Protein 3NSW (pdb70)

Structure (m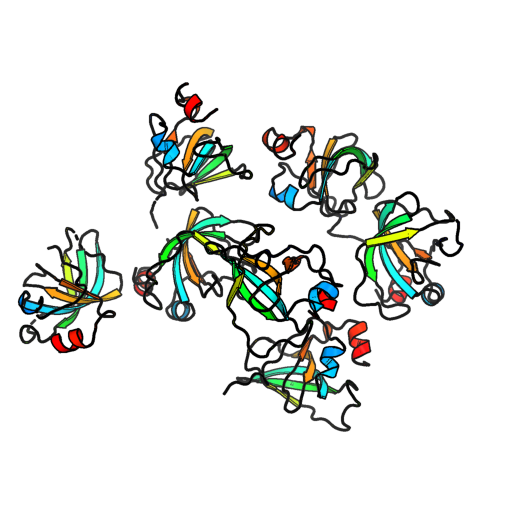mCIF, N/CA/C/O backbone):
data_3NSW
#
_entry.id   3NSW
#
_cell.length_a   52.212
_cell.length_b   52.212
_cell.length_c   345.263
_cell.angle_alpha   90.00
_cell.angle_beta   90.00
_cell.angle_gamma   90.00
#
_symmetry.space_group_name_H-M   'P 43'
#
loop_
_entity.id
_entity.type
_entity.pdbx_description
1 polymer 'Excretory-secretory protein 2'
2 non-polymer (4S)-2-METHYL-2,4-PENTANEDIOL
3 non-polymer '4-(2-HYDROXYETHYL)-1-PIPERAZINE ETHANESULFONIC ACID'
4 water water
#
loop_
_atom_site.group_PDB
_atom_site.id
_atom_site.type_symbol
_atom_site.label_atom_id
_atom_site.label_alt_id
_atom_site.label_comp_id
_atom_site.label_asym_id
_atom_site.label_entity_id
_atom_site.label_seq_id
_atom_site.pdbx_PDB_ins_code
_atom_site.Cartn_x
_atom_site.Cartn_y
_atom_site.Cartn_z
_atom_site.occupancy
_atom_site.B_iso_or_equiv
_atom_site.auth_seq_id
_atom_site.auth_comp_id
_atom_site.auth_asym_id
_atom_site.auth_atom_id
_atom_site.pdbx_PDB_model_num
ATOM 1 N N . GLY A 1 1 ? -10.167 18.461 -34.016 1.00 31.85 -3 GLY A N 1
ATOM 2 C CA . GLY A 1 1 ? -9.669 19.823 -33.657 1.00 29.89 -3 GLY A CA 1
ATOM 3 C C . GLY A 1 1 ? -8.778 19.770 -32.435 1.00 31.26 -3 GLY A C 1
ATOM 4 O O . GLY A 1 1 ? -8.244 18.710 -32.101 1.00 30.65 -3 GLY A O 1
ATOM 5 N N . SER A 1 2 ? -8.608 20.914 -31.776 1.00 28.59 -2 SER A N 1
ATOM 6 C CA A SER A 1 2 ? -7.850 20.989 -30.528 0.50 28.74 -2 SER A CA 1
ATOM 7 C CA B SER A 1 2 ? -7.856 20.970 -30.524 0.50 28.77 -2 SER A CA 1
ATOM 8 C C . SER A 1 2 ? -8.775 21.351 -29.368 1.00 24.02 -2 SER A C 1
ATOM 9 O O . SER A 1 2 ? -9.766 22.057 -29.561 1.00 27.80 -2 SER A O 1
ATOM 14 N N . HIS A 1 3 ? -8.436 20.875 -28.174 1.00 21.79 -1 HIS A N 1
ATOM 15 C CA . HIS A 1 3 ? -9.281 21.069 -26.995 1.00 23.16 -1 HIS A CA 1
ATOM 16 C C . HIS A 1 3 ? -8.441 21.469 -25.784 1.00 20.68 -1 HIS A C 1
ATOM 17 O O . HIS A 1 3 ? -7.469 20.795 -25.436 1.00 23.49 -1 HIS A O 1
ATOM 24 N N . MET A 1 4 ? -8.853 22.551 -25.128 1.00 25.91 0 MET A N 1
ATOM 25 C CA . MET A 1 4 ? -8.229 22.970 -23.871 1.00 27.78 0 MET A CA 1
ATOM 26 C C . MET A 1 4 ? -8.355 21.880 -22.806 1.00 25.72 0 MET A C 1
ATOM 27 O O . MET A 1 4 ? -7.520 21.781 -21.908 1.00 24.10 0 MET A O 1
ATOM 32 N N . GLU A 1 5 ? -9.384 21.045 -22.948 1.00 21.13 1 GLU A N 1
ATOM 33 C CA . GLU A 1 5 ? -9.649 19.925 -22.053 1.00 20.23 1 GLU A CA 1
ATOM 34 C C . GLU A 1 5 ? -8.623 18.787 -22.199 1.00 23.19 1 GLU A C 1
ATOM 35 O O . GLU A 1 5 ? -8.518 17.940 -21.323 1.00 23.68 1 GLU A O 1
ATOM 41 N N . TYR A 1 6 ? -7.862 18.779 -23.296 1.00 19.89 2 TYR A N 1
ATOM 42 C CA . TYR A 1 6 ? -6.762 17.819 -23.468 1.00 21.09 2 TYR A CA 1
ATOM 43 C C . TYR A 1 6 ? -5.421 18.500 -23.305 1.00 31.00 2 TYR A C 1
ATOM 44 O O . TYR A 1 6 ? -4.477 18.208 -24.039 1.00 30.60 2 TYR A O 1
ATOM 53 N N . CYS A 1 7 ? -5.343 19.422 -22.355 1.00 24.18 3 CYS A N 1
ATOM 54 C CA . CYS A 1 7 ? -4.074 20.039 -21.998 1.00 23.03 3 CYS A CA 1
ATOM 55 C C . CYS A 1 7 ? -3.750 19.791 -20.516 1.00 21.85 3 CYS A C 1
ATOM 56 O O . CYS A 1 7 ? -4.033 20.632 -19.666 1.00 25.86 3 CYS A O 1
ATOM 59 N N . PRO A 1 8 ? -3.153 18.625 -20.205 1.00 24.17 4 PRO A N 1
ATOM 60 C CA . PRO A 1 8 ? -2.892 18.295 -18.802 1.00 19.54 4 PRO A CA 1
ATOM 61 C C . PRO A 1 8 ?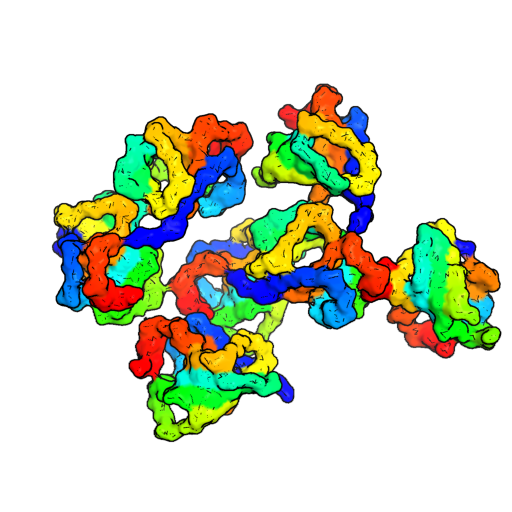 -1.919 19.283 -18.182 1.00 23.40 4 PRO A C 1
ATOM 62 O O . PRO A 1 8 ? -1.126 19.908 -18.892 1.00 26.27 4 PRO A O 1
ATOM 66 N N . LYS A 1 9 ? -2.004 19.450 -16.872 1.00 22.46 5 LYS A N 1
ATOM 67 C CA . LYS A 1 9 ? -1.095 20.362 -16.190 1.00 23.27 5 LYS A CA 1
ATOM 68 C C . LYS A 1 9 ? -0.276 19.608 -15.170 1.00 21.39 5 LYS A C 1
ATOM 69 O O . LYS A 1 9 ? -0.778 18.680 -14.555 1.00 21.62 5 LYS A O 1
ATOM 75 N N . MET A 1 10 ? 0.969 20.036 -14.983 1.00 22.91 6 MET A N 1
ATOM 76 C CA . MET A 1 10 ? 1.808 19.523 -13.907 1.00 25.75 6 MET A CA 1
ATOM 77 C C . MET A 1 10 ? 1.428 20.263 -12.640 1.00 29.07 6 MET A C 1
ATOM 78 O O . MET A 1 10 ? 1.303 21.493 -12.652 1.00 28.86 6 MET A O 1
ATOM 83 N N . LEU A 1 11 ? 1.235 19.515 -11.555 1.00 25.76 7 LEU A N 1
ATOM 84 C CA . LEU A 1 11 ? 0.985 20.111 -10.246 1.00 30.76 7 LEU A CA 1
ATOM 85 C C . LEU A 1 11 ? 2.203 19.954 -9.351 1.00 37.51 7 LEU A C 1
ATOM 86 O O . LEU A 1 11 ? 2.751 18.856 -9.226 1.00 35.18 7 LEU A O 1
ATOM 91 N N . SER A 1 12 ? 2.615 21.051 -8.723 1.00 42.23 8 SER A N 1
ATOM 92 C CA . SER A 1 12 ? 3.685 21.005 -7.731 1.00 46.76 8 SER A CA 1
ATOM 93 C C . SER A 1 12 ? 3.201 20.292 -6.471 1.00 39.92 8 SER A C 1
ATOM 94 O O . SER A 1 12 ? 3.945 19.518 -5.872 1.00 41.84 8 SER A O 1
ATOM 97 N N . GLU A 1 13 ? 1.951 20.548 -6.087 1.00 33.52 9 GLU A N 1
ATOM 98 C CA . GLU A 1 13 ? 1.353 19.889 -4.919 1.00 34.69 9 GLU A CA 1
ATOM 99 C C . GLU A 1 13 ? -0.098 19.488 -5.175 1.00 34.56 9 GLU A C 1
ATOM 100 O O . GLU A 1 13 ? -0.902 20.297 -5.643 1.00 30.90 9 GLU A O 1
ATOM 106 N N . ILE A 1 14 ? -0.427 18.235 -4.868 1.00 26.74 10 ILE A N 1
ATOM 107 C CA . ILE A 1 14 ? -1.807 17.779 -4.947 1.00 29.76 10 ILE A CA 1
ATOM 108 C C . ILE A 1 14 ? -2.544 18.227 -3.683 1.00 24.66 10 ILE A C 1
ATOM 109 O O . ILE A 1 14 ? -2.104 17.944 -2.563 1.00 28.48 10 ILE A O 1
ATOM 114 N N . ARG A 1 15 ? -3.664 18.930 -3.876 1.00 30.33 11 ARG A N 1
ATOM 115 C CA . ARG A 1 15 ? -4.508 19.372 -2.764 1.00 26.53 11 ARG A CA 1
ATOM 116 C C . ARG A 1 15 ? -5.924 18.799 -2.877 1.00 33.61 11 ARG A C 1
ATOM 117 O O . ARG A 1 15 ? -6.312 18.296 -3.931 1.00 29.07 11 ARG A O 1
ATOM 125 N N . GLN A 1 16 ? -6.698 18.904 -1.796 1.00 31.17 12 GLN A N 1
ATOM 126 C CA . GLN A 1 16 ? -8.090 18.427 -1.778 1.00 38.93 12 GLN A CA 1
ATOM 127 C C . GLN A 1 16 ? -8.962 18.963 -2.931 1.00 34.55 12 GLN A C 1
ATOM 128 O O . GLN A 1 16 ? -9.772 18.223 -3.507 1.00 35.03 12 GLN A O 1
ATOM 134 N N . GLU A 1 17 ? -8.787 20.238 -3.263 1.00 35.47 13 GLU A N 1
ATOM 135 C CA . GLU A 1 17 ? -9.557 20.876 -4.337 1.00 42.51 13 GLU A CA 1
ATOM 136 C C . GLU A 1 17 ? -9.313 20.192 -5.680 1.00 39.81 13 GLU A C 1
ATOM 137 O O . GLU A 1 17 ? -10.235 20.054 -6.491 1.00 39.31 13 GLU A O 1
ATOM 143 N N . ASP A 1 18 ? -8.067 19.777 -5.912 1.00 37.59 14 ASP A N 1
ATOM 144 C CA . ASP A 1 18 ? -7.693 19.121 -7.157 1.00 29.97 14 ASP A CA 1
ATOM 145 C C . ASP A 1 18 ? -8.351 17.746 -7.243 1.00 28.47 14 ASP A C 1
ATOM 146 O O . ASP A 1 18 ? -8.947 17.402 -8.262 1.00 29.51 14 ASP A O 1
ATOM 151 N N . ILE A 1 19 ? -8.262 16.997 -6.146 1.00 24.70 15 ILE A N 1
ATOM 152 C CA . ILE A 1 19 ? -8.872 15.677 -6.019 1.00 28.26 15 ILE A CA 1
ATOM 153 C C . ILE A 1 19 ? -10.395 15.713 -6.182 1.00 36.27 15 ILE A C 1
ATOM 154 O O . ILE A 1 19 ? -10.961 14.884 -6.891 1.00 27.31 15 ILE A O 1
ATOM 159 N N . ASN A 1 20 ? -11.049 16.673 -5.534 1.00 33.50 16 ASN A N 1
ATOM 160 C CA . ASN A 1 20 ? -12.510 16.784 -5.603 1.00 37.13 16 ASN A CA 1
ATOM 161 C C . ASN A 1 20 ? -13.041 17.119 -6.987 1.00 31.01 16 ASN A C 1
ATOM 162 O O . ASN A 1 20 ? -14.185 16.810 -7.301 1.00 36.54 16 ASN A O 1
ATOM 167 N N . ASP A 1 21 ? -12.210 17.744 -7.817 1.00 29.55 17 ASP A N 1
ATOM 168 C CA . ASP A 1 21 ? -12.660 18.175 -9.124 1.00 34.57 17 ASP A CA 1
ATOM 169 C C . ASP A 1 21 ? -12.406 17.199 -10.272 1.00 29.60 17 ASP A C 1
ATOM 170 O O . ASP A 1 21 ? -12.750 17.489 -11.412 1.00 27.77 17 ASP A O 1
ATOM 175 N N . VAL A 1 22 ? -11.818 16.051 -9.968 1.00 26.40 18 VAL A N 1
ATOM 176 C CA . VAL A 1 22 ? -11.638 15.009 -10.983 1.00 24.03 18 VAL A CA 1
ATOM 177 C C . VAL A 1 22 ? -12.545 13.814 -10.701 1.00 24.98 18 VAL A C 1
ATOM 178 O O . VAL A 1 22 ? -13.125 13.714 -9.622 1.00 25.26 18 VAL A O 1
ATOM 182 N N . GLU A 1 23 ? -12.698 12.929 -11.680 1.00 22.96 19 GLU A N 1
ATOM 183 C CA . GLU A 1 23 ? -13.504 11.732 -11.479 1.00 20.52 19 GLU A CA 1
ATOM 184 C C . GLU A 1 23 ? -12.670 10.572 -10.919 1.00 26.34 19 GLU A C 1
ATOM 185 O O . GLU A 1 23 ? -13.148 9.817 -10.070 1.00 25.97 19 GLU A O 1
ATOM 191 N N . THR A 1 24 ? -11.440 10.426 -11.397 1.00 23.71 20 THR A N 1
ATOM 192 C CA . THR A 1 24 ? -10.550 9.390 -10.867 1.00 19.26 20 THR A CA 1
ATOM 193 C C . THR A 1 24 ? -9.140 9.931 -10.667 1.00 22.38 20 THR A C 1
ATOM 194 O O . THR A 1 24 ? -8.690 10.831 -11.382 1.00 22.68 20 THR A O 1
ATOM 198 N N . VAL A 1 25 ? -8.450 9.365 -9.692 1.00 17.78 21 VAL A N 1
ATOM 199 C CA . VAL A 1 25 ? -7.040 9.651 -9.478 1.00 16.77 21 VAL A CA 1
ATOM 200 C C . VAL A 1 25 ? -6.333 8.298 -9.516 1.00 19.04 21 VAL A C 1
ATOM 201 O O . VAL A 1 25 ? -6.720 7.372 -8.804 1.00 20.13 21 VAL A O 1
ATOM 205 N N . ALA A 1 26 ? -5.300 8.215 -10.345 1.00 18.34 22 ALA A N 1
ATOM 206 C CA . ALA A 1 26 ? -4.633 6.948 -10.642 1.00 17.16 22 ALA A CA 1
ATOM 207 C C . ALA A 1 26 ? -3.125 6.999 -10.457 1.00 16.50 22 ALA A C 1
ATOM 208 O O . ALA A 1 26 ? -2.515 8.056 -10.556 1.00 17.69 22 ALA A O 1
ATOM 210 N N . TYR A 1 27 ? -2.530 5.821 -10.243 1.00 17.81 23 TYR A N 1
ATOM 211 C CA . TYR A 1 27 ? -1.083 5.630 -10.147 1.00 14.90 23 TYR A CA 1
ATOM 212 C C . TYR A 1 27 ? -0.759 4.943 -11.458 1.00 17.11 23 TYR A C 1
ATOM 213 O O . TYR A 1 27 ? -1.278 3.848 -11.719 1.00 18.63 23 TYR A O 1
ATOM 222 N N . VAL A 1 28 ? 0.030 5.609 -12.306 1.00 16.04 24 VAL A N 1
ATOM 223 C CA . VAL A 1 28 ? 0.305 5.132 -13.664 1.00 16.10 24 VAL A CA 1
ATOM 224 C C . VAL A 1 28 ? 1.798 5.158 -13.989 1.00 15.77 24 VAL A C 1
ATOM 225 O O . VAL A 1 28 ? 2.566 5.869 -13.342 1.00 17.44 24 VAL A O 1
ATOM 229 N N . THR A 1 29 ? 2.205 4.365 -14.979 1.00 15.41 25 THR A N 1
ATOM 230 C CA . THR A 1 29 ? 3.508 4.542 -15.600 1.00 19.75 25 THR A CA 1
ATOM 231 C C . THR A 1 29 ? 3.272 4.933 -17.046 1.00 17.84 25 THR A C 1
ATOM 232 O O . THR A 1 29 ? 2.428 4.339 -17.730 1.00 17.73 25 THR A O 1
ATOM 236 N N . VAL A 1 30 ? 4.006 5.942 -17.510 1.00 17.51 26 VAL A N 1
ATOM 237 C CA . VAL A 1 30 ? 4.025 6.274 -18.943 1.00 20.43 26 VAL A CA 1
ATOM 238 C C . VAL A 1 30 ? 4.915 5.242 -19.627 1.00 24.73 26 VAL A C 1
ATOM 239 O O . VAL A 1 30 ? 6.096 5.109 -19.288 1.00 28.57 26 VAL A O 1
ATOM 243 N N . THR A 1 31 ? 4.355 4.504 -20.583 1.00 20.93 27 THR A N 1
ATOM 244 C CA . THR A 1 31 ? 5.076 3.369 -21.191 1.00 23.99 27 THR A CA 1
ATOM 245 C C . THR A 1 31 ? 5.538 3.661 -22.610 1.00 29.74 27 THR A C 1
ATOM 246 O O . THR A 1 31 ? 6.152 2.809 -23.262 1.00 31.68 27 THR A O 1
ATOM 250 N N . GLY A 1 32 ? 5.234 4.865 -23.088 1.00 28.20 28 GLY A N 1
ATOM 251 C CA . GLY A 1 32 ? 5.557 5.252 -24.456 1.00 32.03 28 GLY A CA 1
ATOM 252 C C . GLY A 1 32 ? 4.648 6.366 -24.937 1.00 31.34 28 GLY A C 1
ATOM 253 O O . GLY A 1 32 ? 3.782 6.842 -24.201 1.00 25.58 28 GLY A O 1
ATOM 254 N N . LYS A 1 33 ? 4.851 6.798 -26.176 1.00 32.90 29 LYS A N 1
ATOM 255 C CA . LYS A 1 33 ? 4.036 7.870 -26.730 1.00 39.50 29 LYS A CA 1
ATOM 256 C C . LYS A 1 33 ? 3.777 7.636 -28.205 1.00 45.65 29 LYS A C 1
ATOM 257 O O . LYS A 1 33 ? 4.712 7.445 -28.983 1.00 45.23 29 LYS A O 1
ATOM 263 N N . THR A 1 34 ? 2.500 7.647 -28.580 1.00 37.06 30 THR A N 1
ATOM 264 C CA . THR A 1 34 ? 2.120 7.626 -29.986 1.00 45.65 30 THR A CA 1
ATOM 265 C C . THR A 1 34 ? 2.186 9.071 -30.497 1.00 49.45 30 THR A C 1
ATOM 266 O O . THR A 1 34 ? 2.818 9.916 -29.862 1.00 54.64 30 THR A O 1
ATOM 270 N N . ALA A 1 35 ? 1.554 9.354 -31.634 1.00 51.69 31 ALA A N 1
ATOM 271 C CA . ALA A 1 35 ? 1.490 10.716 -32.167 1.00 58.09 31 ALA A CA 1
ATOM 272 C C . ALA A 1 35 ? 1.260 11.784 -31.084 1.00 56.64 31 ALA A C 1
ATOM 273 O O . ALA A 1 35 ? 2.194 12.483 -30.683 1.00 62.29 31 ALA A O 1
ATOM 275 N N . ARG A 1 36 ? 0.028 11.882 -30.595 1.00 47.52 32 ARG A N 1
ATOM 276 C CA . ARG A 1 36 ? -0.363 12.974 -29.713 1.00 48.92 32 ARG A CA 1
ATOM 277 C C . ARG A 1 36 ? -0.704 12.516 -28.291 1.00 41.58 32 ARG A C 1
ATOM 278 O O . ARG A 1 36 ? -1.010 13.351 -27.426 1.00 45.01 32 ARG A O 1
ATOM 286 N N . SER A 1 37 ? -0.651 11.202 -28.052 1.00 30.73 33 SER A N 1
ATOM 287 C CA A SER A 1 37 ? -1.025 10.623 -26.764 0.50 25.02 33 SER A CA 1
ATOM 288 C CA B SER A 1 37 ? -0.998 10.677 -26.742 0.50 23.43 33 SER A CA 1
ATOM 289 C C . SER A 1 37 ? 0.091 9.811 -26.119 1.00 22.14 33 SER A C 1
ATOM 290 O O . SER A 1 37 ? 0.812 9.074 -26.812 1.00 31.61 33 SER A O 1
ATOM 295 N N . TYR A 1 38 ? 0.200 9.935 -24.805 1.00 20.17 34 TYR A N 1
ATOM 296 C CA . TYR A 1 38 ? 1.048 9.080 -23.997 1.00 20.86 34 TYR A CA 1
ATOM 297 C C . TYR A 1 38 ? 0.325 7.761 -23.772 1.00 23.64 34 TYR A C 1
ATOM 298 O O . TYR A 1 38 ? -0.890 7.747 -23.556 1.00 25.10 34 TYR A O 1
ATOM 307 N N . ASN A 1 39 ? 1.071 6.657 -23.828 1.00 20.96 35 ASN A N 1
ATOM 308 C CA . ASN A 1 39 ? 0.576 5.347 -23.431 1.00 18.98 35 ASN A CA 1
ATOM 309 C C . ASN A 1 39 ? 0.783 5.159 -21.938 1.00 16.91 35 ASN A C 1
ATOM 310 O O . ASN A 1 39 ? 1.834 5.528 -21.393 1.00 22.81 35 ASN A O 1
ATOM 315 N N . LEU A 1 40 ? -0.222 4.582 -21.286 1.00 18.66 36 LEU A N 1
ATOM 316 C CA . LEU A 1 40 ? -0.245 4.424 -19.830 1.00 17.02 36 LEU A CA 1
ATOM 317 C C . LEU A 1 40 ? -0.487 2.985 -19.391 1.00 19.45 36 LEU A C 1
ATOM 318 O O . LEU A 1 40 ? -1.293 2.249 -19.994 1.00 23.63 36 LEU A O 1
ATOM 323 N N . GLN A 1 41 ? 0.225 2.600 -18.340 1.00 19.31 37 GLN A N 1
ATOM 324 C CA . GLN A 1 41 ? -0.090 1.412 -17.568 1.00 20.05 37 GLN A CA 1
ATOM 325 C C . GLN A 1 41 ? -0.690 1.881 -16.252 1.00 19.04 37 GLN A C 1
ATOM 326 O O . GLN A 1 41 ? -0.099 2.700 -15.553 1.00 19.42 37 GLN A O 1
ATOM 332 N N . TYR A 1 42 ? -1.863 1.361 -15.916 1.00 16.41 38 TYR A N 1
ATOM 333 C CA . TYR A 1 42 ? -2.514 1.699 -14.648 1.00 16.65 38 TYR A CA 1
ATOM 334 C C . TYR A 1 42 ? -2.172 0.662 -13.591 1.00 21.25 38 TYR A C 1
ATOM 335 O O . TYR A 1 42 ? -2.318 -0.538 -13.821 1.00 27.16 38 TYR A O 1
ATOM 344 N N . TRP A 1 43 ? -1.746 1.135 -12.425 1.00 17.58 39 TRP A N 1
ATOM 345 C CA . TRP A 1 43 ? -1.417 0.261 -11.306 1.00 18.18 39 TRP A CA 1
ATOM 346 C C . TRP A 1 43 ? -2.517 0.223 -10.265 1.00 24.68 39 TRP A C 1
ATOM 347 O O . TRP A 1 43 ? -2.752 -0.818 -9.646 1.00 23.14 39 TRP A O 1
ATOM 358 N N . ARG A 1 44 ? -3.185 1.359 -10.064 1.00 19.92 40 ARG A N 1
ATOM 359 C CA . ARG A 1 44 ? -4.127 1.487 -8.962 1.00 21.61 40 ARG A CA 1
ATOM 360 C C . ARG A 1 44 ? -5.009 2.692 -9.225 1.00 19.16 40 ARG A C 1
ATOM 361 O O . ARG A 1 44 ? -4.538 3.684 -9.752 1.00 19.37 40 ARG A O 1
ATOM 369 N N . LEU A 1 45 ? -6.283 2.602 -8.860 1.00 19.45 41 LEU A N 1
ATOM 370 C CA . LEU A 1 45 ? -7.104 3.818 -8.783 1.00 22.83 41 LEU A CA 1
ATOM 371 C C . LEU A 1 45 ? -7.252 4.102 -7.304 1.00 26.40 41 LEU A C 1
ATOM 372 O O . LEU A 1 45 ? -7.663 3.213 -6.546 1.00 26.26 41 LEU A O 1
ATOM 377 N N . TYR A 1 46 ? -6.890 5.312 -6.878 1.00 19.38 42 TYR A N 1
ATOM 378 C CA . TYR A 1 46 ? -7.045 5.678 -5.474 1.00 22.34 42 TYR A CA 1
ATOM 379 C C . TYR A 1 46 ? -8.533 5.825 -5.158 1.00 26.78 42 TYR A C 1
ATOM 380 O O . TYR A 1 46 ? -9.336 6.090 -6.052 1.00 27.29 42 TYR A O 1
ATOM 389 N N . ASP A 1 47 ? -8.899 5.631 -3.891 1.00 22.52 43 ASP A N 1
ATOM 390 C CA . ASP A 1 47 ? -10.295 5.701 -3.477 1.00 28.36 43 ASP A CA 1
ATOM 391 C C . ASP A 1 47 ? -10.743 7.131 -3.144 1.00 33.93 43 ASP A C 1
ATOM 392 O O . ASP A 1 47 ? -11.475 7.359 -2.178 1.00 41.90 43 ASP A O 1
ATOM 397 N N . VAL A 1 48 ? -10.295 8.077 -3.970 1.00 30.47 44 VAL A N 1
ATOM 398 C CA . VAL A 1 48 ? -10.615 9.507 -3.847 1.00 29.63 44 VAL A CA 1
ATOM 399 C C . VAL A 1 48 ? -10.877 10.104 -5.241 1.00 31.06 44 VAL A C 1
ATOM 400 O O . VAL A 1 48 ? -10.267 9.660 -6.229 1.00 30.46 44 VAL A O 1
ATOM 404 N N . PRO A 1 49 ? -11.780 11.110 -5.340 1.00 32.13 45 PRO A N 1
ATOM 405 C CA . PRO A 1 49 ? -12.610 11.695 -4.283 1.00 34.10 45 PRO A CA 1
ATOM 406 C C . PRO A 1 49 ? -13.698 10.738 -3.799 1.00 42.30 45 PRO A C 1
ATOM 407 O O . PRO A 1 49 ? -14.291 10.964 -2.747 1.00 41.96 45 PRO A O 1
ATOM 411 N N . LYS A 1 50 ? -13.952 9.684 -4.571 1.00 39.00 46 LYS A N 1
ATOM 412 C CA . LYS A 1 50 ? -14.913 8.657 -4.184 1.00 45.56 46 LYS A CA 1
ATOM 413 C C . LYS A 1 50 ? -14.248 7.289 -4.293 1.00 43.66 46 LYS A C 1
ATOM 414 O O . LYS A 1 50 ? -13.208 7.146 -4.946 1.00 36.68 46 LYS A O 1
ATOM 420 N N . THR A 1 51 ? -14.843 6.290 -3.647 1.00 46.71 47 THR A N 1
ATOM 421 C CA . THR A 1 51 ? -14.364 4.911 -3.737 1.00 45.32 47 THR A CA 1
ATOM 422 C C . THR A 1 51 ? -14.198 4.516 -5.202 1.00 46.13 47 THR A C 1
ATOM 423 O O . THR A 1 51 ? -15.045 4.843 -6.044 1.00 40.72 47 THR A O 1
ATOM 427 N N . ALA A 1 52 ? -13.085 3.849 -5.499 1.00 42.46 48 ALA A N 1
ATOM 428 C CA . ALA A 1 52 ? -12.732 3.493 -6.870 1.00 44.91 48 ALA A CA 1
ATOM 429 C C . ALA A 1 52 ? -13.647 2.398 -7.408 1.00 52.86 48 ALA A C 1
ATOM 430 O O . ALA A 1 52 ? -14.086 1.529 -6.645 1.00 49.64 48 ALA A O 1
ATOM 432 N N . PRO A 1 53 ? -13.948 2.439 -8.723 1.00 51.94 49 PRO A N 1
ATOM 433 C CA . PRO A 1 53 ? -14.748 1.376 -9.329 1.00 58.13 49 PRO A CA 1
ATOM 434 C C . PRO A 1 53 ? -14.051 0.025 -9.203 1.00 59.13 49 PRO A C 1
ATOM 435 O O . PRO A 1 53 ? -12.818 -0.032 -9.135 1.00 50.00 49 PRO A O 1
ATOM 439 N N . SER A 1 54 ? -14.840 -1.045 -9.157 1.00 66.75 50 SER A N 1
ATOM 440 C CA . SER A 1 54 ? -14.309 -2.402 -9.031 1.00 74.83 50 SER A CA 1
ATOM 441 C C . SER A 1 54 ? -13.428 -2.782 -10.220 1.00 75.46 50 SER A C 1
ATOM 442 O O . SER A 1 54 ? -12.368 -3.390 -10.047 1.00 74.14 50 SER A O 1
ATOM 445 N N . GLN A 1 55 ? -13.871 -2.406 -11.419 1.00 75.71 51 GLN A N 1
ATOM 446 C CA . GLN A 1 55 ? -13.191 -2.782 -12.656 1.00 74.40 51 GLN A CA 1
ATOM 447 C C . GLN A 1 55 ? -12.679 -1.577 -13.441 1.00 70.27 51 GLN A C 1
ATOM 448 O O . GLN A 1 55 ? -13.382 -0.574 -13.601 1.00 71.36 51 GLN A O 1
ATOM 454 N N . TRP A 1 56 ? -11.441 -1.702 -13.915 1.00 65.73 52 TRP A N 1
ATOM 455 C CA A TRP A 1 56 ? -10.772 -0.655 -14.690 0.50 59.70 52 TRP A CA 1
ATOM 456 C CA B TRP A 1 56 ? -10.787 -0.667 -14.708 0.50 59.13 52 TRP A CA 1
ATOM 457 C C . TRP A 1 56 ? -9.710 -1.283 -15.597 1.00 55.03 52 TRP A C 1
ATOM 458 O O . TRP A 1 56 ? -9.062 -2.257 -15.202 1.00 48.82 52 TRP A O 1
ATOM 479 N N . PRO A 1 57 ? -9.531 -0.735 -16.824 1.00 53.32 53 PRO A N 1
ATOM 480 C CA . PRO A 1 57 ? -8.526 -1.307 -17.728 1.00 50.52 53 PRO A CA 1
ATOM 481 C C . PRO A 1 57 ? -7.092 -1.072 -17.261 1.00 39.82 53 PRO A C 1
ATOM 482 O O . PRO A 1 57 ? -6.796 -0.047 -16.644 1.00 39.29 53 PRO A O 1
ATOM 486 N N . SER A 1 58 ? -6.216 -2.026 -17.560 1.00 31.42 54 SER A N 1
ATOM 487 C CA A SER A 1 58 ? -4.812 -1.937 -17.178 0.50 32.28 54 SER A CA 1
ATOM 488 C CA B SER A 1 58 ? -4.814 -1.927 -17.169 0.50 32.79 54 SER A CA 1
ATOM 489 C C . SER A 1 58 ? -4.052 -0.939 -18.047 1.00 28.31 54 SER A C 1
ATOM 490 O O . SER A 1 58 ? -3.050 -0.374 -17.615 1.00 28.58 54 SER A O 1
ATOM 495 N N . PHE A 1 59 ? -4.532 -0.744 -19.278 1.00 29.39 55 PHE A N 1
ATOM 496 C CA . PHE A 1 59 ? -3.912 0.184 -20.234 1.00 28.64 55 PHE A CA 1
ATOM 497 C C . PHE A 1 59 ? -4.832 1.353 -20.572 1.00 31.32 55 PHE A C 1
ATOM 498 O O . PHE A 1 59 ? -6.057 1.214 -20.573 1.00 31.78 55 PHE A O 1
ATOM 506 N N . GLY A 1 60 ? -4.233 2.500 -20.874 1.00 22.35 56 GLY A N 1
ATOM 507 C CA . GLY A 1 60 ? -4.990 3.649 -21.395 1.00 19.20 56 GLY A CA 1
ATOM 508 C C . GLY A 1 60 ? -4.051 4.628 -22.061 1.00 23.41 56 GLY A C 1
ATOM 509 O O . GLY A 1 60 ? -2.867 4.335 -22.240 1.00 21.60 56 GLY A O 1
ATOM 510 N N . THR A 1 61 ? -4.583 5.791 -22.424 1.00 23.56 57 THR A N 1
ATOM 511 C CA . THR A 1 61 ? -3.800 6.819 -23.098 1.00 22.00 57 THR A CA 1
ATOM 512 C C . THR A 1 61 ? -4.183 8.184 -22.552 1.00 21.72 57 THR A C 1
ATOM 513 O O . THR A 1 61 ? -5.279 8.376 -22.002 1.00 21.75 57 THR A O 1
ATOM 517 N N . LEU A 1 62 ? -3.258 9.125 -22.676 1.00 20.09 58 LEU A N 1
ATOM 518 C CA . LEU A 1 62 ? -3.495 10.501 -22.255 1.00 19.68 58 LEU A CA 1
ATOM 519 C C . LEU A 1 62 ? -3.145 11.438 -23.401 1.00 23.37 58 LEU A C 1
ATOM 520 O O . LEU A 1 62 ? -1.981 11.566 -23.771 1.00 22.72 58 LEU A O 1
ATOM 525 N N . ARG A 1 63 ? -4.157 12.096 -23.966 1.00 22.02 59 ARG A N 1
ATOM 526 C CA . ARG A 1 63 ? -3.941 13.039 -25.057 1.00 21.82 59 ARG A CA 1
ATOM 527 C C . ARG A 1 63 ? -3.438 14.391 -24.542 1.00 23.61 59 ARG A C 1
ATOM 528 O O . ARG A 1 63 ? -3.885 14.862 -23.496 1.00 26.59 59 ARG A O 1
ATOM 536 N N . ASP A 1 64 ? -2.512 15.009 -25.277 1.00 22.39 60 ASP A N 1
ATOM 537 C CA . ASP A 1 64 ? -2.012 16.352 -24.943 1.00 27.36 60 ASP A CA 1
ATOM 538 C C . ASP A 1 64 ? -1.978 17.221 -26.192 1.00 27.34 60 ASP A C 1
ATOM 539 O O . ASP A 1 64 ? -1.148 17.011 -27.081 1.00 28.40 60 ASP A O 1
ATOM 544 N N . ASP A 1 65 ? -2.878 18.200 -26.236 1.00 29.56 61 ASP A N 1
ATOM 545 C CA . ASP A 1 65 ? -3.007 19.117 -27.370 1.00 27.29 61 ASP A CA 1
ATOM 546 C C . ASP A 1 65 ? -2.173 20.396 -27.220 1.00 28.38 61 ASP A C 1
ATOM 547 O O . ASP A 1 65 ? -2.107 21.207 -28.148 1.00 34.09 61 ASP A O 1
ATOM 552 N N . CYS A 1 66 ? -1.559 20.583 -26.049 1.00 35.04 62 CYS A N 1
ATOM 553 C CA . CYS A 1 66 ? -0.855 21.832 -25.733 1.00 36.11 62 CYS A CA 1
ATOM 554 C C . CYS A 1 66 ? 0.653 21.658 -25.651 1.00 36.89 62 CYS A C 1
ATOM 555 O O . CYS A 1 66 ? 1.400 22.376 -26.315 1.00 39.35 62 CYS A O 1
ATOM 558 N N . GLY A 1 67 ? 1.097 20.710 -24.829 1.00 40.42 63 GLY A N 1
ATOM 559 C CA . GLY A 1 67 ? 2.524 20.519 -24.566 1.00 40.05 63 GLY A CA 1
ATOM 560 C C . GLY A 1 67 ? 2.993 21.278 -23.340 1.00 39.81 63 GLY A C 1
ATOM 561 O O . GLY A 1 67 ? 4.162 21.642 -23.243 1.00 40.71 63 GLY A O 1
ATOM 562 N N . ASN A 1 68 ? 2.077 21.532 -22.405 1.00 38.88 64 ASN A N 1
ATOM 563 C CA . ASN A 1 68 ? 2.447 22.115 -21.118 1.00 41.56 64 ASN A CA 1
ATOM 564 C C . ASN A 1 68 ? 2.942 21.049 -20.136 1.00 46.16 64 ASN A C 1
ATOM 565 O O . ASN A 1 68 ? 3.230 21.337 -18.967 1.00 44.77 64 ASN A O 1
ATOM 570 N N . ILE A 1 69 ? 3.028 19.814 -20.624 1.00 42.57 65 ILE A N 1
ATOM 571 C CA . ILE A 1 69 ? 3.703 18.732 -19.903 1.00 37.02 65 ILE A CA 1
ATOM 572 C C . ILE A 1 69 ? 4.722 18.075 -20.832 1.00 36.82 65 ILE A C 1
ATOM 573 O O . ILE A 1 69 ? 4.562 18.101 -22.055 1.00 39.88 65 ILE A O 1
ATOM 578 N N . GLN A 1 70 ? 5.770 17.503 -20.251 1.00 32.89 66 GLN A N 1
ATOM 579 C CA . GLN A 1 70 ? 6.752 16.758 -21.027 1.00 29.32 66 GLN A CA 1
ATOM 580 C C . GLN A 1 70 ? 7.068 15.505 -20.234 1.00 30.08 66 GLN A C 1
ATOM 581 O O . GLN A 1 70 ? 8.100 15.423 -19.579 1.00 33.06 66 GLN A O 1
ATOM 587 N N . LEU A 1 71 ? 6.150 14.546 -20.257 1.00 23.20 67 LEU A N 1
ATOM 588 C CA . LEU A 1 71 ? 6.310 13.349 -19.427 1.00 20.72 67 LEU A CA 1
ATOM 589 C C . LEU A 1 71 ? 7.439 12.495 -19.978 1.00 23.16 67 LEU A C 1
ATOM 590 O O . LEU A 1 71 ? 7.712 12.509 -21.186 1.00 29.23 67 LEU A O 1
ATOM 595 N N . THR A 1 72 ? 8.116 11.780 -19.091 1.00 25.23 68 THR A N 1
ATOM 596 C CA . THR A 1 72 ? 9.257 10.969 -19.505 1.00 28.75 68 THR A CA 1
ATOM 597 C C . THR A 1 72 ? 8.924 9.484 -19.565 1.00 25.19 68 THR A C 1
ATOM 598 O O . THR A 1 72 ? 8.034 9.001 -18.864 1.00 23.33 68 THR A O 1
ATOM 602 N N . ALA A 1 73 ? 9.656 8.775 -20.424 1.00 29.35 69 ALA A N 1
ATOM 603 C CA . ALA A 1 73 ? 9.474 7.344 -20.611 1.00 34.21 69 ALA A CA 1
ATOM 604 C C . ALA A 1 73 ? 9.666 6.587 -19.297 1.00 20.01 69 ALA A C 1
ATOM 605 O O . ALA A 1 73 ? 10.550 6.916 -18.498 1.00 24.73 69 ALA A O 1
ATOM 607 N N . ASP A 1 74 ? 8.809 5.588 -19.076 1.00 19.42 70 ASP A N 1
ATOM 608 C CA . ASP A 1 74 ? 8.956 4.617 -17.987 1.00 23.12 70 ASP A CA 1
ATOM 609 C C . ASP A 1 74 ? 8.961 5.323 -16.639 1.00 22.27 70 ASP A C 1
ATOM 610 O O . ASP A 1 74 ? 9.643 4.898 -15.703 1.00 22.38 70 ASP A O 1
ATOM 615 N N . THR A 1 75 ? 8.214 6.421 -16.554 1.00 20.75 71 THR A N 1
ATOM 616 C CA . THR A 1 75 ? 8.187 7.234 -15.343 1.00 24.87 71 THR A CA 1
ATOM 617 C C . THR A 1 75 ? 6.815 7.163 -14.684 1.00 19.03 71 THR A C 1
ATOM 618 O O . THR A 1 75 ? 5.788 7.123 -15.368 1.00 17.35 71 THR A O 1
ATOM 622 N N . ASP A 1 76 ? 6.799 7.134 -13.354 1.00 16.06 72 ASP A N 1
ATOM 623 C CA . ASP A 1 76 ? 5.560 6.924 -12.630 1.00 14.71 72 ASP A CA 1
ATOM 624 C C . ASP A 1 76 ? 4.937 8.272 -12.260 1.00 16.79 72 ASP A C 1
ATOM 625 O O . ASP A 1 76 ? 5.638 9.168 -11.803 1.00 19.81 72 ASP A O 1
ATOM 630 N N . TYR A 1 77 ? 3.620 8.377 -12.429 1.00 14.90 73 TYR A N 1
ATOM 631 C CA . TYR A 1 77 ? 2.881 9.602 -12.093 1.00 15.94 73 TYR A CA 1
ATOM 632 C C . TYR A 1 77 ? 1.602 9.322 -11.329 1.00 18.48 73 TYR A C 1
ATOM 633 O O . TYR A 1 77 ? 1.012 8.245 -11.439 1.00 16.67 73 TYR A O 1
ATOM 642 N N . VAL A 1 78 ? 1.156 10.307 -10.557 1.00 16.13 74 VAL A N 1
ATOM 643 C CA . VAL A 1 78 ? -0.226 10.304 -10.109 1.00 13.20 74 VAL A CA 1
ATOM 644 C C . VAL A 1 78 ? -0.970 11.137 -11.151 1.00 15.35 74 VAL A C 1
ATOM 645 O O . VAL A 1 78 ? -0.519 12.230 -11.515 1.00 18.10 74 VAL A O 1
ATOM 649 N N . LEU A 1 79 ? -2.092 10.608 -11.637 1.00 15.51 75 LEU A N 1
ATOM 650 C CA . LEU A 1 79 ? -2.825 11.230 -12.733 1.00 13.84 75 LEU A CA 1
ATOM 651 C C . LEU A 1 79 ? -4.263 11.388 -12.297 1.00 17.22 75 LEU A C 1
ATOM 652 O O . LEU A 1 79 ? -4.930 10.387 -12.034 1.00 19.18 75 LEU A O 1
ATOM 657 N N . GLY A 1 80 ? -4.732 12.637 -12.204 1.00 16.43 76 GLY A N 1
ATOM 658 C CA . GLY A 1 80 ? -6.115 12.907 -11.787 1.00 17.74 76 GLY A CA 1
ATOM 659 C C . GLY A 1 80 ? -6.873 13.377 -13.005 1.00 20.91 76 GLY A C 1
ATOM 660 O O . GLY A 1 80 ? -6.443 14.323 -13.644 1.00 20.55 76 GLY A O 1
ATOM 661 N N . CYS A 1 81 ? -7.974 12.721 -13.358 1.00 18.07 77 CYS A N 1
ATOM 662 C CA . CYS A 1 81 ? -8.668 13.089 -14.607 1.00 20.95 77 CYS A CA 1
ATOM 663 C C . CYS A 1 81 ? -10.184 13.145 -14.477 1.00 18.73 77 CYS A C 1
ATOM 664 O O . CYS A 1 81 ? -10.768 12.370 -13.745 1.00 17.91 77 CYS A O 1
ATOM 667 N N . LYS A 1 82 ? -10.821 14.062 -15.209 1.00 19.67 78 LYS A N 1
ATOM 668 C CA . LYS A 1 82 ? -12.269 13.947 -15.426 1.00 19.79 78 LYS A CA 1
ATOM 669 C C . LYS A 1 82 ? -12.494 12.839 -16.458 1.00 19.72 78 LYS A C 1
ATOM 670 O O . LYS A 1 82 ? -11.558 12.428 -17.145 1.00 22.66 78 LYS A O 1
ATOM 676 N N . SER A 1 83 ? -13.727 12.361 -16.569 1.00 24.84 79 SER A N 1
ATOM 677 C CA . SER A 1 83 ? -14.053 11.277 -17.507 1.00 30.37 79 SER A CA 1
ATOM 678 C C . SER A 1 83 ? -13.528 11.534 -18.922 1.00 30.90 79 SER A C 1
ATOM 679 O O . SER A 1 83 ? -13.559 12.665 -19.403 1.00 29.86 79 SER A O 1
ATOM 682 N N . GLY A 1 84 ? -13.018 10.487 -19.567 1.00 29.24 80 GLY A N 1
ATOM 683 C CA . GLY A 1 84 ? -12.399 10.606 -20.887 1.00 33.17 80 GLY A CA 1
ATOM 684 C C . GLY A 1 84 ? -10.966 11.105 -20.856 1.00 31.93 80 GLY A C 1
ATOM 685 O O . GLY A 1 84 ? -10.393 11.446 -21.904 1.00 30.81 80 GLY A O 1
ATOM 686 N N . ASN A 1 85 ? -10.379 11.133 -19.656 1.00 24.07 81 ASN A N 1
ATOM 687 C CA . ASN A 1 85 ? -9.005 11.609 -19.456 1.00 20.13 81 ASN A CA 1
ATOM 688 C C . ASN A 1 85 ? -8.837 13.027 -19.976 1.00 23.65 81 ASN A C 1
ATOM 689 O O . ASN A 1 85 ? -7.938 13.324 -20.780 1.00 30.62 81 ASN A O 1
ATOM 694 N N . GLN A 1 86 ? -9.708 13.887 -19.470 1.00 25.21 82 GLN A N 1
ATOM 695 C CA A GLN A 1 86 ? -9.625 15.296 -19.797 0.50 29.68 82 GLN A CA 1
ATOM 696 C CA B GLN A 1 86 ? -9.749 15.315 -19.788 0.50 29.92 82 GLN A CA 1
ATOM 697 C C . GLN A 1 86 ? -9.510 16.134 -18.528 1.00 23.79 82 GLN A C 1
ATOM 698 O O . GLN A 1 86 ? -9.749 15.636 -17.414 1.00 25.83 82 GLN A O 1
ATOM 709 N N . ASP A 1 87 ? -9.083 17.389 -18.702 1.00 19.99 83 ASP A N 1
ATOM 710 C CA . ASP A 1 87 ? -8.789 18.309 -17.590 1.00 20.03 83 ASP A CA 1
ATOM 711 C C . ASP A 1 87 ? -7.962 17.632 -16.504 1.00 23.09 83 ASP A C 1
ATOM 712 O O . ASP A 1 87 ? -8.330 17.649 -15.315 1.00 21.25 83 ASP A O 1
ATOM 717 N N . CYS A 1 88 ? -6.845 17.032 -16.916 1.00 18.93 84 CYS A N 1
ATOM 718 C CA . CYS A 1 88 ? -6.082 16.203 -16.023 1.00 16.98 84 CYS A CA 1
ATOM 719 C C . CYS A 1 88 ? -5.022 17.010 -15.297 1.00 16.90 84 CYS A C 1
ATOM 720 O O . CYS A 1 88 ? -4.522 18.026 -15.812 1.00 20.72 84 CYS A O 1
ATOM 723 N N . PHE A 1 89 ? -4.704 16.561 -14.083 1.00 18.00 85 PHE A N 1
ATOM 724 C CA . PHE A 1 89 ? -3.487 16.986 -13.407 1.00 16.20 85 PHE A CA 1
ATOM 725 C C . PHE A 1 89 ? -2.492 15.821 -13.284 1.00 15.61 85 PHE A C 1
ATOM 726 O O . PHE A 1 89 ? -2.887 14.646 -13.250 1.00 17.09 85 PHE A O 1
ATOM 734 N N . VAL A 1 90 ? -1.208 16.158 -13.238 1.00 18.25 86 VAL A N 1
ATOM 735 C CA . VAL A 1 90 ? -0.139 15.147 -13.217 1.00 18.38 86 VAL A CA 1
ATOM 736 C C . VAL A 1 90 ? 0.908 15.544 -12.180 1.00 16.73 86 VAL A C 1
ATOM 737 O O . VAL A 1 90 ? 1.299 16.710 -12.105 1.00 21.56 86 VAL A O 1
ATOM 741 N N . LYS A 1 91 ? 1.367 14.571 -11.399 1.00 16.93 87 LYS A N 1
ATOM 742 C CA . LYS A 1 91 ? 2.404 14.782 -10.394 1.00 18.48 87 LYS A CA 1
ATOM 743 C C . LYS A 1 91 ? 3.322 13.560 -10.388 1.00 19.76 87 LYS A C 1
ATOM 744 O O . LYS A 1 91 ? 2.852 12.429 -10.442 1.00 17.80 87 LYS A O 1
ATOM 750 N N . LEU A 1 92 ? 4.632 13.795 -10.364 1.00 18.88 88 LEU A N 1
ATOM 751 C CA . LEU A 1 92 ? 5.599 12.703 -10.264 1.00 23.49 88 LEU A CA 1
ATOM 752 C C . LEU A 1 92 ? 5.336 11.891 -9.007 1.00 24.19 88 LEU A C 1
ATOM 753 O O . LEU A 1 92 ? 5.316 12.436 -7.905 1.00 24.48 88 LEU A O 1
ATOM 758 N N . HIS A 1 93 ? 5.131 10.587 -9.170 1.00 18.69 89 HIS A N 1
ATOM 759 C CA . HIS A 1 93 ? 4.817 9.723 -8.038 1.00 17.67 89 HIS A CA 1
ATOM 760 C C . HIS A 1 93 ? 5.925 9.724 -6.976 1.00 22.74 89 HIS A C 1
ATOM 761 O O . HIS A 1 93 ? 5.637 9.781 -5.777 1.00 24.05 89 HIS A O 1
ATOM 768 N N . ASP A 1 94 ? 7.180 9.696 -7.420 1.00 25.05 90 ASP A N 1
ATOM 769 C CA . ASP A 1 94 ? 8.339 9.700 -6.503 1.00 24.18 90 ASP A CA 1
ATOM 770 C C . ASP A 1 94 ? 8.489 11.022 -5.738 1.00 28.97 90 ASP A C 1
ATOM 771 O O . ASP A 1 94 ? 9.302 11.114 -4.812 1.00 31.89 90 ASP A O 1
ATOM 776 N N . GLY A 1 95 ? 7.722 12.037 -6.138 1.00 28.47 91 GLY A N 1
ATOM 777 C CA . GLY A 1 95 ? 7.736 13.346 -5.482 1.00 30.66 91 GLY A CA 1
ATOM 778 C C . GLY A 1 95 ? 6.633 13.603 -4.466 1.00 37.60 91 GLY A C 1
ATOM 779 O O . GLY A 1 95 ? 6.533 14.710 -3.934 1.00 37.71 91 GLY A O 1
ATOM 780 N N . LEU A 1 96 ? 5.809 12.593 -4.194 1.00 28.01 92 LEU A N 1
ATOM 781 C CA . LEU A 1 96 ? 4.714 12.702 -3.215 1.00 26.47 92 LEU A CA 1
ATOM 782 C C . LEU A 1 96 ? 5.204 12.932 -1.775 1.00 27.39 92 LEU A C 1
ATOM 783 O O . LEU A 1 96 ? 6.064 12.203 -1.275 1.00 28.66 92 LEU A O 1
ATOM 788 N N . SER A 1 97 ? 4.642 13.945 -1.113 1.00 35.09 93 SER A N 1
ATOM 789 C CA . SER A 1 97 ? 4.875 14.169 0.315 1.00 31.51 93 SER A CA 1
ATOM 790 C C . SER A 1 97 ? 3.888 13.334 1.136 1.00 31.40 93 SER A C 1
ATOM 791 O O . SER A 1 97 ? 2.917 12.799 0.591 1.00 27.57 93 SER A O 1
ATOM 794 N N . GLN A 1 98 ? 4.117 13.237 2.445 1.00 33.81 94 GLN A N 1
ATOM 795 C CA . GLN A 1 98 ? 3.204 12.489 3.315 1.00 36.09 94 GLN A CA 1
ATOM 796 C C . GLN A 1 98 ? 1.805 13.099 3.313 1.00 34.13 94 GLN A C 1
ATOM 797 O O . GLN A 1 98 ? 0.805 12.367 3.335 1.00 34.10 94 GLN A O 1
ATOM 803 N N . LYS A 1 99 ? 1.742 14.436 3.273 1.00 35.81 95 LYS A N 1
ATOM 804 C CA A LYS A 1 99 ? 0.468 15.134 3.184 0.50 35.21 95 LYS A CA 1
ATOM 805 C CA B LYS A 1 99 ? 0.480 15.165 3.165 0.50 38.53 95 LYS A CA 1
ATOM 806 C C . LYS A 1 99 ? -0.327 14.639 1.979 1.00 31.47 95 LYS A C 1
ATOM 807 O O . LYS A 1 99 ? -1.508 14.308 2.109 1.00 31.73 95 LYS A O 1
ATOM 818 N N . GLU A 1 100 ? 0.324 14.570 0.815 1.00 32.87 96 GLU A N 1
ATOM 819 C CA . GLU A 1 100 ? -0.316 14.116 -0.415 1.00 30.54 96 GLU A CA 1
ATOM 820 C C . GLU A 1 100 ? -0.705 12.638 -0.341 1.00 26.39 96 GLU A C 1
ATOM 821 O O . GLU A 1 100 ? -1.791 12.254 -0.800 1.00 31.34 96 GLU A O 1
ATOM 827 N N . LYS A 1 101 ? 0.169 11.830 0.256 1.00 27.40 97 LYS A N 1
ATOM 828 C CA . LYS A 1 101 ? -0.117 10.411 0.485 1.00 29.74 97 LYS A CA 1
ATOM 829 C C . LYS A 1 101 ? -1.398 10.225 1.301 1.00 28.16 97 LYS A C 1
ATOM 830 O O . LYS A 1 101 ? -2.253 9.420 0.938 1.00 33.53 97 LYS A O 1
ATOM 836 N N . ASP A 1 102 ? -1.549 11.016 2.363 1.00 32.96 98 ASP A N 1
ATOM 837 C CA . ASP A 1 102 ? -2.762 11.005 3.187 1.00 29.25 98 ASP A CA 1
ATOM 838 C C . ASP A 1 102 ? -4.028 11.419 2.423 1.00 37.05 98 ASP A C 1
ATOM 839 O O . ASP A 1 102 ? -5.079 10.800 2.599 1.00 35.56 98 ASP A O 1
ATOM 844 N N . LEU A 1 103 ? -3.924 12.443 1.567 1.00 33.03 99 LEU A N 1
ATOM 845 C CA . LEU A 1 103 ? -5.055 12.897 0.747 1.00 36.77 99 LEU A CA 1
ATOM 846 C C . LEU A 1 103 ? -5.509 11.811 -0.217 1.00 32.30 99 LEU A C 1
ATOM 847 O O . LEU A 1 103 ? -6.702 11.674 -0.501 1.00 34.24 99 LEU A O 1
ATOM 852 N N . LEU A 1 104 ? -4.539 11.058 -0.725 1.00 28.96 100 LEU A N 1
ATOM 853 C CA . LEU A 1 104 ? -4.785 9.987 -1.680 1.00 27.25 100 LEU A CA 1
ATOM 854 C C . LEU A 1 104 ? -5.150 8.677 -0.984 1.00 30.58 100 LEU A C 1
ATOM 855 O O . LEU A 1 104 ? -5.545 7.702 -1.639 1.00 27.28 100 LEU A O 1
ATOM 860 N N . LYS A 1 105 ? -5.033 8.673 0.344 1.00 30.59 101 LYS A N 1
ATOM 861 C CA . LYS A 1 105 ? -5.155 7.454 1.155 1.00 34.62 101 LYS A CA 1
ATOM 862 C C . LYS A 1 105 ? -4.247 6.358 0.579 1.00 31.21 101 LYS A C 1
ATOM 863 O O . LYS A 1 105 ? -4.664 5.217 0.398 1.00 36.23 101 LYS A O 1
ATOM 869 N N . GLU A 1 106 ? -3.004 6.734 0.283 1.00 32.66 102 GLU A N 1
ATOM 870 C CA . GLU A 1 106 ? -2.030 5.827 -0.308 1.00 33.36 102 GLU A CA 1
ATOM 871 C C . GLU A 1 106 ? -1.778 4.593 0.566 1.00 41.85 102 GLU A C 1
ATOM 872 O O . GLU A 1 106 ? -1.564 3.498 0.043 1.00 37.08 102 GLU A O 1
ATOM 878 N N . GLY B 1 1 ? 7.054 4.888 -8.030 1.00 29.30 -3 GLY B N 1
ATOM 879 C CA . GLY B 1 1 ? 7.478 3.854 -7.039 1.00 31.17 -3 GLY B CA 1
ATOM 880 C C . GLY B 1 1 ? 8.257 2.751 -7.715 1.00 29.10 -3 GLY B C 1
ATOM 881 O O . GLY B 1 1 ? 8.865 2.965 -8.763 1.00 32.91 -3 GLY B O 1
ATOM 882 N N . SER B 1 2 ? 8.257 1.569 -7.104 1.00 26.26 -2 SER B N 1
ATOM 883 C CA . SER B 1 2 ? 8.943 0.426 -7.688 1.00 23.28 -2 SER B CA 1
ATOM 884 C C . SER B 1 2 ? 7.949 -0.693 -7.949 1.00 22.75 -2 SER B C 1
ATOM 885 O O . SER B 1 2 ? 6.938 -0.812 -7.242 1.00 28.89 -2 SER B O 1
ATOM 888 N N . HIS B 1 3 ? 8.256 -1.504 -8.957 1.00 21.11 -1 HIS B N 1
ATOM 889 C CA . HIS B 1 3 ? 7.370 -2.568 -9.431 1.00 21.53 -1 HIS B CA 1
ATOM 890 C C . HIS B 1 3 ? 8.179 -3.824 -9.751 1.00 18.60 -1 HIS B C 1
ATOM 891 O O . HIS B 1 3 ? 9.203 -3.766 -10.465 1.00 22.02 -1 HIS B O 1
ATOM 898 N N . MET B 1 4 ? 7.688 -4.948 -9.238 1.00 25.57 0 MET B N 1
ATOM 899 C CA . MET B 1 4 ? 8.233 -6.265 -9.547 1.00 26.96 0 MET B CA 1
ATOM 900 C C . MET B 1 4 ? 8.087 -6.574 -11.035 1.00 26.33 0 MET B C 1
ATOM 901 O O . MET B 1 4 ? 8.855 -7.370 -11.589 1.00 23.78 0 MET B O 1
ATOM 906 N N . GLU B 1 5 ? 7.121 -5.917 -11.685 1.00 20.97 1 GLU B N 1
ATOM 907 C CA . GLU B 1 5 ? 6.969 -5.999 -13.147 1.00 18.24 1 GLU B CA 1
ATOM 908 C C . GLU B 1 5 ? 8.128 -5.366 -13.918 1.00 22.50 1 GLU B C 1
ATOM 909 O O . GLU B 1 5 ? 8.318 -5.657 -15.098 1.00 21.82 1 GLU B O 1
ATOM 915 N N . TYR B 1 6 ? 8.903 -4.511 -13.253 1.00 18.15 2 TYR B N 1
ATOM 916 C CA . TYR B 1 6 ? 10.058 -3.872 -13.889 1.00 16.80 2 TYR B CA 1
ATOM 917 C C . TYR B 1 6 ? 11.357 -4.425 -13.339 1.00 22.64 2 TYR B C 1
ATOM 918 O O . TYR B 1 6 ? 12.319 -3.685 -13.094 1.00 25.99 2 TYR B O 1
ATOM 927 N N A CYS B 1 7 ? 11.380 -5.738 -13.156 0.50 20.13 3 CYS B N 1
ATOM 928 N N B CYS B 1 7 ? 11.391 -5.748 -13.165 0.50 19.97 3 CYS B N 1
ATOM 929 C CA A CYS B 1 7 ? 12.548 -6.385 -12.628 0.50 24.62 3 CYS B CA 1
ATOM 930 C CA B CYS B 1 7 ? 12.513 -6.441 -12.544 0.50 25.60 3 CYS B CA 1
ATOM 931 C C A CYS B 1 7 ? 12.935 -7.518 -13.551 0.50 20.98 3 CYS B C 1
ATOM 932 C C B CYS B 1 7 ? 12.977 -7.547 -13.512 0.50 22.04 3 CYS B C 1
ATOM 933 O O A CYS B 1 7 ? 12.616 -8.678 -13.287 0.50 25.23 3 CYS B O 1
ATOM 934 O O B CYS B 1 7 ? 12.753 -8.726 -13.235 0.50 26.17 3 CYS B O 1
ATOM 939 N N . PRO B 1 8 ? 13.612 -7.170 -14.651 1.00 21.27 4 PRO B N 1
ATOM 940 C CA . PRO B 1 8 ? 13.998 -8.163 -15.661 1.00 20.17 4 PRO B CA 1
ATOM 941 C C . PRO B 1 8 ? 14.996 -9.155 -15.096 1.00 19.01 4 PRO B C 1
ATOM 942 O O . PRO B 1 8 ? 15.719 -8.853 -14.144 1.00 22.09 4 PRO B O 1
ATOM 946 N N . LYS B 1 9 ? 15.015 -10.348 -15.671 1.00 21.19 5 LYS B N 1
ATOM 947 C CA . LYS B 1 9 ? 15.910 -11.384 -15.175 1.00 20.54 5 LYS B CA 1
ATOM 948 C C . LYS B 1 9 ? 16.782 -11.863 -16.310 1.00 17.70 5 LYS B C 1
ATOM 949 O O . LYS B 1 9 ? 16.327 -12.021 -17.449 1.00 19.62 5 LYS B O 1
ATOM 955 N N . MET B 1 10 ? 18.058 -12.069 -16.010 1.00 20.97 6 MET B N 1
ATOM 956 C CA . MET B 1 10 ? 18.952 -12.593 -17.008 1.00 20.94 6 MET B CA 1
ATOM 957 C C . MET B 1 10 ? 18.803 -14.109 -17.039 1.00 18.53 6 MET B C 1
ATOM 958 O O . MET B 1 10 ? 18.721 -14.742 -15.985 1.00 25.59 6 MET B O 1
ATOM 963 N N . LEU B 1 11 ? 18.761 -14.684 -18.238 1.00 16.08 7 LEU B N 1
ATOM 964 C CA . LEU B 1 11 ? 18.799 -16.133 -18.385 1.00 17.33 7 LEU B CA 1
ATOM 965 C C . LEU B 1 11 ? 20.151 -16.588 -18.941 1.00 19.10 7 LEU B C 1
ATOM 966 O O . LEU B 1 11 ? 20.719 -15.934 -19.814 1.00 23.84 7 LEU B O 1
ATOM 971 N N . SER B 1 12 ? 20.654 -17.718 -18.451 1.00 16.23 8 SER B N 1
ATOM 972 C CA . SER B 1 12 ? 21.801 -18.372 -19.099 1.00 20.84 8 SER B CA 1
ATOM 973 C C . SER B 1 12 ? 21.356 -19.110 -20.354 1.00 23.60 8 SER B C 1
ATOM 974 O O . SER B 1 12 ? 22.140 -19.277 -21.294 1.00 24.71 8 SER B O 1
ATOM 977 N N . GLU B 1 13 ? 20.107 -19.583 -20.338 1.00 20.35 9 GLU B N 1
ATOM 978 C CA . GLU B 1 13 ? 19.530 -20.332 -21.443 1.00 22.92 9 GLU B CA 1
ATOM 979 C C . GLU B 1 13 ? 18.026 -20.058 -21.557 1.00 23.43 9 GLU B C 1
ATOM 980 O O . GLU B 1 13 ? 17.288 -20.180 -20.571 1.00 22.85 9 GLU B O 1
ATOM 986 N N . ILE B 1 14 ? 17.582 -19.695 -22.761 1.00 22.74 10 ILE B N 1
ATOM 987 C CA . ILE B 1 14 ? 16.155 -19.571 -23.057 1.00 22.09 10 ILE B CA 1
ATOM 988 C C . ILE B 1 14 ? 15.537 -20.963 -23.216 1.00 22.49 10 ILE B C 1
ATOM 989 O O . ILE B 1 14 ? 16.007 -21.778 -24.027 1.00 26.68 10 ILE B O 1
ATOM 994 N N . ARG B 1 15 ? 14.499 -21.238 -22.429 1.00 21.10 11 ARG B N 1
ATOM 995 C CA . ARG B 1 15 ? 13.728 -22.472 -22.548 1.00 23.62 11 ARG B CA 1
ATOM 996 C C . ARG B 1 15 ? 12.312 -22.156 -23.009 1.00 25.65 11 ARG B C 1
ATOM 997 O O . ARG B 1 15 ? 11.869 -21.004 -22.932 1.00 23.82 11 ARG B O 1
ATOM 1005 N N . GLN B 1 16 ? 11.611 -23.174 -23.505 1.00 26.72 12 GLN B N 1
ATOM 1006 C CA . GLN B 1 16 ? 10.238 -22.992 -23.986 1.00 30.19 12 GLN B CA 1
ATOM 1007 C C . GLN B 1 16 ? 9.330 -22.379 -22.916 1.00 34.27 12 GLN B C 1
ATOM 1008 O O . GLN B 1 16 ? 8.468 -21.542 -23.222 1.00 31.48 12 GLN B O 1
ATOM 1014 N N . GLU B 1 17 ? 9.542 -22.791 -21.664 1.00 31.27 13 GLU B N 1
ATOM 1015 C CA . GLU B 1 17 ? 8.784 -22.266 -20.531 1.00 32.85 13 GLU B CA 1
ATOM 1016 C C . GLU B 1 17 ? 8.900 -20.747 -20.380 1.00 27.69 13 GLU B C 1
ATOM 1017 O O . GLU B 1 17 ? 7.941 -20.098 -19.962 1.00 31.22 13 GLU B O 1
ATOM 1023 N N . ASP B 1 18 ? 10.067 -20.194 -20.716 1.00 24.14 14 ASP B N 1
ATOM 1024 C CA . ASP B 1 18 ? 10.303 -18.757 -20.637 1.00 22.77 14 ASP B CA 1
ATOM 1025 C C . ASP B 1 18 ? 9.525 -18.044 -21.738 1.00 23.05 14 ASP B C 1
ATOM 1026 O O . ASP B 1 18 ? 8.924 -16.984 -21.505 1.00 23.67 14 ASP B O 1
ATOM 1031 N N . ILE B 1 19 ? 9.552 -18.640 -22.931 1.00 19.76 15 ILE B N 1
ATOM 1032 C CA . ILE B 1 19 ? 8.872 -18.093 -24.115 1.00 23.94 15 ILE B CA 1
ATOM 1033 C C . ILE B 1 19 ? 7.357 -18.099 -23.885 1.00 25.32 15 ILE B C 1
ATOM 1034 O O . ILE B 1 19 ? 6.654 -17.133 -24.215 1.00 25.69 15 ILE B O 1
ATOM 1039 N N . ASN B 1 20 ? 6.870 -19.183 -23.295 1.00 24.59 16 ASN B N 1
ATOM 1040 C CA . ASN B 1 20 ? 5.453 -19.315 -22.948 1.00 27.26 16 ASN B CA 1
ATOM 1041 C C . ASN B 1 20 ? 4.931 -18.231 -22.016 1.00 32.08 16 ASN B C 1
ATOM 1042 O O . ASN B 1 20 ? 3.739 -17.932 -22.028 1.00 35.68 16 ASN B O 1
ATOM 1047 N N . ASP B 1 21 ? 5.821 -17.661 -21.207 1.00 28.00 17 ASP B N 1
ATOM 1048 C CA . ASP B 1 21 ? 5.440 -16.711 -20.171 1.00 35.81 17 ASP B CA 1
ATOM 1049 C C . ASP B 1 21 ? 5.543 -15.244 -20.590 1.00 29.92 17 ASP B C 1
ATOM 1050 O O . ASP B 1 21 ? 5.386 -14.348 -19.755 1.00 32.61 17 ASP B O 1
ATOM 1055 N N . VAL B 1 22 ? 5.804 -14.993 -21.870 1.00 26.54 18 VAL B N 1
ATOM 1056 C CA . VAL B 1 22 ? 5.886 -13.618 -22.376 1.00 26.99 18 VAL B CA 1
ATOM 1057 C C . VAL B 1 22 ? 4.978 -13.417 -23.582 1.00 27.14 18 VAL B C 1
ATOM 1058 O O . VAL B 1 22 ? 4.408 -14.374 -24.101 1.00 28.26 18 VAL B O 1
ATOM 1062 N N . GLU B 1 23 ? 4.857 -12.169 -24.024 1.00 27.23 19 GLU B N 1
ATOM 1063 C CA . GLU B 1 23 ? 4.000 -11.831 -25.155 1.00 24.87 19 GLU B CA 1
ATOM 1064 C C . GLU B 1 23 ? 4.795 -11.699 -26.444 1.00 23.91 19 GLU B C 1
ATOM 1065 O O . GLU B 1 23 ? 4.361 -12.161 -27.502 1.00 27.76 19 GLU B O 1
ATOM 1071 N N . THR B 1 24 ? 5.968 -11.085 -26.354 1.00 23.49 20 THR B N 1
ATOM 1072 C CA . THR B 1 24 ? 6.831 -10.978 -27.520 1.00 24.07 20 THR B CA 1
ATOM 1073 C C . THR B 1 24 ? 8.271 -11.303 -27.152 1.00 22.15 20 THR B C 1
ATOM 1074 O O . THR B 1 24 ? 8.659 -11.194 -25.988 1.00 20.28 20 THR B O 1
ATOM 1078 N N . VAL B 1 25 ? 9.045 -11.728 -28.149 1.00 19.48 21 VAL B N 1
ATOM 1079 C CA . VAL B 1 25 ? 10.463 -11.950 -27.993 1.00 16.44 21 VAL B CA 1
ATOM 1080 C C . VAL B 1 25 ? 11.163 -11.204 -29.111 1.00 15.51 21 VAL B C 1
ATOM 1081 O O . VAL B 1 25 ? 10.812 -11.351 -30.292 1.00 20.95 21 VAL B O 1
ATOM 1085 N N . ALA B 1 26 ? 12.162 -10.414 -28.740 1.00 17.26 22 ALA B N 1
ATOM 1086 C CA . ALA B 1 26 ? 12.786 -9.504 -29.674 1.00 19.49 22 ALA B CA 1
ATOM 1087 C C . ALA B 1 26 ? 14.309 -9.599 -29.653 1.00 19.39 22 ALA B C 1
ATOM 1088 O O . ALA B 1 26 ? 14.918 -9.993 -28.661 1.00 18.26 22 ALA B O 1
ATOM 1090 N N . TYR B 1 27 ? 14.893 -9.259 -30.795 1.00 16.48 23 TYR B N 1
ATOM 1091 C CA . TYR B 1 27 ? 16.323 -9.114 -30.966 1.00 19.24 23 TYR B CA 1
ATOM 1092 C C . TYR B 1 27 ? 16.607 -7.605 -30.928 1.00 18.96 23 TYR B C 1
ATOM 1093 O O . TYR B 1 27 ? 16.118 -6.850 -31.772 1.00 20.83 23 TYR B O 1
ATOM 1102 N N . VAL B 1 28 ? 17.372 -7.171 -29.929 1.00 16.24 24 VAL B N 1
ATOM 1103 C CA . VAL B 1 28 ? 17.636 -5.747 -29.696 1.00 16.26 24 VAL B CA 1
ATOM 1104 C C . VAL B 1 28 ? 19.129 -5.509 -29.469 1.00 20.60 24 VAL B C 1
ATOM 1105 O O . VAL B 1 28 ? 19.883 -6.462 -29.185 1.00 20.37 24 VAL B O 1
ATOM 1109 N N . THR B 1 29 ? 19.536 -4.248 -29.591 1.00 16.81 25 THR B N 1
ATOM 1110 C CA . THR B 1 29 ? 20.816 -3.761 -29.061 1.00 17.47 25 THR B CA 1
ATOM 1111 C C . THR B 1 29 ? 20.535 -2.700 -28.014 1.00 21.42 25 THR B C 1
ATOM 1112 O O . THR B 1 29 ? 19.716 -1.778 -28.239 1.00 20.49 25 THR B O 1
ATOM 1116 N N . VAL B 1 30 ? 21.218 -2.809 -26.877 1.00 17.82 26 VAL B N 1
ATOM 1117 C CA . VAL B 1 30 ? 21.244 -1.703 -25.902 1.00 16.88 26 VAL B CA 1
ATOM 1118 C C . VAL B 1 30 ? 22.159 -0.605 -26.421 1.00 21.20 26 VAL B C 1
ATOM 1119 O O . VAL B 1 30 ? 23.359 -0.829 -26.645 1.00 22.38 26 VAL B O 1
ATOM 1123 N N . THR B 1 31 ? 21.597 0.588 -26.619 1.00 19.32 27 THR B N 1
ATOM 1124 C CA . THR B 1 31 ? 22.349 1.703 -27.188 1.00 20.59 27 THR B CA 1
ATOM 1125 C C . THR B 1 31 ? 22.779 2.719 -26.131 1.00 25.27 27 THR B C 1
ATOM 1126 O O . THR B 1 31 ? 23.562 3.634 -26.408 1.00 30.73 27 THR B O 1
ATOM 1130 N N . GLY B 1 32 ? 22.263 2.556 -24.917 1.00 23.47 28 GLY B N 1
ATOM 1131 C CA . GLY B 1 32 ? 22.546 3.483 -23.834 1.00 27.08 28 GLY B CA 1
ATOM 1132 C C . GLY B 1 32 ? 21.622 3.275 -22.658 1.00 21.93 28 GLY B C 1
ATOM 1133 O O . GLY B 1 32 ? 20.835 2.331 -22.642 1.00 27.06 28 GLY B O 1
ATOM 1134 N N . LYS B 1 33 ? 21.711 4.175 -21.683 1.00 30.33 29 LYS B N 1
ATOM 1135 C CA . LYS B 1 33 ? 20.866 4.107 -20.499 1.00 23.44 29 LYS B CA 1
ATOM 1136 C C . LYS B 1 33 ? 20.592 5.515 -20.000 1.00 28.40 29 LYS B C 1
ATOM 1137 O O . LYS B 1 33 ? 21.500 6.362 -19.931 1.00 28.86 29 LYS B O 1
ATOM 1143 N N . THR B 1 34 ? 19.326 5.768 -19.688 1.00 23.04 30 THR B N 1
ATOM 1144 C CA . THR B 1 34 ? 18.896 7.051 -19.118 1.00 23.20 30 THR B CA 1
ATOM 1145 C C . THR B 1 34 ? 18.167 6.735 -17.835 1.00 35.05 30 THR B C 1
ATOM 1146 O O . THR B 1 34 ? 17.205 5.957 -17.844 1.00 36.00 30 THR B O 1
ATOM 1150 N N . ALA B 1 35 ? 18.623 7.354 -16.745 1.00 39.52 31 ALA B N 1
ATOM 1151 C CA . ALA B 1 35 ? 18.108 7.107 -15.400 1.00 39.17 31 ALA B CA 1
ATOM 1152 C C . ALA B 1 35 ? 17.774 5.636 -15.184 1.00 42.92 31 ALA B C 1
ATOM 1153 O O . ALA B 1 35 ? 18.658 4.784 -15.081 1.00 38.57 31 ALA B O 1
ATOM 1155 N N . ARG B 1 36 ? 16.476 5.367 -15.177 1.00 44.75 32 ARG B N 1
ATOM 1156 C CA . ARG B 1 36 ? 15.883 4.080 -14.877 1.00 47.61 32 ARG B CA 1
ATOM 1157 C C . ARG B 1 36 ? 16.010 3.050 -15.997 1.00 43.06 32 ARG B C 1
ATOM 1158 O O . ARG B 1 36 ? 16.089 1.835 -15.738 1.00 35.73 32 ARG B O 1
ATOM 1166 N N . SER B 1 37 ? 16.048 3.531 -17.238 1.00 30.95 33 SER B N 1
ATOM 1167 C CA A SER B 1 37 ? 15.805 2.684 -18.401 0.50 21.30 33 SER B CA 1
ATOM 1168 C CA B SER B 1 37 ? 15.853 2.627 -18.353 0.50 24.30 33 SER B CA 1
ATOM 1169 C C . SER B 1 37 ? 16.935 2.602 -19.420 1.00 21.58 33 SER B C 1
ATOM 1170 O O . SER B 1 37 ? 17.544 3.619 -19.762 1.00 24.94 33 SER B O 1
ATOM 1175 N N . TYR B 1 38 ? 17.163 1.398 -19.919 1.00 20.99 34 TYR B N 1
ATOM 1176 C CA . TYR B 1 38 ? 18.039 1.170 -21.036 1.00 17.71 34 TYR B CA 1
ATOM 1177 C C . TYR B 1 38 ? 17.343 1.630 -22.297 1.00 21.43 34 TYR B C 1
ATOM 1178 O O . TYR B 1 38 ? 16.131 1.421 -22.460 1.00 21.47 34 TYR B O 1
ATOM 1187 N N . ASN B 1 39 ? 18.105 2.264 -23.177 1.00 18.70 35 ASN B N 1
ATOM 1188 C CA . ASN B 1 39 ? 17.638 2.574 -24.532 1.00 18.28 35 ASN B CA 1
ATOM 1189 C C . ASN B 1 39 ? 17.889 1.375 -25.446 1.00 21.79 35 ASN B C 1
ATOM 1190 O O . ASN B 1 39 ? 18.945 0.757 -25.386 1.00 21.87 35 ASN B O 1
ATOM 1195 N N . LEU B 1 40 ? 16.912 1.069 -26.291 1.00 17.95 36 LEU B N 1
ATOM 1196 C CA . LEU B 1 40 ? 16.940 -0.113 -27.160 1.00 19.69 36 LEU B CA 1
ATOM 1197 C C . LEU B 1 40 ? 16.762 0.241 -28.631 1.00 21.38 36 LEU B C 1
ATOM 1198 O O . LEU B 1 40 ? 16.001 1.166 -28.975 1.00 21.60 36 LEU B O 1
ATOM 1203 N N . GLN B 1 41 ? 17.464 -0.495 -29.490 1.00 20.06 37 GLN B N 1
ATOM 1204 C CA . GLN B 1 41 ? 17.199 -0.514 -30.920 1.00 25.86 37 GLN B CA 1
ATOM 1205 C C . GLN B 1 41 ? 16.665 -1.899 -31.228 1.00 23.10 37 GLN B C 1
ATOM 1206 O O . GLN B 1 41 ? 17.291 -2.900 -30.851 1.00 22.80 37 GLN B O 1
ATOM 1212 N N . TYR B 1 42 ? 15.524 -1.963 -31.912 1.00 21.97 38 TYR B N 1
ATOM 1213 C CA . TYR B 1 42 ? 14.914 -3.243 -32.263 1.00 24.41 38 TYR B CA 1
ATOM 1214 C C . TYR B 1 42 ? 15.304 -3.677 -33.675 1.00 21.01 38 TYR B C 1
ATOM 1215 O O . TYR B 1 42 ? 15.150 -2.913 -34.629 1.00 24.54 38 TYR B O 1
ATOM 1224 N N . TRP B 1 43 ? 15.779 -4.913 -33.799 1.00 19.14 39 TRP B N 1
ATOM 1225 C CA . TRP B 1 43 ? 16.125 -5.473 -35.102 1.00 23.49 39 TRP B CA 1
ATOM 1226 C C . TRP B 1 43 ? 15.064 -6.403 -35.667 1.00 22.16 39 TRP B C 1
ATOM 1227 O O . TRP B 1 43 ? 14.860 -6.432 -36.881 1.00 22.95 39 TRP B O 1
ATOM 1238 N N . ARG B 1 44 ? 14.405 -7.163 -34.788 1.00 22.85 40 ARG B N 1
ATOM 1239 C CA . ARG B 1 44 ? 13.479 -8.214 -35.202 1.00 22.30 40 ARG B CA 1
ATOM 1240 C C . ARG B 1 44 ? 12.581 -8.622 -34.041 1.00 22.26 40 ARG B C 1
ATOM 1241 O O . ARG B 1 44 ? 13.022 -8.620 -32.894 1.00 21.55 40 ARG B O 1
ATOM 1249 N N . LEU B 1 45 ? 11.325 -8.945 -34.339 1.00 23.39 41 LEU B N 1
ATOM 1250 C CA . LEU B 1 45 ? 10.469 -9.667 -33.390 1.00 24.04 41 LEU B CA 1
ATOM 1251 C C . LEU B 1 45 ? 10.354 -11.088 -33.900 1.00 20.26 41 LEU B C 1
ATOM 1252 O O . LEU B 1 45 ? 9.894 -11.305 -35.027 1.00 25.65 41 LEU B O 1
ATOM 1257 N N . TYR B 1 46 ? 10.775 -12.058 -33.087 1.00 20.42 42 TYR B N 1
ATOM 1258 C CA . TYR B 1 46 ? 10.694 -13.455 -33.490 1.00 17.82 42 TYR B CA 1
ATOM 1259 C C . TYR B 1 46 ? 9.231 -13.865 -33.503 1.00 25.76 42 TYR B C 1
ATOM 1260 O O . TYR B 1 46 ? 8.410 -13.227 -32.844 1.00 23.79 42 TYR B O 1
ATOM 1269 N N . ASP B 1 47 ? 8.922 -14.928 -34.241 1.00 22.71 43 ASP B N 1
ATOM 1270 C CA . ASP B 1 47 ? 7.566 -15.453 -34.355 1.00 25.70 43 ASP B CA 1
ATOM 1271 C C . ASP B 1 47 ? 7.219 -16.461 -33.246 1.00 24.19 43 ASP B C 1
ATOM 1272 O O . ASP B 1 47 ? 6.473 -17.407 -33.471 1.00 27.98 43 ASP B O 1
ATOM 1277 N N . VAL B 1 48 ? 7.783 -16.242 -32.060 1.00 28.05 44 VAL B N 1
ATOM 1278 C CA . VAL B 1 48 ? 7.428 -17.003 -30.856 1.00 26.42 44 VAL B CA 1
ATOM 1279 C C . VAL B 1 48 ? 7.106 -16.022 -29.718 1.00 23.86 44 VAL B C 1
ATOM 1280 O O . VAL B 1 48 ? 7.718 -14.947 -29.640 1.00 26.49 44 VAL B O 1
ATOM 1284 N N . PRO B 1 49 ? 6.143 -16.375 -28.836 1.00 26.91 45 PRO B N 1
ATOM 1285 C CA . PRO B 1 49 ? 5.305 -17.577 -28.808 1.00 31.01 45 PRO B CA 1
ATOM 1286 C C . PRO B 1 49 ? 4.210 -17.574 -29.891 1.00 31.48 45 PRO B C 1
ATOM 1287 O O . PRO B 1 49 ? 3.587 -18.606 -30.149 1.00 36.85 45 PRO B O 1
ATOM 1291 N N . LYS B 1 50 ? 3.997 -16.415 -30.511 1.00 32.04 46 LYS B N 1
ATOM 1292 C CA . LYS B 1 50 ? 3.041 -16.255 -31.601 1.00 36.08 46 LYS B CA 1
ATOM 1293 C C . LYS B 1 50 ? 3.690 -15.495 -32.751 1.00 33.83 46 LYS B C 1
ATOM 1294 O O . LYS B 1 50 ? 4.713 -14.832 -32.566 1.00 33.09 46 LYS B O 1
ATOM 1300 N N . THR B 1 51 ? 3.085 -15.587 -33.933 1.00 33.74 47 THR B N 1
ATOM 1301 C CA . THR B 1 51 ? 3.521 -14.818 -35.097 1.00 37.40 47 THR B CA 1
ATOM 1302 C C . THR B 1 51 ? 3.655 -13.347 -34.719 1.00 37.34 47 THR B C 1
ATOM 1303 O O . THR B 1 51 ? 2.754 -12.771 -34.104 1.00 41.52 47 THR B O 1
ATOM 1307 N N . ALA B 1 52 ? 4.799 -12.761 -35.062 1.00 36.99 48 ALA B N 1
ATOM 1308 C CA . ALA B 1 52 ? 5.085 -11.361 -34.758 1.00 39.92 48 ALA B CA 1
ATOM 1309 C C . ALA B 1 52 ? 4.097 -10.422 -35.446 1.00 42.42 48 ALA B C 1
ATOM 1310 O O . ALA B 1 52 ? 3.589 -10.742 -36.529 1.00 39.31 48 ALA B O 1
ATOM 1312 N N . PRO B 1 53 ? 3.806 -9.269 -34.810 1.00 47.13 49 PRO B N 1
ATOM 1313 C CA . PRO B 1 53 ? 2.968 -8.234 -35.422 1.00 51.85 49 PRO B CA 1
ATOM 1314 C C . PRO B 1 53 ? 3.542 -7.727 -36.743 1.00 55.32 49 PRO B C 1
ATOM 1315 O O . PRO B 1 53 ? 4.752 -7.813 -36.971 1.00 57.45 49 PRO B O 1
ATOM 1319 N N . SER B 1 54 ? 2.669 -7.200 -37.598 1.00 60.98 50 SER B N 1
ATOM 1320 C CA . SER B 1 54 ? 3.071 -6.633 -38.884 1.00 64.70 50 SER B CA 1
ATOM 1321 C C . SER B 1 54 ? 3.962 -5.402 -38.711 1.00 63.24 50 SER B C 1
ATOM 1322 O O . SER B 1 54 ? 4.854 -5.154 -39.526 1.00 65.32 50 SER B O 1
ATOM 1325 N N . GLN B 1 55 ? 3.718 -4.643 -37.644 1.00 61.26 51 GLN B N 1
ATOM 1326 C CA . GLN B 1 55 ? 4.505 -3.449 -37.341 1.00 59.79 51 GLN B CA 1
ATOM 1327 C C . GLN B 1 55 ? 5.020 -3.435 -35.903 1.00 54.61 51 GLN B C 1
ATOM 1328 O O . GLN B 1 55 ? 4.353 -3.912 -34.980 1.00 51.74 51 GLN B O 1
ATOM 1334 N N . TRP B 1 56 ? 6.218 -2.888 -35.732 1.00 56.00 52 TRP B N 1
ATOM 1335 C CA . TRP B 1 56 ? 6.789 -2.633 -34.410 1.00 52.96 52 TRP B CA 1
ATOM 1336 C C . TRP B 1 56 ? 7.720 -1.428 -34.496 1.00 49.64 52 TRP B C 1
ATOM 1337 O O . TRP B 1 56 ? 8.297 -1.171 -35.558 1.00 37.92 52 TRP B O 1
ATOM 1348 N N . PRO B 1 57 ? 7.853 -0.670 -33.393 1.00 53.78 53 PRO B N 1
ATOM 1349 C CA . PRO B 1 57 ? 8.772 0.467 -33.405 1.00 55.25 53 PRO B CA 1
ATOM 1350 C C . PRO B 1 57 ? 10.231 0.013 -33.454 1.00 46.28 53 PRO B C 1
ATOM 1351 O O . PRO B 1 57 ? 10.559 -1.078 -32.978 1.00 50.20 53 PRO B O 1
ATOM 1355 N N . SER B 1 58 ? 11.083 0.849 -34.040 1.00 42.89 54 SER B N 1
ATOM 1356 C CA . SER B 1 58 ? 12.517 0.591 -34.107 1.00 32.68 54 SER B CA 1
ATOM 1357 C C . SER B 1 58 ? 13.191 0.870 -32.770 1.00 26.70 54 SER B C 1
ATOM 1358 O O . SER B 1 58 ? 14.254 0.330 -32.485 1.00 30.89 54 SER B O 1
ATOM 1361 N N . PHE B 1 59 ? 12.576 1.740 -31.966 1.00 26.98 55 PHE B N 1
ATOM 1362 C CA . PHE B 1 59 ? 13.153 2.153 -30.685 1.00 26.24 55 PHE B CA 1
ATOM 1363 C C . PHE B 1 59 ? 12.261 1.809 -29.508 1.00 21.74 55 PHE B C 1
ATOM 1364 O O . PHE B 1 59 ? 11.031 1.783 -29.634 1.00 29.41 55 PHE B O 1
ATOM 1372 N N . GLY B 1 60 ? 12.891 1.553 -28.364 1.00 19.60 56 GLY B N 1
ATOM 1373 C CA . GLY B 1 60 ? 12.175 1.297 -27.124 1.00 22.12 56 GLY B CA 1
ATOM 1374 C C . GLY B 1 60 ? 13.089 1.454 -25.930 1.00 17.91 56 GLY B C 1
ATOM 1375 O O . GLY B 1 60 ? 14.263 1.842 -26.069 1.00 21.29 56 GLY B O 1
ATOM 1376 N N . THR B 1 61 ? 12.546 1.161 -24.756 1.00 20.89 57 THR B N 1
ATOM 1377 C CA . THR B 1 61 ? 13.272 1.266 -23.494 1.00 19.06 57 THR B CA 1
ATOM 1378 C C . THR B 1 61 ? 12.987 0.069 -22.600 1.00 23.47 57 THR B C 1
ATOM 1379 O O . THR B 1 61 ? 11.960 -0.607 -22.741 1.00 19.70 57 THR B O 1
ATOM 1383 N N . LEU B 1 62 ? 13.895 -0.185 -21.666 1.00 19.40 58 LEU B N 1
ATOM 1384 C CA . LEU B 1 62 ? 13.703 -1.264 -20.692 1.00 19.05 58 LEU B CA 1
ATOM 1385 C C . LEU B 1 62 ? 14.053 -0.767 -19.320 1.00 17.97 58 LEU B C 1
ATOM 1386 O O . LEU B 1 62 ? 15.217 -0.456 -19.028 1.00 17.90 58 LEU B O 1
ATOM 1391 N N . ARG B 1 63 ? 13.030 -0.706 -18.472 1.00 15.87 59 ARG B N 1
ATOM 1392 C CA . ARG B 1 63 ? 13.178 -0.219 -17.105 1.00 16.37 59 ARG B CA 1
ATOM 1393 C C . ARG B 1 63 ? 13.621 -1.346 -16.194 1.00 20.24 59 ARG B C 1
ATOM 1394 O O . ARG B 1 63 ? 13.106 -2.453 -16.279 1.00 20.26 59 ARG B O 1
ATOM 1402 N N . ASP B 1 64 ? 14.551 -1.036 -15.303 1.00 16.23 60 ASP B N 1
ATOM 1403 C CA . ASP B 1 64 ? 14.974 -2.000 -14.282 1.00 23.53 60 ASP B CA 1
ATOM 1404 C C . ASP B 1 64 ? 14.957 -1.418 -12.870 1.00 25.50 60 ASP B C 1
ATOM 1405 O O . ASP B 1 64 ? 15.819 -0.612 -12.503 1.00 25.44 60 ASP B O 1
ATOM 1410 N N . ASP B 1 65 ? 13.974 -1.842 -12.074 1.00 20.73 61 ASP B N 1
ATOM 1411 C CA . ASP B 1 65 ? 13.787 -1.336 -10.719 1.00 20.56 61 ASP B CA 1
ATOM 1412 C C . ASP B 1 65 ? 14.624 -2.088 -9.686 1.00 25.92 61 ASP B C 1
ATOM 1413 O O . ASP B 1 65 ? 14.822 -1.612 -8.575 1.00 30.33 61 ASP B O 1
ATOM 1418 N N . CYS B 1 66 ? 15.117 -3.259 -10.077 1.00 21.48 62 CYS B N 1
ATOM 1419 C CA . CYS B 1 66 ? 15.766 -4.187 -9.149 1.00 26.33 62 CYS B CA 1
ATOM 1420 C C . CYS B 1 66 ? 17.292 -4.190 -9.227 1.00 28.95 62 CYS B C 1
ATOM 1421 O O . CYS B 1 66 ? 17.975 -4.274 -8.195 1.00 34.26 62 CYS B O 1
ATOM 1424 N N . GLY B 1 67 ? 17.815 -4.145 -10.451 1.00 27.83 63 GLY B N 1
ATOM 1425 C CA . GLY B 1 67 ? 19.258 -4.192 -10.699 1.00 30.10 63 GLY B CA 1
ATOM 1426 C C . GLY B 1 67 ? 19.813 -5.606 -10.789 1.00 36.36 63 GLY B C 1
ATOM 1427 O O . GLY B 1 67 ? 21.010 -5.815 -10.574 1.00 31.96 63 GLY B O 1
ATOM 1428 N N . ASN B 1 68 ? 18.951 -6.574 -11.107 1.00 28.91 64 ASN B N 1
ATOM 1429 C CA . ASN B 1 68 ? 19.373 -7.973 -11.266 1.00 32.62 64 ASN B CA 1
ATOM 1430 C C . ASN B 1 68 ? 19.964 -8.248 -12.652 1.00 34.43 64 ASN B C 1
ATOM 1431 O O . ASN B 1 68 ? 20.476 -9.343 -12.915 1.00 37.34 64 ASN B O 1
ATOM 1436 N N . ILE B 1 69 ? 19.862 -7.261 -13.539 1.00 29.69 65 ILE B N 1
ATOM 1437 C CA . ILE B 1 69 ? 20.584 -7.267 -14.813 1.00 25.47 65 ILE B CA 1
ATOM 1438 C C . ILE B 1 69 ? 21.561 -6.091 -14.782 1.00 29.97 65 ILE B C 1
ATOM 1439 O O . ILE B 1 69 ? 21.339 -5.111 -14.067 1.00 33.97 65 ILE B O 1
ATOM 1444 N N . GLN B 1 70 ? 22.650 -6.211 -15.530 1.00 31.57 66 GLN B N 1
ATOM 1445 C CA . GLN B 1 70 ? 23.596 -5.115 -15.719 1.00 28.51 66 GLN B CA 1
ATOM 1446 C C . GLN B 1 70 ? 24.028 -5.166 -17.172 1.00 27.25 66 GLN B C 1
ATOM 1447 O O . GLN B 1 70 ? 25.087 -5.701 -17.493 1.00 28.65 66 GLN B O 1
ATOM 1453 N N . LEU B 1 71 ? 23.183 -4.639 -18.053 1.00 20.48 67 LEU B N 1
ATOM 1454 C CA . LEU B 1 71 ? 23.403 -4.754 -19.500 1.00 19.48 67 LEU B CA 1
ATOM 1455 C C . LEU B 1 71 ? 24.482 -3.780 -19.938 1.00 25.01 67 LEU B C 1
ATOM 1456 O O . LEU B 1 71 ? 24.640 -2.707 -19.344 1.00 29.00 67 LEU B O 1
ATOM 1461 N N . THR B 1 72 ? 25.226 -4.160 -20.967 1.00 23.36 68 THR B N 1
ATOM 1462 C CA . THR B 1 72 ? 26.334 -3.339 -21.442 1.00 29.21 68 THR B CA 1
ATOM 1463 C C . THR B 1 72 ? 25.997 -2.555 -22.713 1.00 22.29 68 THR B C 1
ATOM 1464 O O . THR B 1 72 ? 25.124 -2.951 -23.490 1.00 19.03 68 THR B O 1
ATOM 1468 N N . ALA B 1 73 ? 26.708 -1.442 -22.892 1.00 32.33 69 ALA B N 1
ATOM 1469 C CA . ALA B 1 73 ? 26.561 -0.557 -24.040 1.00 28.67 69 ALA B CA 1
ATOM 1470 C C . ALA B 1 73 ? 26.846 -1.307 -25.330 1.00 27.53 69 ALA B C 1
ATOM 1471 O O . ALA B 1 73 ? 27.712 -2.181 -25.358 1.00 25.29 69 ALA B O 1
ATOM 1473 N N . ASP B 1 74 ? 26.095 -0.980 -26.382 1.00 19.70 70 ASP B N 1
ATOM 1474 C CA . ASP B 1 74 ? 26.333 -1.500 -27.734 1.00 18.25 70 ASP B CA 1
ATOM 1475 C C . ASP B 1 74 ? 26.275 -3.017 -27.790 1.00 23.26 70 ASP B C 1
ATOM 1476 O O . ASP B 1 74 ? 26.934 -3.620 -28.631 1.00 23.12 70 ASP B O 1
ATOM 1481 N N . THR B 1 75 ? 25.510 -3.626 -26.893 1.00 23.11 71 THR B N 1
ATOM 1482 C CA . THR B 1 75 ? 25.479 -5.088 -26.797 1.00 18.99 71 THR B CA 1
ATOM 1483 C C . THR B 1 75 ? 24.128 -5.646 -27.220 1.00 19.56 71 THR B C 1
ATOM 1484 O O . THR B 1 75 ? 23.085 -5.078 -26.909 1.00 18.44 71 THR B O 1
ATOM 1488 N N . ASP B 1 76 ? 24.174 -6.768 -27.940 1.00 18.13 72 ASP B N 1
ATOM 1489 C CA . ASP B 1 76 ? 22.974 -7.422 -28.476 1.00 16.01 72 ASP B CA 1
ATOM 1490 C C . ASP B 1 76 ? 22.339 -8.415 -27.506 1.00 22.41 72 ASP B C 1
ATOM 1491 O O . ASP B 1 76 ? 23.029 -9.231 -26.875 1.00 18.40 72 ASP B O 1
ATOM 1496 N N . TYR B 1 77 ? 21.016 -8.363 -27.420 1.00 16.27 73 TYR B N 1
ATOM 1497 C CA . TYR B 1 77 ? 20.270 -9.222 -26.496 1.00 14.29 73 TYR B CA 1
ATOM 1498 C C . TYR B 1 77 ? 19.033 -9.746 -27.149 1.00 17.55 73 TYR B C 1
ATOM 1499 O O . TYR B 1 77 ? 18.512 -9.127 -28.087 1.00 17.63 73 TYR B O 1
ATOM 1508 N N . VAL B 1 78 ? 18.579 -10.895 -26.651 1.00 17.67 74 VAL B N 1
ATOM 1509 C CA . VAL B 1 78 ? 17.233 -11.396 -26.912 1.00 16.64 74 VAL B CA 1
ATOM 1510 C C . VAL B 1 78 ? 16.432 -11.005 -25.677 1.00 16.55 74 VAL B C 1
ATOM 1511 O O . VAL B 1 78 ? 16.830 -11.295 -24.545 1.00 17.37 74 VAL B O 1
ATOM 1515 N N . LEU B 1 79 ? 15.313 -10.330 -25.921 1.00 15.03 75 LEU B N 1
ATOM 1516 C CA . LEU B 1 79 ? 14.471 -9.740 -24.884 1.00 12.04 75 LEU B CA 1
ATOM 1517 C C . LEU B 1 79 ? 13.037 -10.257 -25.017 1.00 14.70 75 LEU B C 1
ATOM 1518 O O . LEU B 1 79 ? 12.358 -9.993 -26.027 1.00 19.02 75 LEU B O 1
ATOM 1523 N N . GLY B 1 80 ? 12.574 -10.955 -23.988 1.00 14.23 76 GLY B N 1
ATOM 1524 C CA . GLY B 1 80 ? 11.221 -11.514 -23.949 1.00 17.89 76 GLY B CA 1
ATOM 1525 C C . GLY B 1 80 ? 10.435 -10.720 -22.927 1.00 22.01 76 GLY B C 1
ATOM 1526 O O . GLY B 1 80 ? 10.876 -10.589 -21.785 1.00 22.24 76 GLY B O 1
ATOM 1527 N N . CYS B 1 81 ? 9.286 -10.182 -23.326 1.00 20.48 77 CYS B N 1
ATOM 1528 C CA . CYS B 1 81 ? 8.531 -9.269 -22.452 1.00 19.12 77 CYS B CA 1
ATOM 1529 C C . CYS B 1 81 ? 7.022 -9.409 -22.595 1.00 20.56 77 CYS B C 1
ATOM 1530 O O . CYS B 1 81 ? 6.521 -9.864 -23.628 1.00 19.54 77 CYS B O 1
ATOM 1533 N N . LYS B 1 82 ? 6.313 -8.996 -21.546 1.00 22.69 78 LYS B N 1
ATOM 1534 C CA . LYS B 1 82 ? 4.885 -8.666 -21.662 1.00 24.54 78 LYS B CA 1
ATOM 1535 C C . LYS B 1 82 ? 4.753 -7.179 -22.007 1.00 23.19 78 LYS B C 1
ATOM 1536 O O . LYS B 1 82 ? 5.752 -6.454 -22.010 1.00 26.68 78 LYS B O 1
ATOM 1542 N N . SER B 1 83 ? 3.532 -6.730 -22.307 1.00 26.65 79 SER B N 1
ATOM 1543 C CA . SER B 1 83 ? 3.263 -5.348 -22.744 1.00 25.65 79 SER B CA 1
ATOM 1544 C C . SER B 1 83 ? 3.855 -4.296 -21.808 1.00 29.29 79 SER B C 1
ATOM 1545 O O . SER B 1 83 ? 3.808 -4.438 -20.580 1.00 30.91 79 SER B O 1
ATOM 1548 N N . GLY B 1 84 ? 4.414 -3.247 -22.403 1.00 27.56 80 GLY B N 1
ATOM 1549 C CA . GLY B 1 84 ? 5.109 -2.198 -21.661 1.00 33.07 80 GLY B CA 1
ATOM 1550 C C . GLY B 1 84 ? 6.509 -2.603 -21.227 1.00 29.77 80 GLY B C 1
ATOM 1551 O O . GLY B 1 84 ? 7.109 -1.959 -20.355 1.00 27.02 80 GLY B O 1
ATOM 1552 N N . ASN B 1 85 ? 7.039 -3.657 -21.856 1.00 25.43 81 ASN B N 1
ATOM 1553 C CA . ASN B 1 85 ? 8.333 -4.235 -21.491 1.00 22.66 81 ASN B CA 1
ATOM 1554 C C . ASN B 1 85 ? 8.413 -4.531 -19.992 1.00 24.74 81 ASN B C 1
ATOM 1555 O O . ASN B 1 85 ? 9.271 -4.006 -19.269 1.00 24.36 81 ASN B O 1
ATOM 1560 N N . GLN B 1 86 ? 7.464 -5.357 -19.557 1.00 23.00 82 GLN B N 1
ATOM 1561 C CA . GLN B 1 86 ? 7.344 -5.833 -18.183 1.00 21.20 82 GLN B CA 1
ATOM 1562 C C . GLN B 1 86 ? 7.483 -7.352 -18.137 1.00 22.06 82 GLN B C 1
ATOM 1563 O O . GLN B 1 86 ? 7.274 -8.024 -19.143 1.00 22.85 82 GLN B O 1
ATOM 1569 N N . ASP B 1 87 ? 7.833 -7.870 -16.958 1.00 21.14 83 ASP B N 1
ATOM 1570 C CA . ASP B 1 87 ? 8.002 -9.312 -16.719 1.00 23.02 83 ASP B CA 1
ATOM 1571 C C . ASP B 1 87 ? 8.982 -9.911 -17.729 1.00 20.90 83 ASP B C 1
ATOM 1572 O O . ASP B 1 87 ? 8.720 -10.966 -18.320 1.00 23.48 83 ASP B O 1
ATOM 1577 N N . CYS B 1 88 ? 10.112 -9.232 -17.921 1.00 16.39 84 CYS B N 1
ATOM 1578 C CA . CYS B 1 88 ? 11.019 -9.565 -19.024 1.00 18.16 84 CYS B CA 1
ATOM 1579 C C . CYS B 1 88 ? 12.096 -10.594 -18.652 1.00 18.69 84 CYS B C 1
ATOM 1580 O O . CYS B 1 88 ? 12.544 -10.666 -17.508 1.00 21.15 84 CYS B O 1
ATOM 1583 N N . PHE B 1 89 ? 12.517 -11.367 -19.649 1.00 19.63 85 PHE B N 1
ATOM 1584 C CA . PHE B 1 89 ? 13.767 -12.116 -19.579 1.00 21.02 85 PHE B CA 1
ATOM 1585 C C . PHE B 1 89 ? 14.750 -11.547 -20.604 1.00 17.21 85 PHE B C 1
ATOM 1586 O O . PHE B 1 89 ? 14.332 -11.018 -21.636 1.00 16.64 85 PHE B O 1
ATOM 1594 N N . VAL B 1 90 ? 16.040 -11.672 -20.317 1.00 16.33 86 VAL B N 1
ATOM 1595 C CA . VAL B 1 90 ? 17.089 -11.126 -21.183 1.00 15.66 86 VAL B CA 1
ATOM 1596 C C . VAL B 1 90 ? 18.166 -12.182 -21.357 1.00 13.46 86 VAL B C 1
ATOM 1597 O O . VAL B 1 90 ? 18.568 -12.821 -20.383 1.00 18.62 86 VAL B O 1
ATOM 1601 N N . LYS B 1 91 ? 18.629 -12.366 -22.599 1.00 15.73 87 LYS B N 1
ATOM 1602 C CA . LYS B 1 91 ? 19.681 -13.343 -22.906 1.00 21.08 87 LYS B CA 1
ATOM 1603 C C . LYS B 1 91 ? 20.686 -12.698 -23.869 1.00 16.27 87 LYS B C 1
ATOM 1604 O O . LYS B 1 91 ? 20.299 -12.031 -24.826 1.00 17.60 87 LYS B O 1
ATOM 1610 N N . LEU B 1 92 ? 21.972 -12.890 -23.609 1.00 16.88 88 LEU B N 1
ATOM 1611 C CA . LEU B 1 92 ? 22.996 -12.377 -24.507 1.00 17.91 88 LEU B CA 1
ATOM 1612 C C . LEU B 1 92 ? 22.862 -13.031 -25.880 1.00 17.32 88 LEU B C 1
ATOM 1613 O O . LEU B 1 92 ? 22.917 -14.264 -26.004 1.00 18.86 88 LEU B O 1
ATOM 1618 N N . HIS B 1 93 ? 22.693 -12.210 -26.917 1.00 16.62 89 HIS B N 1
ATOM 1619 C CA . HIS B 1 93 ? 22.477 -12.721 -28.271 1.00 20.75 89 HIS B CA 1
ATOM 1620 C C . HIS B 1 93 ? 23.622 -13.564 -28.795 1.00 20.80 89 HIS B C 1
ATOM 1621 O O . HIS B 1 93 ? 23.390 -14.615 -29.395 1.00 19.11 89 HIS B O 1
ATOM 1628 N N . ASP B 1 94 ? 24.857 -13.094 -28.589 1.00 21.62 90 ASP B N 1
ATOM 1629 C CA . ASP B 1 94 ? 26.046 -13.840 -28.994 1.00 26.28 90 ASP B CA 1
ATOM 1630 C C . ASP B 1 94 ? 26.201 -15.167 -28.233 1.00 22.30 90 ASP B C 1
ATOM 1631 O O . ASP B 1 94 ? 26.960 -16.038 -28.660 1.00 26.00 90 ASP B O 1
ATOM 1636 N N . GLY B 1 95 ? 25.482 -15.316 -27.120 1.00 22.54 91 GLY B N 1
ATOM 1637 C CA . GLY B 1 95 ? 25.509 -16.559 -26.337 1.00 28.24 91 GLY B CA 1
ATOM 1638 C C . GLY B 1 95 ? 24.463 -17.610 -26.701 1.00 24.65 91 GLY B C 1
ATOM 1639 O O . GLY B 1 95 ? 24.327 -18.621 -25.995 1.00 24.08 91 GLY B O 1
ATOM 1640 N N . LEU B 1 96 ? 23.730 -17.389 -27.791 1.00 17.93 92 LEU B N 1
ATOM 1641 C CA . LEU B 1 96 ? 22.656 -18.303 -28.191 1.00 14.92 92 LEU B CA 1
ATOM 1642 C C . LEU B 1 96 ? 23.240 -19.622 -28.695 1.00 20.12 92 LEU B C 1
ATOM 1643 O O . LEU B 1 96 ? 24.128 -19.629 -29.552 1.00 20.75 92 LEU B O 1
ATOM 1648 N N . SER B 1 97 ? 22.732 -20.731 -28.158 1.00 18.61 93 SER B N 1
ATOM 1649 C CA . SER B 1 97 ? 23.07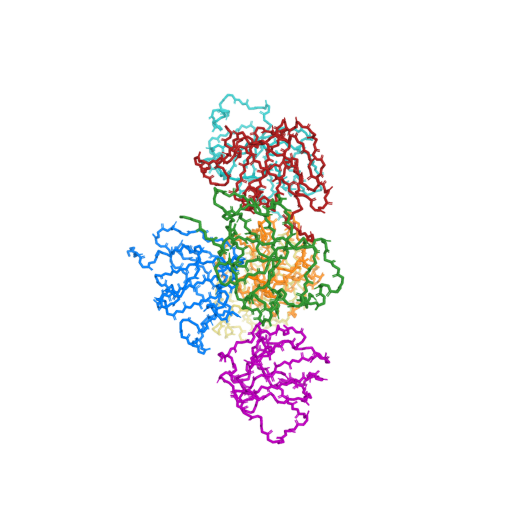6 -22.065 -28.660 1.00 19.93 93 SER B CA 1
ATOM 1650 C C . SER B 1 97 ? 22.211 -22.370 -29.883 1.00 24.01 93 SER B C 1
ATOM 1651 O O . SER B 1 97 ? 21.199 -21.705 -30.113 1.00 18.55 93 SER B O 1
ATOM 1654 N N . GLN B 1 98 ? 22.574 -23.391 -30.652 1.00 20.68 94 GLN B N 1
ATOM 1655 C CA . GLN B 1 98 ? 21.717 -23.801 -31.769 1.00 19.14 94 GLN B CA 1
ATOM 1656 C C . GLN B 1 98 ? 20.312 -24.210 -31.301 1.00 25.72 94 GLN B C 1
ATOM 1657 O O . GLN B 1 98 ? 19.322 -23.936 -31.992 1.00 21.97 94 GLN B O 1
ATOM 1663 N N . LYS B 1 99 ? 20.234 -24.871 -30.146 1.00 18.92 95 LYS B N 1
ATOM 1664 C CA . LYS B 1 99 ? 18.949 -25.280 -29.555 1.00 20.14 95 LYS B CA 1
ATOM 1665 C C . LYS B 1 99 ? 18.054 -24.049 -29.297 1.00 23.25 95 LYS B C 1
ATOM 1666 O O . LYS B 1 99 ? 16.838 -24.072 -29.534 1.00 23.73 95 LYS B O 1
ATOM 1672 N N . GLU B 1 100 ? 18.667 -22.981 -28.803 1.00 23.20 96 GLU B N 1
ATOM 1673 C CA . GLU B 1 100 ? 17.950 -21.730 -28.555 1.00 19.67 96 GLU B CA 1
ATOM 1674 C C . GLU B 1 100 ? 17.495 -21.042 -29.841 1.00 19.42 96 GLU B C 1
ATOM 1675 O O . GLU B 1 100 ? 16.368 -20.548 -29.906 1.00 22.07 96 GLU B O 1
ATOM 1681 N N . LYS B 1 101 ? 18.363 -21.015 -30.853 1.00 18.11 97 LYS B N 1
ATOM 1682 C CA . LYS B 1 101 ? 17.995 -20.462 -32.166 1.00 23.84 97 LYS B CA 1
ATOM 1683 C C . LYS B 1 101 ? 16.790 -21.201 -32.759 1.00 24.18 97 LYS B C 1
ATOM 1684 O O . LYS B 1 101 ? 15.898 -20.577 -33.338 1.00 23.68 97 LYS B O 1
ATOM 1690 N N . ASP B 1 102 ? 16.784 -22.527 -32.624 1.00 18.36 98 ASP B N 1
ATOM 1691 C CA . ASP B 1 102 ? 15.628 -23.352 -33.018 1.00 23.15 98 ASP B CA 1
ATOM 1692 C C . ASP B 1 102 ? 14.340 -22.960 -32.275 1.00 22.25 98 ASP B C 1
ATOM 1693 O O . ASP B 1 102 ? 13.275 -22.911 -32.880 1.00 23.62 98 ASP B O 1
ATOM 1698 N N . LEU B 1 103 ? 14.436 -22.735 -30.964 1.00 21.71 99 LEU B N 1
ATOM 1699 C CA . LEU B 1 103 ? 13.276 -22.350 -30.154 1.00 22.00 99 LEU B CA 1
ATOM 1700 C C . LEU B 1 103 ? 12.718 -20.979 -30.581 1.00 23.31 99 LEU B C 1
ATOM 1701 O O . LEU B 1 103 ? 11.510 -20.749 -30.513 1.00 28.32 99 LEU B O 1
ATOM 1706 N N . LEU B 1 104 ? 13.608 -20.103 -31.029 1.00 21.92 100 LEU B N 1
ATOM 1707 C CA . LEU B 1 104 ? 13.246 -18.738 -31.446 1.00 17.87 100 LEU B CA 1
ATOM 1708 C C . LEU B 1 104 ? 12.811 -18.679 -32.907 1.00 21.65 100 LEU B C 1
ATOM 1709 O O . LEU B 1 104 ? 12.319 -17.645 -33.379 1.00 26.36 100 LEU B O 1
ATOM 1714 N N . LYS B 1 105 ? 13.007 -19.790 -33.616 1.00 20.14 101 LYS B N 1
ATOM 1715 C CA . LYS B 1 105 ? 12.782 -19.894 -35.069 1.00 24.74 101 LYS B CA 1
ATOM 1716 C C . LYS B 1 105 ? 13.572 -18.829 -35.817 1.00 26.89 101 LYS B C 1
ATOM 1717 O O . LYS B 1 105 ? 13.045 -18.156 -36.708 1.00 28.34 101 LYS B O 1
ATOM 1723 N N A GLU B 1 106 ? 14.837 -18.677 -35.433 0.50 26.90 102 GLU B N 1
ATOM 1724 N N B GLU B 1 106 ? 14.844 -18.679 -35.452 0.50 26.52 102 GLU B N 1
ATOM 1725 C CA A GLU B 1 106 ? 15.718 -17.665 -36.005 0.50 28.29 102 GLU B CA 1
ATOM 1726 C CA B GLU B 1 106 ? 15.712 -17.690 -36.083 0.50 26.08 102 GLU B CA 1
ATOM 1727 C C A GLU B 1 106 ? 15.881 -17.796 -37.518 0.50 37.96 102 GLU B C 1
ATOM 1728 C C B GLU B 1 106 ? 15.807 -17.861 -37.597 0.50 34.91 102 GLU B C 1
ATOM 1729 O O A GLU B 1 106 ? 15.723 -16.821 -38.259 0.50 32.44 102 GLU B O 1
ATOM 1730 O O B GLU B 1 106 ? 16.029 -18.963 -38.097 0.50 21.10 102 GLU B O 1
ATOM 1741 N N . GLY C 1 1 ? 4.516 43.518 16.284 1.00 34.05 -3 GLY C N 1
ATOM 1742 C CA . GLY C 1 1 ? 4.947 43.746 17.695 1.00 32.82 -3 GLY C CA 1
ATOM 1743 C C . GLY C 1 1 ? 5.707 42.561 18.257 1.00 33.57 -3 GLY C C 1
ATOM 1744 O O . GLY C 1 1 ? 6.099 41.658 17.520 1.00 36.52 -3 GLY C O 1
ATOM 1745 N N . SER C 1 2 ? 5.912 42.576 19.572 1.00 29.01 -2 SER C N 1
ATOM 1746 C CA . SER C 1 2 ? 6.590 41.497 20.277 1.00 30.54 -2 SER C CA 1
ATOM 1747 C C . SER C 1 2 ? 5.592 40.691 21.088 1.00 30.42 -2 SER C C 1
ATOM 1748 O O . SER C 1 2 ? 4.634 41.249 21.636 1.00 34.88 -2 SER C O 1
ATOM 1751 N N . HIS C 1 3 ? 5.856 39.391 21.191 1.00 28.11 -1 HIS C N 1
ATOM 1752 C CA . HIS C 1 3 ? 4.983 38.451 21.892 1.00 30.04 -1 HIS C CA 1
ATOM 1753 C C . HIS C 1 3 ? 5.793 37.511 22.775 1.00 27.82 -1 HIS C C 1
ATOM 1754 O O . HIS C 1 3 ? 6.796 36.938 22.328 1.00 28.43 -1 HIS C O 1
ATOM 1761 N N . MET C 1 4 ? 5.340 37.335 24.016 1.00 27.74 0 MET C N 1
ATOM 1762 C CA A MET C 1 4 ? 5.982 36.399 24.939 0.50 31.20 0 MET C CA 1
ATOM 1763 C CA B MET C 1 4 ? 5.972 36.397 24.945 0.50 31.29 0 MET C CA 1
ATOM 1764 C C . MET C 1 4 ? 5.828 34.966 24.439 1.00 28.80 0 MET C C 1
ATOM 1765 O O . MET C 1 4 ? 6.612 34.092 24.800 1.00 30.28 0 MET C O 1
ATOM 1774 N N . GLU C 1 5 ? 4.827 34.746 23.586 1.00 28.15 1 GLU C N 1
ATOM 1775 C CA . GLU C 1 5 ? 4.614 33.453 22.940 1.00 28.76 1 GLU C CA 1
ATOM 1776 C C . GLU C 1 5 ? 5.742 33.090 21.963 1.00 27.20 1 GLU C C 1
ATOM 1777 O O . GLU C 1 5 ? 5.907 31.921 21.605 1.00 22.06 1 GLU C O 1
ATOM 1783 N N . TYR C 1 6 ? 6.506 34.096 21.534 1.00 22.21 2 TYR C N 1
ATOM 1784 C CA . TYR C 1 6 ? 7.625 33.906 20.609 1.00 23.73 2 TYR C CA 1
ATOM 1785 C C . TYR C 1 6 ? 8.956 34.160 21.316 1.00 30.90 2 TYR C C 1
ATOM 1786 O O . TYR C 1 6 ? 9.844 34.837 20.789 1.00 34.50 2 TYR C O 1
ATOM 1795 N N . CYS C 1 7 ? 9.087 33.619 22.522 1.00 32.62 3 CYS C N 1
ATOM 1796 C CA . CYS C 1 7 ? 10.343 33.696 23.255 1.00 32.47 3 CYS C CA 1
ATOM 1797 C C . CYS C 1 7 ? 10.776 32.304 23.690 1.00 26.04 3 CYS C C 1
ATOM 1798 O O . CYS C 1 7 ? 10.547 31.916 24.844 1.00 28.47 3 CYS C O 1
ATOM 1801 N N . PRO C 1 8 ? 11.390 31.548 22.768 1.00 23.35 4 PRO C N 1
ATOM 1802 C CA . PRO C 1 8 ? 11.759 30.167 23.100 1.00 25.66 4 PRO C CA 1
ATOM 1803 C C . PRO C 1 8 ? 12.824 30.102 24.183 1.00 28.45 4 PRO C C 1
ATOM 1804 O O . PRO C 1 8 ? 13.650 31.011 24.297 1.00 27.93 4 PRO C O 1
ATOM 1808 N N . LYS C 1 9 ? 12.778 29.033 24.974 1.00 23.72 5 LYS C N 1
ATOM 1809 C CA . LYS C 1 9 ? 13.721 28.820 26.068 1.00 27.79 5 LYS C CA 1
ATOM 1810 C C . LYS C 1 9 ? 14.711 27.728 25.678 1.00 25.12 5 LYS C C 1
ATOM 1811 O O . LYS C 1 9 ? 14.320 26.707 25.141 1.00 26.74 5 LYS C O 1
ATOM 1817 N N . MET C 1 10 ? 15.996 27.953 25.941 1.00 23.00 6 MET C N 1
ATOM 1818 C CA . MET C 1 10 ? 17.008 26.932 25.713 1.00 24.32 6 MET C CA 1
ATOM 1819 C C . MET C 1 10 ? 17.150 26.078 26.965 1.00 22.18 6 MET C C 1
ATOM 1820 O O . MET C 1 10 ? 17.271 26.612 28.065 1.00 26.78 6 MET C O 1
ATOM 1825 N N . LEU C 1 11 ? 17.143 24.760 26.792 1.00 20.70 7 LEU C N 1
ATOM 1826 C CA . LEU C 1 11 ? 17.288 23.842 27.917 1.00 22.27 7 LEU C CA 1
ATOM 1827 C C . LEU C 1 11 ? 18.565 23.032 27.818 1.00 28.40 7 LEU C C 1
ATOM 1828 O O . LEU C 1 11 ? 18.938 22.580 26.738 1.00 26.00 7 LEU C O 1
ATOM 1833 N N . SER C 1 12 ? 19.214 22.816 28.957 1.00 27.23 8 SER C N 1
ATOM 1834 C CA A SER C 1 12 ? 20.364 21.928 29.035 0.50 27.09 8 SER C CA 1
ATOM 1835 C CA B SER C 1 12 ? 20.363 21.925 28.993 0.50 25.95 8 SER C CA 1
ATOM 1836 C C . SER C 1 12 ? 19.924 20.468 29.122 1.00 28.40 8 SER C C 1
ATOM 1837 O O . SER C 1 12 ? 20.634 19.564 28.676 1.00 31.34 8 SER C O 1
ATOM 1842 N N . GLU C 1 13 ? 18.753 20.242 29.720 1.00 25.84 9 GLU C N 1
ATOM 1843 C CA . GLU C 1 13 ? 18.203 18.897 29.867 1.00 25.44 9 GLU C CA 1
ATOM 1844 C C . GLU C 1 13 ? 16.684 18.942 29.810 1.00 25.66 9 GLU C C 1
ATOM 1845 O O . GLU C 1 13 ? 16.050 19.742 30.504 1.00 24.22 9 GLU C O 1
ATOM 1851 N N . ILE C 1 14 ? 16.102 18.090 28.977 1.00 21.72 10 ILE C N 1
ATOM 1852 C CA . ILE C 1 14 ? 14.647 17.961 28.908 1.00 18.98 10 ILE C CA 1
ATOM 1853 C C . ILE C 1 14 ? 14.150 17.119 30.076 1.00 19.94 10 ILE C C 1
ATOM 1854 O O . ILE C 1 14 ? 14.712 16.057 30.364 1.00 24.80 10 ILE C O 1
ATOM 1859 N N . ARG C 1 15 ? 13.091 17.573 30.740 1.00 19.20 11 ARG C N 1
ATOM 1860 C CA . ARG C 1 15 ? 12.410 16.711 31.718 1.00 18.59 11 ARG C CA 1
ATOM 1861 C C . ARG C 1 15 ? 10.960 16.481 31.290 1.00 16.87 11 ARG C C 1
ATOM 1862 O O . ARG C 1 15 ? 10.442 17.211 30.424 1.00 18.75 11 ARG C O 1
ATOM 1870 N N . GLN C 1 16 ? 10.295 15.508 31.920 1.00 20.48 12 GLN C N 1
ATOM 1871 C CA . GLN C 1 16 ? 8.886 15.207 31.585 1.00 22.32 12 GLN C CA 1
ATOM 1872 C C . GLN C 1 16 ? 7.980 16.448 31.642 1.00 20.15 12 GLN C C 1
ATOM 1873 O O . GLN C 1 16 ? 7.090 16.631 30.790 1.00 19.15 12 GLN C O 1
ATOM 1879 N N . GLU C 1 17 ? 8.222 17.307 32.628 1.00 19.79 13 GLU C N 1
ATOM 1880 C CA . GLU C 1 17 ? 7.434 18.533 32.800 1.00 22.91 13 GLU C CA 1
ATOM 1881 C C . GLU C 1 17 ? 7.522 19.489 31.602 1.00 21.25 13 GLU C C 1
ATOM 1882 O O . GLU C 1 17 ? 6.556 20.201 31.312 1.00 24.54 13 GLU C O 1
ATOM 1888 N N . ASP C 1 18 ? 8.672 19.529 30.929 1.00 18.36 14 ASP C N 1
ATOM 1889 C CA . ASP C 1 18 ? 8.820 20.328 29.705 1.00 17.66 14 ASP C CA 1
ATOM 1890 C C . ASP C 1 18 ? 7.929 19.770 28.602 1.00 19.68 14 ASP C C 1
ATOM 1891 O O . ASP C 1 18 ? 7.233 20.520 27.907 1.00 19.35 14 ASP C O 1
ATOM 1896 N N . ILE C 1 19 ? 7.961 18.448 28.450 1.00 19.29 15 ILE C N 1
ATOM 1897 C CA . ILE C 1 19 ? 7.138 17.751 27.457 1.00 18.04 15 ILE C CA 1
ATOM 1898 C C . ILE C 1 19 ? 5.640 17.933 27.734 1.00 21.19 15 ILE C C 1
ATOM 1899 O O . ILE C 1 19 ? 4.840 18.123 26.805 1.00 22.47 15 ILE C O 1
ATOM 1904 N N . ASN C 1 20 ? 5.258 17.898 29.010 1.00 20.24 16 ASN C N 1
ATOM 1905 C CA . ASN C 1 20 ? 3.851 18.044 29.399 1.00 22.46 16 ASN C CA 1
ATOM 1906 C C . ASN C 1 20 ? 3.267 19.402 29.022 1.00 25.94 16 ASN C C 1
ATOM 1907 O O . ASN C 1 20 ? 2.060 19.535 28.839 1.00 33.80 16 ASN C O 1
ATOM 1912 N N . ASP C 1 21 ? 4.137 20.401 28.898 1.00 25.20 17 ASP C N 1
ATOM 1913 C CA . ASP C 1 21 ? 3.702 21.782 28.669 1.00 23.76 17 ASP C CA 1
ATOM 1914 C C . ASP C 1 21 ? 3.694 22.223 27.199 1.00 24.32 17 ASP C C 1
ATOM 1915 O O . ASP C 1 21 ? 3.461 23.399 26.898 1.00 27.46 17 ASP C O 1
ATOM 1920 N N . VAL C 1 22 ? 3.938 21.287 26.289 1.00 21.94 18 VAL C N 1
ATOM 1921 C CA . VAL C 1 22 ? 3.882 21.582 24.853 1.00 20.38 18 VAL C CA 1
ATOM 1922 C C . VAL C 1 22 ? 2.873 20.666 24.156 1.00 26.40 18 VAL C C 1
ATOM 1923 O O . VAL C 1 22 ? 2.306 19.755 24.787 1.00 30.03 18 VAL C O 1
ATOM 1927 N N . GLU C 1 23 ? 2.620 20.926 22.877 1.00 25.36 19 GLU C N 1
ATOM 1928 C CA . GLU C 1 23 ? 1.703 20.089 22.095 1.00 25.98 19 GLU C CA 1
ATOM 1929 C C . GLU C 1 23 ? 2.428 19.081 21.214 1.00 25.51 19 GLU C C 1
ATOM 1930 O O . GLU C 1 23 ? 1.961 17.957 21.033 1.00 26.15 19 GLU C O 1
ATOM 1936 N N . THR C 1 24 ? 3.574 19.482 20.668 1.00 23.72 20 THR C N 1
ATOM 1937 C CA . THR C 1 24 ? 4.369 18.596 19.824 1.00 24.31 20 THR C CA 1
ATOM 1938 C C . THR C 1 24 ? 5.834 18.690 20.203 1.00 26.09 20 THR C C 1
ATOM 1939 O O . THR C 1 24 ? 6.277 19.695 20.764 1.00 22.28 20 THR C O 1
ATOM 1943 N N . VAL C 1 25 ? 6.582 17.622 19.944 1.00 19.06 21 VAL C N 1
ATOM 1944 C CA . VAL C 1 25 ? 8.030 17.680 20.088 1.00 19.23 21 VAL C CA 1
ATOM 1945 C C . VAL C 1 25 ? 8.619 17.114 18.801 1.00 18.17 21 VAL C C 1
ATOM 1946 O O . VAL C 1 25 ? 8.201 16.050 18.326 1.00 24.72 21 VAL C O 1
ATOM 1950 N N . ALA C 1 26 ? 9.597 17.843 18.260 1.00 24.68 22 ALA C N 1
ATOM 1951 C CA . ALA C 1 26 ? 10.154 17.565 16.947 1.00 22.95 22 ALA C CA 1
ATOM 1952 C C . ALA C 1 26 ? 11.677 17.516 16.955 1.00 19.15 22 ALA C C 1
ATOM 1953 O O . ALA C 1 26 ? 12.323 18.150 17.785 1.00 21.22 22 ALA C O 1
ATOM 1955 N N . TYR C 1 27 ? 12.227 16.735 16.031 1.00 23.76 23 TYR C N 1
ATOM 1956 C CA . TYR C 1 27 ? 13.650 16.719 15.731 1.00 20.43 23 TYR C CA 1
ATOM 1957 C C . TYR C 1 27 ? 13.834 17.564 14.456 1.00 20.63 23 TYR C C 1
ATOM 1958 O O . TYR C 1 27 ? 13.258 17.265 13.407 1.00 25.34 23 TYR C O 1
ATOM 1967 N N . VAL C 1 28 ? 14.609 18.637 14.572 1.00 22.04 24 VAL C N 1
ATOM 1968 C CA . VAL C 1 28 ? 14.777 19.596 13.472 1.00 25.42 24 VAL C CA 1
ATOM 1969 C C . VAL C 1 28 ? 16.237 19.948 13.275 1.00 21.81 24 VAL C C 1
ATOM 1970 O O . VAL C 1 28 ? 17.065 19.672 14.137 1.00 27.15 24 VAL C O 1
ATOM 1974 N N . THR C 1 29 ? 16.548 20.525 12.116 1.00 22.76 25 THR C N 1
ATOM 1975 C CA . THR C 1 29 ? 17.814 21.192 11.880 1.00 27.19 25 THR C CA 1
ATOM 1976 C C . THR C 1 29 ? 17.488 22.644 11.564 1.00 29.24 25 THR C C 1
ATOM 1977 O O . THR C 1 29 ? 16.613 22.921 10.737 1.00 28.16 25 THR C O 1
ATOM 1981 N N . VAL C 1 30 ? 18.181 23.567 12.224 1.00 24.76 26 VAL C N 1
ATOM 1982 C CA . VAL C 1 30 ? 18.138 24.978 11.824 1.00 26.98 26 VAL C CA 1
ATOM 1983 C C . VAL C 1 30 ? 18.933 25.134 10.536 1.00 27.94 26 VAL C C 1
ATOM 1984 O O . VAL C 1 30 ? 20.146 24.931 10.524 1.00 34.55 26 VAL C O 1
ATOM 1988 N N . THR C 1 31 ? 18.245 25.490 9.450 1.00 24.49 27 THR C N 1
ATOM 1989 C CA . THR C 1 31 ? 18.871 25.565 8.122 1.00 34.19 27 THR C CA 1
ATOM 1990 C C . THR C 1 31 ? 19.202 26.992 7.680 1.00 39.52 27 THR C C 1
ATOM 1991 O O . THR C 1 31 ? 19.725 27.204 6.582 1.00 44.26 27 THR C O 1
ATOM 1995 N N . GLY C 1 32 ? 18.886 27.965 8.526 1.00 36.87 28 GLY C N 1
ATOM 1996 C CA . GLY C 1 32 ? 19.123 29.365 8.205 1.00 40.89 28 GLY C CA 1
ATOM 1997 C C . GLY C 1 32 ? 18.254 30.295 9.025 1.00 38.10 28 GLY C C 1
ATOM 1998 O O . GLY C 1 32 ? 17.572 29.868 9.958 1.00 33.58 28 GLY C O 1
ATOM 1999 N N . LYS C 1 33 ? 18.269 31.574 8.661 1.00 43.90 29 LYS C N 1
ATOM 2000 C CA . LYS C 1 33 ? 17.607 32.608 9.445 1.00 40.51 29 LYS C CA 1
ATOM 2001 C C . LYS C 1 33 ? 17.196 33.749 8.526 1.00 43.75 29 LYS C C 1
ATOM 2002 O O . LYS C 1 33 ? 17.997 34.204 7.709 1.00 47.05 29 LYS C O 1
ATOM 2008 N N . THR C 1 34 ? 15.945 34.184 8.640 1.00 38.99 30 THR C N 1
ATOM 2009 C CA . THR C 1 34 ? 15.497 35.405 7.952 1.00 42.80 30 THR C CA 1
ATOM 2010 C C . THR C 1 34 ? 15.442 36.549 8.971 1.00 47.98 30 THR C C 1
ATOM 2011 O O . THR C 1 34 ? 16.024 36.440 10.050 1.00 53.57 30 THR C O 1
ATOM 2015 N N . ALA C 1 35 ? 14.762 37.643 8.632 1.00 57.43 31 ALA C N 1
ATOM 2016 C CA . ALA C 1 35 ? 14.684 38.802 9.525 1.00 63.56 31 ALA C CA 1
ATOM 2017 C C . ALA C 1 35 ? 14.042 38.459 10.869 1.00 68.11 31 ALA C C 1
ATOM 2018 O O . ALA C 1 35 ? 14.571 38.805 11.929 1.00 71.90 31 ALA C O 1
ATOM 2020 N N . ARG C 1 36 ? 12.919 37.751 10.815 1.00 69.64 32 ARG C N 1
ATOM 2021 C CA . ARG C 1 36 ? 12.159 37.399 12.015 1.00 64.94 32 ARG C CA 1
ATOM 2022 C C . ARG C 1 36 ? 12.546 36.058 12.629 1.00 60.15 32 ARG C C 1
ATOM 2023 O O . ARG C 1 36 ? 12.665 35.934 13.855 1.00 62.88 32 ARG C O 1
ATOM 2031 N N . SER C 1 37 ? 12.751 35.060 11.774 1.00 47.06 33 SER C N 1
ATOM 2032 C CA . SER C 1 37 ? 12.703 33.676 12.216 1.00 31.92 33 SER C CA 1
ATOM 2033 C C . SER C 1 37 ? 13.865 32.806 11.750 1.00 31.98 33 SER C C 1
ATOM 2034 O O . SER C 1 37 ? 14.527 33.099 10.755 1.00 39.20 33 SER C O 1
ATOM 2037 N N . TYR C 1 38 ? 14.089 31.727 12.488 1.00 28.19 34 TYR C N 1
ATOM 2038 C CA . TYR C 1 38 ? 14.956 30.660 12.041 1.00 28.11 34 TYR C CA 1
ATOM 2039 C C . TYR C 1 38 ? 14.177 29.792 11.073 1.00 26.39 34 TYR C C 1
ATOM 2040 O O . TYR C 1 38 ? 12.983 29.541 11.262 1.00 27.09 34 TYR C O 1
ATOM 2049 N N . ASN C 1 39 ? 14.868 29.322 10.044 1.00 26.19 35 ASN C N 1
ATOM 2050 C CA . ASN C 1 39 ? 14.319 28.347 9.121 1.00 28.38 35 ASN C CA 1
ATOM 2051 C C . ASN C 1 39 ? 14.640 26.946 9.620 1.00 24.19 35 ASN C C 1
ATOM 2052 O O . ASN C 1 39 ? 15.740 26.691 10.107 1.00 26.41 35 ASN C O 1
ATOM 2057 N N . LEU C 1 40 ? 13.669 26.049 9.509 1.00 24.41 36 LEU C N 1
ATOM 2058 C CA . LEU C 1 40 ? 13.812 24.701 10.032 1.00 22.58 36 LEU C CA 1
ATOM 2059 C C . LEU C 1 40 ? 13.539 23.636 8.980 1.00 28.61 36 LEU C C 1
ATOM 2060 O O . LEU C 1 40 ? 12.708 23.824 8.083 1.00 28.24 36 LEU C O 1
ATOM 2065 N N . GLN C 1 41 ? 14.253 22.524 9.110 1.00 25.96 37 GLN C N 1
ATOM 2066 C CA . GLN C 1 41 ? 13.934 21.285 8.429 1.00 28.84 37 GLN C CA 1
ATOM 2067 C C . GLN C 1 41 ? 13.476 20.291 9.489 1.00 26.17 37 GLN C C 1
ATOM 2068 O O . GLN C 1 41 ? 14.162 20.101 10.491 1.00 27.97 37 GLN C O 1
ATOM 2074 N N . TYR C 1 42 ? 12.307 19.685 9.295 1.00 27.07 38 TYR C N 1
ATOM 2075 C CA . TYR C 1 42 ? 11.822 18.662 10.223 1.00 28.15 38 TYR C CA 1
ATOM 2076 C C . TYR C 1 42 ? 12.251 17.270 9.797 1.00 24.60 38 TYR C C 1
ATOM 2077 O O . TYR C 1 42 ? 12.189 16.927 8.615 1.00 30.84 38 TYR C O 1
ATOM 2086 N N . TRP C 1 43 ? 12.680 16.467 10.765 1.00 21.82 39 TRP C N 1
ATOM 2087 C CA . TRP C 1 43 ? 13.083 15.082 10.497 1.00 26.04 39 TRP C CA 1
ATOM 2088 C C . TRP C 1 43 ? 12.098 14.070 11.052 1.00 34.99 39 TRP C C 1
ATOM 2089 O O . TRP C 1 43 ? 11.905 13.000 10.468 1.00 30.36 39 TRP C O 1
ATOM 2100 N N . ARG C 1 44 ? 11.491 14.418 12.185 1.00 30.21 40 ARG C N 1
ATOM 2101 C CA . ARG C 1 44 ? 10.611 13.524 12.918 1.00 30.26 40 ARG C CA 1
ATOM 2102 C C . ARG C 1 44 ? 9.775 14.322 13.912 1.00 29.53 40 ARG C C 1
ATOM 2103 O O . ARG C 1 44 ? 10.259 15.279 14.501 1.00 25.87 40 ARG C O 1
ATOM 2111 N N . LEU C 1 45 ? 8.520 13.925 14.091 1.00 22.99 41 LEU C N 1
ATOM 2112 C CA . LEU C 1 45 ? 7.790 14.309 15.298 1.00 27.94 41 LEU C CA 1
ATOM 2113 C C . LEU C 1 45 ? 7.778 13.126 16.252 1.00 28.63 41 LEU C C 1
ATOM 2114 O O . LEU C 1 45 ? 7.469 11.999 15.853 1.00 31.72 41 LEU C O 1
ATOM 2119 N N . TYR C 1 46 ? 8.114 13.385 17.511 1.00 23.19 42 TYR C N 1
ATOM 2120 C CA . TYR C 1 46 ? 8.045 12.356 18.538 1.00 20.46 42 TYR C CA 1
ATOM 2121 C C . TYR C 1 46 ? 6.595 12.177 18.981 1.00 25.47 42 TYR C C 1
ATOM 2122 O O . TYR C 1 46 ? 5.767 13.087 18.815 1.00 27.14 42 TYR C O 1
ATOM 2131 N N . ASP C 1 47 ? 6.301 11.010 19.549 1.00 22.69 43 ASP C N 1
ATOM 2132 C CA . ASP C 1 47 ? 4.953 10.659 20.010 1.00 22.91 43 ASP C CA 1
ATOM 2133 C C . ASP C 1 47 ? 4.751 11.033 21.480 1.00 23.36 43 ASP C C 1
ATOM 2134 O O . ASP C 1 47 ? 4.092 10.309 22.250 1.00 25.52 43 ASP C O 1
ATOM 2139 N N . VAL C 1 48 ? 5.337 12.158 21.864 1.00 22.84 44 VAL C N 1
ATOM 2140 C CA . VAL C 1 48 ? 5.120 12.737 23.189 1.00 21.01 44 VAL C CA 1
ATOM 2141 C C . VAL C 1 48 ? 4.817 14.241 23.004 1.00 23.01 44 VAL C C 1
ATOM 2142 O O . VAL C 1 48 ? 5.297 14.847 22.050 1.00 23.38 44 VAL C O 1
ATOM 2146 N N . PRO C 1 49 ? 4.013 14.837 23.902 1.00 26.40 45 PRO C N 1
ATOM 2147 C CA . PRO C 1 49 ? 3.323 14.223 25.035 1.00 22.59 45 PRO C CA 1
ATOM 2148 C C . PRO C 1 49 ? 2.153 13.362 24.576 1.00 27.98 45 PRO C C 1
ATOM 2149 O O . PRO C 1 49 ? 1.612 12.586 25.362 1.00 26.84 45 PRO C O 1
ATOM 2153 N N . LYS C 1 50 ? 1.775 13.519 23.309 1.00 29.61 46 LYS C N 1
ATOM 2154 C CA . LYS C 1 50 ? 0.749 12.685 22.698 1.00 33.87 46 LYS C CA 1
ATOM 2155 C C . LYS C 1 50 ? 1.229 12.185 21.347 1.00 27.99 46 LYS C C 1
ATOM 2156 O O . LYS C 1 50 ? 2.180 12.721 20.777 1.00 24.69 46 LYS C O 1
ATOM 2162 N N . THR C 1 51 ? 0.558 11.159 20.840 1.00 31.91 47 THR C N 1
ATOM 2163 C CA . THR C 1 51 ? 0.884 10.580 19.544 1.00 28.96 47 THR C CA 1
ATOM 2164 C C . THR C 1 51 ? 1.007 11.657 18.473 1.00 35.89 47 THR C C 1
ATOM 2165 O O . THR C 1 51 ? 0.143 12.536 18.349 1.00 31.70 47 THR C O 1
ATOM 2169 N N . ALA C 1 52 ? 2.097 11.588 17.717 1.00 31.14 48 ALA C N 1
ATOM 2170 C CA . ALA C 1 52 ? 2.382 12.582 16.689 1.00 39.72 48 ALA C CA 1
ATOM 2171 C C . ALA C 1 52 ? 1.302 12.565 15.610 1.00 45.09 48 ALA C C 1
ATOM 2172 O O . ALA C 1 52 ? 0.773 11.500 15.281 1.00 38.38 48 ALA C O 1
ATOM 2174 N N . PRO C 1 53 ? 0.956 13.750 15.072 1.00 52.96 49 PRO C N 1
ATOM 2175 C CA . PRO C 1 53 ? 0.114 13.793 13.878 1.00 60.76 49 PRO C CA 1
ATOM 2176 C C . PRO C 1 53 ? 0.876 13.199 12.694 1.00 65.71 49 PRO C C 1
ATOM 2177 O O . PRO C 1 53 ? 2.063 13.495 12.517 1.00 66.60 49 PRO C O 1
ATOM 2181 N N . SER C 1 54 ? 0.200 12.355 11.912 1.00 74.12 50 SER C N 1
ATOM 2182 C CA . SER C 1 54 ? 0.824 11.626 10.800 1.00 77.11 50 SER C CA 1
ATOM 2183 C C . SER C 1 54 ? 1.634 12.541 9.889 1.00 76.75 50 SER C C 1
ATOM 2184 O O . SER C 1 54 ? 2.865 12.462 9.849 1.00 75.21 50 SER C O 1
ATOM 2187 N N . GLN C 1 55 ? 0.938 13.414 9.170 1.00 77.06 51 GLN C N 1
ATOM 2188 C CA . GLN C 1 55 ? 1.596 14.346 8.274 1.00 74.61 51 GLN C CA 1
ATOM 2189 C C . GLN C 1 55 ? 2.103 15.554 9.054 1.00 70.20 51 GLN C C 1
ATOM 2190 O O . GLN C 1 55 ? 1.495 15.980 10.043 1.00 74.89 51 GLN C O 1
ATOM 2196 N N . TRP C 1 56 ? 3.244 16.062 8.604 1.00 66.58 52 TRP C N 1
ATOM 2197 C CA A TRP C 1 56 ? 3.812 17.307 9.106 0.50 61.24 52 TRP C CA 1
ATOM 2198 C CA B TRP C 1 56 ? 3.821 17.302 9.110 0.50 60.34 52 TRP C CA 1
ATOM 2199 C C . TRP C 1 56 ? 4.700 17.892 8.017 1.00 60.63 52 TRP C C 1
ATOM 2200 O O . TRP C 1 56 ? 5.409 17.148 7.330 1.00 58.15 52 TRP C O 1
ATOM 2221 N N . PRO C 1 57 ? 4.653 19.230 7.835 1.00 58.63 53 PRO C N 1
ATOM 2222 C CA . PRO C 1 57 ? 5.520 19.791 6.802 1.00 55.56 53 PRO C CA 1
ATOM 2223 C C . PRO C 1 57 ? 6.985 19.451 7.065 1.00 45.64 53 PRO C C 1
ATOM 2224 O O . PRO C 1 57 ? 7.381 19.237 8.215 1.00 47.57 53 PRO C O 1
ATOM 2228 N N . SER C 1 58 ? 7.766 19.378 5.997 1.00 42.68 54 SER C N 1
ATOM 2229 C CA . SER C 1 58 ? 9.194 19.142 6.109 1.00 40.10 54 SER C CA 1
ATOM 2230 C C . SER C 1 58 ? 9.913 20.427 6.490 1.00 33.50 54 SER C C 1
ATOM 2231 O O . SER C 1 58 ? 11.009 20.390 7.038 1.00 37.67 54 SER C O 1
ATOM 2234 N N . PHE C 1 59 ? 9.296 21.564 6.175 1.00 36.39 55 PHE C N 1
ATOM 2235 C CA . PHE C 1 59 ? 9.888 22.866 6.457 1.00 32.48 55 PHE C CA 1
ATOM 2236 C C . PHE C 1 59 ? 9.038 23.678 7.430 1.00 36.10 55 PHE C C 1
ATOM 2237 O O . PHE C 1 59 ? 7.818 23.518 7.508 1.00 33.42 55 PHE C O 1
ATOM 2245 N N . GLY C 1 60 ? 9.699 24.549 8.177 1.00 30.20 56 GLY C N 1
ATOM 2246 C CA . GLY C 1 60 ? 9.003 25.410 9.113 1.00 26.33 56 GLY C CA 1
ATOM 2247 C C . GLY C 1 60 ? 9.904 26.523 9.583 1.00 29.54 56 GLY C C 1
ATOM 2248 O O . GLY C 1 60 ? 11.051 26.643 9.141 1.00 26.49 56 GLY C O 1
ATOM 2249 N N . THR C 1 61 ? 9.378 27.340 10.492 1.00 24.26 57 THR C N 1
ATOM 2250 C CA . THR C 1 61 ? 10.131 28.453 11.037 1.00 26.90 57 THR C CA 1
ATOM 2251 C C . THR C 1 61 ? 9.923 28.561 12.540 1.00 27.00 57 THR C C 1
ATOM 2252 O O . THR C 1 61 ? 8.907 28.106 13.082 1.00 24.01 57 THR C O 1
ATOM 2256 N N . LEU C 1 62 ? 10.908 29.153 13.200 1.00 25.60 58 LEU C N 1
ATOM 2257 C CA . LEU C 1 62 ? 10.842 29.438 14.617 1.00 24.15 58 LEU C CA 1
ATOM 2258 C C . LEU C 1 62 ? 11.132 30.919 14.821 1.00 25.07 58 LEU C C 1
ATOM 2259 O O . LEU C 1 62 ? 12.242 31.401 14.537 1.00 22.15 58 LEU C O 1
ATOM 2264 N N . ARG C 1 63 ? 10.124 31.637 15.304 1.00 24.24 59 ARG C N 1
ATOM 2265 C CA . ARG C 1 63 ? 10.249 33.073 15.535 1.00 24.71 59 ARG C CA 1
ATOM 2266 C C . ARG C 1 63 ? 10.750 33.313 16.955 1.00 27.90 59 ARG C C 1
ATOM 2267 O O . ARG C 1 63 ? 10.287 32.662 17.896 1.00 26.17 59 ARG C O 1
ATOM 2275 N N . ASP C 1 64 ? 11.702 34.237 17.091 1.00 23.32 60 ASP C N 1
ATOM 2276 C CA . ASP C 1 64 ? 12.250 34.612 18.397 1.00 30.26 60 ASP C CA 1
ATOM 2277 C C . ASP C 1 64 ? 12.206 36.134 18.597 1.00 31.62 60 ASP C C 1
ATOM 2278 O O . ASP C 1 64 ? 13.007 36.864 18.011 1.00 32.61 60 ASP C O 1
ATOM 2283 N N . ASP C 1 65 ? 11.283 36.594 19.439 1.00 28.48 61 ASP C N 1
ATOM 2284 C CA . ASP C 1 65 ? 11.091 38.028 19.697 1.00 32.90 61 ASP C CA 1
ATOM 2285 C C . ASP C 1 65 ? 11.956 38.536 20.845 1.00 34.52 61 ASP C C 1
ATOM 2286 O O . ASP C 1 65 ? 12.045 39.744 21.074 1.00 35.13 61 ASP C O 1
ATOM 2291 N N . CYS C 1 66 ? 12.561 37.605 21.575 1.00 32.40 62 CYS C N 1
ATOM 2292 C CA . CYS C 1 66 ? 13.328 37.919 22.780 1.00 39.02 62 CYS C CA 1
ATOM 2293 C C . CYS C 1 66 ? 14.837 37.941 22.543 1.00 43.97 62 CYS C C 1
ATOM 2294 O O . CYS C 1 66 ? 15.522 38.882 22.944 1.00 44.89 62 CYS C O 1
ATOM 2297 N N . GLY C 1 67 ? 15.349 36.900 21.897 1.00 44.21 63 GLY C N 1
ATOM 2298 C CA . GLY C 1 67 ? 16.789 36.728 21.736 1.00 51.53 63 GLY C CA 1
ATOM 2299 C C . GLY C 1 67 ? 17.436 35.999 22.905 1.00 52.84 63 GLY C C 1
ATOM 2300 O O . GLY C 1 67 ? 18.655 36.054 23.068 1.00 58.04 63 GLY C O 1
ATOM 2301 N N . ASN C 1 68 ? 16.623 35.322 23.722 1.00 55.82 64 ASN C N 1
ATOM 2302 C CA . ASN C 1 68 ? 17.130 34.505 24.836 1.00 57.61 64 ASN C CA 1
ATOM 2303 C C . ASN C 1 68 ? 17.888 33.274 24.345 1.00 59.00 64 ASN C C 1
ATOM 2304 O O . ASN C 1 68 ? 18.755 32.747 25.048 1.00 67.50 64 ASN C O 1
ATOM 2309 N N . ILE C 1 69 ? 17.542 32.818 23.142 1.00 54.02 65 ILE C N 1
ATOM 2310 C CA . ILE C 1 69 ? 18.258 31.732 22.474 1.00 49.35 65 ILE C CA 1
ATOM 2311 C C . ILE C 1 69 ? 19.147 32.304 21.375 1.00 50.72 65 ILE C C 1
ATOM 2312 O O . ILE C 1 69 ? 18.911 33.412 20.886 1.00 47.40 65 ILE C O 1
ATOM 2317 N N . GLN C 1 70 ? 20.176 31.553 21.003 1.00 45.94 66 GLN C N 1
ATOM 2318 C CA . GLN C 1 70 ? 21.034 31.921 19.879 1.00 47.74 66 GLN C CA 1
ATOM 2319 C C . GLN C 1 70 ? 21.432 30.654 19.140 1.00 40.77 66 GLN C C 1
ATOM 2320 O O . GLN C 1 70 ? 22.542 30.148 19.301 1.00 46.02 66 GLN C O 1
ATOM 2326 N N . LEU C 1 71 ? 20.501 30.133 18.349 1.00 37.67 67 LEU C N 1
ATOM 2327 C CA . LEU C 1 71 ? 20.710 28.878 17.638 1.00 32.49 67 LEU C CA 1
ATOM 2328 C C . LEU C 1 71 ? 21.785 29.025 16.566 1.00 29.96 67 LEU C C 1
ATOM 2329 O O . LEU C 1 71 ? 21.958 30.098 15.992 1.00 35.90 67 LEU C O 1
ATOM 2334 N N . THR C 1 72 ? 22.502 27.939 16.316 1.00 29.81 68 THR C N 1
ATOM 2335 C CA . THR C 1 72 ? 23.627 27.953 15.385 1.00 34.82 68 THR C CA 1
ATOM 2336 C C . THR C 1 72 ? 23.262 27.318 14.045 1.00 32.89 68 THR C C 1
ATOM 2337 O O . THR C 1 72 ? 22.366 26.465 13.970 1.00 32.39 68 THR C O 1
ATOM 2341 N N . ALA C 1 73 ? 23.968 27.744 12.997 1.00 34.84 69 ALA C N 1
ATOM 2342 C CA . ALA C 1 73 ? 23.747 27.262 11.636 1.00 35.21 69 ALA C CA 1
ATOM 2343 C C . ALA C 1 73 ? 23.882 25.751 11.550 1.00 32.75 69 ALA C C 1
ATOM 2344 O O . ALA C 1 73 ? 24.740 25.166 12.213 1.00 37.61 69 ALA C O 1
ATOM 2346 N N . ASP C 1 74 ? 23.009 25.125 10.759 1.00 34.37 70 ASP C N 1
ATOM 2347 C CA . ASP C 1 74 ? 23.078 23.682 10.467 1.00 32.54 70 ASP C CA 1
ATOM 2348 C C . ASP C 1 74 ? 23.120 22.784 11.701 1.00 29.71 70 ASP C C 1
ATOM 2349 O O . ASP C 1 74 ? 23.744 21.716 11.690 1.00 30.75 70 ASP C O 1
ATOM 2354 N N . THR C 1 75 ? 22.447 23.203 12.764 1.00 29.64 71 THR C N 1
ATOM 2355 C CA . THR C 1 75 ? 22.523 22.475 14.015 1.00 33.11 71 THR C CA 1
ATOM 2356 C C . THR C 1 75 ? 21.208 21.767 14.313 1.00 28.93 71 THR C C 1
ATOM 2357 O O . THR C 1 75 ? 20.123 22.323 14.078 1.00 29.15 71 THR C O 1
ATOM 2361 N N . ASP C 1 76 ? 21.321 20.539 14.819 1.00 26.70 72 ASP C N 1
ATOM 2362 C CA . ASP C 1 76 ? 20.156 19.714 15.122 1.00 26.27 72 ASP C CA 1
ATOM 2363 C C . ASP C 1 76 ? 19.635 20.011 16.520 1.00 30.00 72 ASP C C 1
ATOM 2364 O O . ASP C 1 76 ? 20.406 20.103 17.481 1.00 25.89 72 ASP C O 1
ATOM 2369 N N . TYR C 1 77 ? 18.320 20.163 16.621 1.00 24.45 73 TYR C N 1
ATOM 2370 C CA . TYR C 1 77 ? 17.680 20.406 17.904 1.00 21.45 73 TYR C CA 1
ATOM 2371 C C . TYR C 1 77 ? 16.460 19.549 18.124 1.00 23.57 73 TYR C C 1
ATOM 2372 O O . TYR C 1 77 ? 15.801 19.122 17.172 1.00 22.85 73 TYR C O 1
ATOM 2381 N N . VAL C 1 78 ? 16.159 19.324 19.404 1.00 21.70 74 VAL C N 1
ATOM 2382 C CA . VAL C 1 78 ? 14.839 18.880 19.796 1.00 19.28 74 VAL C CA 1
ATOM 2383 C C . VAL C 1 78 ? 14.046 20.146 20.101 1.00 19.15 74 VAL C C 1
ATOM 2384 O O . VAL C 1 78 ? 14.499 21.014 20.850 1.00 23.12 74 VAL C O 1
ATOM 2388 N N . LEU C 1 79 ? 12.873 20.262 19.496 1.00 17.42 75 LEU C N 1
ATOM 2389 C CA . LEU C 1 79 ? 12.088 21.490 19.602 1.00 14.25 75 LEU C CA 1
ATOM 2390 C C . LEU C 1 79 ? 10.682 21.143 20.071 1.00 15.95 75 LEU C C 1
ATOM 2391 O O . LEU C 1 79 ? 9.947 20.459 19.369 1.00 20.32 75 LEU C O 1
ATOM 2396 N N . GLY C 1 80 ? 10.321 21.599 21.263 1.00 16.50 76 GLY C N 1
ATOM 2397 C CA . GLY C 1 80 ? 8.975 21.350 21.789 1.00 17.81 76 GLY C CA 1
ATOM 2398 C C . GLY C 1 80 ? 8.181 22.623 21.751 1.00 21.39 76 GLY C C 1
ATOM 2399 O O . GLY C 1 80 ? 8.651 23.644 22.242 1.00 23.18 76 GLY C O 1
ATOM 2400 N N . CYS C 1 81 ? 6.984 22.578 21.169 1.00 19.29 77 CYS C N 1
ATOM 2401 C CA . CYS C 1 81 ? 6.177 23.793 21.019 1.00 19.03 77 CYS C CA 1
ATOM 2402 C C . CYS C 1 81 ? 4.693 23.535 21.209 1.00 22.80 77 CYS C C 1
ATOM 2403 O O . CYS C 1 81 ? 4.216 22.417 21.006 1.00 21.53 77 CYS C O 1
ATOM 2406 N N . LYS C 1 82 ? 3.975 24.595 21.566 1.00 21.90 78 LYS C N 1
ATOM 2407 C CA . LYS C 1 82 ? 2.526 24.662 21.404 1.00 23.54 78 LYS C CA 1
ATOM 2408 C C . LYS C 1 82 ? 2.243 25.091 19.963 1.00 26.32 78 LYS C C 1
ATOM 2409 O O . LYS C 1 82 ? 3.146 25.549 19.265 1.00 24.30 78 LYS C O 1
ATOM 2415 N N . SER C 1 83 ? 0.994 24.937 19.523 1.00 30.38 79 SER C N 1
ATOM 2416 C CA . SER C 1 83 ? 0.588 25.255 18.153 1.00 34.30 79 SER C CA 1
ATOM 2417 C C . SER C 1 83 ? 1.076 26.632 17.700 1.00 32.20 79 SER C C 1
ATOM 2418 O O . SER C 1 83 ? 1.083 27.584 18.480 1.00 28.76 79 SER C O 1
ATOM 2421 N N . GLY C 1 84 ? 1.503 26.711 16.442 1.00 28.86 80 GLY C N 1
ATOM 2422 C CA . GLY C 1 84 ? 2.040 27.941 15.861 1.00 31.36 80 GLY C CA 1
ATOM 2423 C C . GLY C 1 84 ? 3.500 28.180 16.211 1.00 31.31 80 GLY C C 1
ATOM 2424 O O . GLY C 1 84 ? 3.991 29.298 16.070 1.00 29.81 80 GLY C O 1
ATOM 2425 N N . ASN C 1 85 ? 4.195 27.125 16.654 1.00 24.15 81 ASN C N 1
ATOM 2426 C CA . ASN C 1 85 ? 5.579 27.225 17.146 1.00 23.06 81 ASN C CA 1
ATOM 2427 C C . ASN C 1 85 ? 5.729 28.350 18.183 1.00 23.83 81 ASN C C 1
ATOM 2428 O O . ASN C 1 85 ? 6.545 29.269 18.056 1.00 23.67 81 ASN C O 1
ATOM 2433 N N . GLN C 1 86 ? 4.930 28.213 19.233 1.00 22.94 82 GLN C N 1
ATOM 2434 C CA . GLN C 1 86 ? 4.853 29.174 20.326 1.00 17.95 82 GLN C CA 1
ATOM 2435 C C . GLN C 1 86 ? 5.180 28.473 21.625 1.00 20.97 82 GLN C C 1
ATOM 2436 O O . GLN C 1 86 ? 5.000 27.254 21.717 1.00 22.20 82 GLN C O 1
ATOM 2442 N N . ASP C 1 87 ? 5.626 29.250 22.623 1.00 23.36 83 ASP C N 1
ATOM 2443 C CA . ASP C 1 87 ? 5.917 28.743 23.969 1.00 21.47 83 ASP C CA 1
ATOM 2444 C C . ASP C 1 87 ? 6.838 27.528 23.895 1.00 20.66 83 ASP C C 1
ATOM 2445 O O . ASP C 1 87 ? 6.537 26.477 24.473 1.00 24.40 83 ASP C O 1
ATOM 2450 N N . CYS C 1 88 ? 7.958 27.688 23.190 1.00 19.80 84 CYS C N 1
ATOM 2451 C CA . CYS C 1 88 ? 8.791 26.555 22.797 1.00 20.96 84 CYS C CA 1
ATOM 2452 C C . CYS C 1 88 ? 9.960 26.346 23.740 1.00 23.85 84 CYS C C 1
ATOM 2453 O O . CYS C 1 88 ? 10.437 27.295 24.353 1.00 23.91 84 CYS C O 1
ATOM 2456 N N . PHE C 1 89 ? 10.419 25.100 23.835 1.00 21.73 85 PHE C N 1
ATOM 2457 C CA . PHE C 1 89 ? 11.732 24.800 24.406 1.00 21.69 85 PHE C CA 1
ATOM 2458 C C . PHE C 1 89 ? 12.635 24.225 23.314 1.00 19.56 85 PHE C C 1
ATOM 2459 O O . PHE C 1 89 ? 12.157 23.611 22.344 1.00 20.97 85 PHE C O 1
ATOM 2467 N N . VAL C 1 90 ? 13.937 24.441 23.467 1.00 20.90 86 VAL C N 1
ATOM 2468 C CA . VAL C 1 90 ? 14.917 23.963 22.505 1.00 20.33 86 VAL C CA 1
ATOM 2469 C C . VAL C 1 90 ? 16.064 23.281 23.242 1.00 23.50 86 VAL C C 1
ATOM 2470 O O . VAL C 1 90 ? 16.559 23.791 24.246 1.00 23.69 86 VAL C O 1
ATOM 2474 N N . LYS C 1 91 ? 16.478 22.128 22.731 1.00 19.89 87 LYS C N 1
ATOM 2475 C CA . LYS C 1 91 ? 17.577 21.373 23.316 1.00 24.21 87 LYS C CA 1
ATOM 2476 C C . LYS C 1 91 ? 18.457 20.794 22.216 1.00 21.84 87 LYS C C 1
ATOM 2477 O O . LYS C 1 91 ? 17.959 20.288 21.218 1.00 22.79 87 LYS C O 1
ATOM 2483 N N . LEU C 1 92 ? 19.767 20.877 22.412 1.00 25.56 88 LEU C N 1
ATOM 2484 C CA A LEU C 1 92 ? 20.725 20.361 21.442 0.50 25.89 88 LEU C CA 1
ATOM 2485 C CA B LEU C 1 92 ? 20.737 20.353 21.443 0.50 26.60 88 LEU C CA 1
ATOM 2486 C C . LEU C 1 92 ? 20.569 18.848 21.252 1.00 25.19 88 LEU C C 1
ATOM 2487 O O . LEU C 1 92 ? 20.738 18.075 22.188 1.00 26.02 88 LEU C O 1
ATOM 2496 N N . HIS C 1 93 ? 20.249 18.429 20.032 1.00 26.23 89 HIS C N 1
ATOM 2497 C CA . HIS C 1 93 ? 20.034 17.008 19.753 1.00 26.23 89 HIS C CA 1
ATOM 2498 C C . HIS C 1 93 ? 21.255 16.124 20.047 1.00 28.19 89 HIS C C 1
ATOM 2499 O O . HIS C 1 93 ? 21.108 15.036 20.609 1.00 29.71 89 HIS C O 1
ATOM 2506 N N . ASP C 1 94 ? 22.456 16.584 19.685 1.00 29.19 90 ASP C N 1
ATOM 2507 C CA . ASP C 1 94 ? 23.675 15.820 19.979 1.00 35.10 90 ASP C CA 1
ATOM 2508 C C . ASP C 1 94 ? 23.947 15.750 21.486 1.00 36.88 90 ASP C C 1
ATOM 2509 O O . ASP C 1 94 ? 24.733 14.924 21.943 1.00 38.72 90 ASP C O 1
ATOM 2514 N N . GLY C 1 95 ? 23.281 16.618 22.245 1.00 29.01 91 GLY C N 1
ATOM 2515 C CA . GLY C 1 95 ? 23.415 16.656 23.703 1.00 34.02 91 GLY C CA 1
ATOM 2516 C C . GLY C 1 95 ? 22.480 15.743 24.478 1.00 32.85 91 GLY C C 1
ATOM 2517 O O . GLY C 1 95 ? 22.484 15.769 25.717 1.00 29.15 91 GLY C O 1
ATOM 2518 N N . LEU C 1 96 ? 21.693 14.925 23.773 1.00 29.92 92 LEU C N 1
ATOM 2519 C CA . LEU C 1 96 ? 20.700 14.058 24.425 1.00 28.71 92 LEU C CA 1
ATOM 2520 C C . LEU C 1 96 ? 21.343 12.901 25.180 1.00 28.29 92 LEU C C 1
ATOM 2521 O O . LEU C 1 96 ? 22.143 12.146 24.615 1.00 29.37 92 LEU C O 1
ATOM 2526 N N . SER C 1 97 ? 20.992 12.782 26.460 1.00 28.00 93 SER C N 1
ATOM 2527 C CA . SER C 1 97 ? 21.343 11.614 27.265 1.00 29.67 93 SER C CA 1
ATOM 2528 C C . SER C 1 97 ? 20.349 10.502 26.965 1.00 28.83 93 SER C C 1
ATOM 2529 O O . SER C 1 97 ? 19.290 10.751 26.381 1.00 29.23 93 SER C O 1
ATOM 2532 N N . GLN C 1 98 ? 20.662 9.279 27.386 1.00 28.06 94 GLN C N 1
ATOM 2533 C CA . GLN C 1 98 ? 19.722 8.177 27.197 1.00 28.30 94 GLN C CA 1
ATOM 2534 C C . GLN C 1 98 ? 18.423 8.416 27.975 1.00 28.80 94 GLN C C 1
ATOM 2535 O O . GLN C 1 98 ? 17.347 8.046 27.511 1.00 30.77 94 GLN C O 1
ATOM 2541 N N . LYS C 1 99 ? 18.531 9.036 29.151 1.00 29.76 95 LYS C N 1
ATOM 2542 C CA . LYS C 1 99 ? 17.356 9.398 29.943 1.00 28.33 95 LYS C CA 1
ATOM 2543 C C . LYS C 1 99 ? 16.386 10.286 29.147 1.00 23.16 95 LYS C C 1
ATOM 2544 O O . LYS C 1 99 ? 15.170 10.058 29.145 1.00 26.74 95 LYS C O 1
ATOM 2550 N N . GLU C 1 100 ? 16.933 11.282 28.463 1.00 25.07 96 GLU C N 1
ATOM 2551 C CA . GLU C 1 100 ? 16.137 12.181 27.613 1.00 21.85 96 GLU C CA 1
ATOM 2552 C C . GLU C 1 100 ? 15.562 11.460 26.392 1.00 24.91 96 GLU C C 1
ATOM 2553 O O . GLU C 1 100 ? 14.406 11.686 26.032 1.00 26.04 96 GLU C O 1
ATOM 2559 N N . LYS C 1 101 ? 16.366 10.599 25.758 1.00 26.77 97 LYS C N 1
ATOM 2560 C CA . LYS C 1 101 ? 15.892 9.806 24.621 1.00 27.70 97 LYS C CA 1
ATOM 2561 C C . LYS C 1 101 ? 14.698 8.951 25.036 1.00 25.19 97 LYS C C 1
ATOM 2562 O O . LYS C 1 101 ? 13.736 8.815 24.281 1.00 30.84 97 LYS C O 1
ATOM 2568 N N . ASP C 1 102 ? 14.770 8.409 26.250 1.00 26.72 98 ASP C N 1
ATOM 2569 C CA . ASP C 1 102 ? 13.682 7.617 26.838 1.00 26.38 98 ASP C CA 1
ATOM 2570 C C . ASP C 1 102 ? 12.390 8.428 27.033 1.00 26.78 98 ASP C C 1
ATOM 2571 O O . ASP C 1 102 ? 11.294 7.930 26.744 1.00 29.76 98 ASP C O 1
ATOM 2576 N N . LEU C 1 103 ? 12.519 9.664 27.522 1.00 26.02 99 LEU C N 1
ATOM 2577 C CA . LEU C 1 103 ? 11.379 10.598 27.608 1.00 24.52 99 LEU C CA 1
ATOM 2578 C C . LEU C 1 103 ? 10.747 10.909 26.247 1.00 26.87 99 LEU C C 1
ATOM 2579 O O . LEU C 1 103 ? 9.537 11.127 26.144 1.00 27.02 99 LEU C O 1
ATOM 2584 N N . LEU C 1 104 ? 11.577 10.955 25.211 1.00 24.32 100 LEU C N 1
ATOM 2585 C CA . LEU C 1 104 ? 11.114 11.270 23.859 1.00 21.64 100 LEU C CA 1
ATOM 2586 C C . LEU C 1 104 ? 10.574 10.041 23.128 1.00 28.49 100 LEU C C 1
ATOM 2587 O O . LEU C 1 104 ? 10.007 10.162 22.034 1.00 28.48 100 LEU C O 1
ATOM 2592 N N . LYS C 1 105 ? 10.753 8.868 23.737 1.00 28.14 101 LYS C N 1
ATOM 2593 C CA . LYS C 1 105 ? 10.425 7.580 23.109 1.00 30.49 101 LYS C CA 1
ATOM 2594 C C . LYS C 1 105 ? 11.099 7.436 21.743 1.00 30.67 101 LYS C C 1
ATOM 2595 O O . LYS C 1 105 ? 10.462 7.023 20.760 1.00 31.81 101 LYS C O 1
ATOM 2601 N N A GLU C 1 106 ? 12.385 7.778 21.685 0.50 33.30 102 GLU C N 1
ATOM 2602 N N B GLU C 1 106 ? 12.389 7.763 21.696 0.50 32.94 102 GLU C N 1
ATOM 2603 C CA A GLU C 1 106 ? 13.136 7.811 20.428 0.50 36.22 102 GLU C CA 1
ATOM 2604 C CA B GLU C 1 106 ? 13.165 7.762 20.456 0.50 34.96 102 GLU C CA 1
ATOM 2605 C C A GLU C 1 106 ? 13.247 6.442 19.760 0.50 40.53 102 GLU C C 1
ATOM 2606 C C B GLU C 1 106 ? 13.354 6.361 19.876 0.50 36.91 102 GLU C C 1
ATOM 2607 O O A GLU C 1 106 ? 12.967 6.302 18.568 0.50 40.65 102 GLU C O 1
ATOM 2608 O O B GLU C 1 106 ? 13.282 5.364 20.592 0.50 29.95 102 GLU C O 1
ATOM 2619 N N . GLY D 1 1 ? 21.986 14.911 15.247 1.00 43.70 -3 GLY D N 1
ATOM 2620 C CA . GLY D 1 1 ? 22.405 13.571 14.745 1.00 45.30 -3 GLY D CA 1
ATOM 2621 C C . GLY D 1 1 ? 23.110 13.686 13.413 1.00 35.31 -3 GLY D C 1
ATOM 2622 O O . GLY D 1 1 ? 23.663 14.740 13.086 1.00 40.75 -3 GLY D O 1
ATOM 2623 N N . SER D 1 2 ? 23.092 12.605 12.637 1.00 35.93 -2 SER D N 1
ATOM 2624 C CA . SER D 1 2 ? 23.687 12.613 11.297 1.00 36.82 -2 SER D CA 1
ATOM 2625 C C . SER D 1 2 ? 22.637 12.373 10.217 1.00 32.94 -2 SER D C 1
ATOM 2626 O O . SER D 1 2 ? 21.638 11.674 10.463 1.00 38.43 -2 SER D O 1
ATOM 2629 N N . HIS D 1 3 ? 22.867 12.962 9.040 1.00 32.24 -1 HIS D N 1
ATOM 2630 C CA . HIS D 1 3 ? 21.948 12.880 7.901 1.00 32.24 -1 HIS D CA 1
ATOM 2631 C C . HIS D 1 3 ? 22.662 12.668 6.573 1.00 28.73 -1 HIS D C 1
ATOM 2632 O O . HIS D 1 3 ? 23.638 13.368 6.253 1.00 29.69 -1 HIS D O 1
ATOM 2639 N N . MET D 1 4 ? 22.148 11.733 5.777 1.00 32.00 0 MET D N 1
ATOM 2640 C CA . MET D 1 4 ? 22.701 11.504 4.431 1.00 33.89 0 MET D CA 1
ATOM 2641 C C . MET D 1 4 ? 22.540 12.741 3.547 1.00 36.31 0 MET D C 1
ATOM 2642 O O . MET D 1 4 ? 23.303 12.945 2.601 1.00 28.84 0 MET D O 1
ATOM 2647 N N . GLU D 1 5 ? 21.549 13.566 3.882 1.00 33.69 1 GLU D N 1
ATOM 2648 C CA . GLU D 1 5 ? 21.303 14.856 3.226 1.00 32.40 1 GLU D CA 1
ATOM 2649 C C . GLU D 1 5 ? 22.456 15.843 3.403 1.00 30.45 1 GLU D C 1
ATOM 2650 O O . GLU D 1 5 ? 22.571 16.807 2.658 1.00 29.83 1 GLU D O 1
ATOM 2656 N N . TYR D 1 6 ? 23.287 15.613 4.414 1.00 32.32 2 TYR D N 1
ATOM 2657 C CA . TYR D 1 6 ? 24.467 16.437 4.638 1.00 29.31 2 TYR D CA 1
ATOM 2658 C C . TYR D 1 6 ? 25.749 15.682 4.280 1.00 33.77 2 TYR D C 1
ATOM 2659 O O . TYR D 1 6 ? 26.752 15.750 4.992 1.00 34.59 2 TYR D O 1
ATOM 2668 N N . CYS D 1 7 ? 25.707 14.953 3.173 1.00 30.65 3 CYS D N 1
ATOM 2669 C CA . CYS D 1 7 ? 26.902 14.278 2.674 1.00 33.48 3 CYS D CA 1
ATOM 2670 C C . CYS D 1 7 ? 27.223 14.733 1.257 1.00 29.32 3 CYS D C 1
ATOM 2671 O O . CYS D 1 7 ? 26.879 14.060 0.283 1.00 33.18 3 CYS D O 1
ATOM 2674 N N . PRO D 1 8 ? 27.872 15.904 1.145 1.00 30.19 4 PRO D N 1
ATOM 2675 C CA . PRO D 1 8 ? 28.153 16.491 -0.165 1.00 28.01 4 PRO D CA 1
ATOM 2676 C C . PRO D 1 8 ? 29.148 15.637 -0.937 1.00 28.83 4 PRO D C 1
ATOM 2677 O O . PRO D 1 8 ? 29.922 14.883 -0.338 1.00 28.49 4 PRO D O 1
ATOM 2681 N N . LYS D 1 9 ? 29.089 15.720 -2.258 1.00 24.41 5 LYS D N 1
ATOM 2682 C CA . LYS D 1 9 ? 30.009 14.952 -3.088 1.00 27.66 5 LYS D CA 1
ATOM 2683 C C . LYS D 1 9 ? 30.888 15.881 -3.915 1.00 29.23 5 LYS D C 1
ATOM 2684 O O . LYS D 1 9 ? 30.442 16.938 -4.377 1.00 25.63 5 LYS D O 1
ATOM 2690 N N . MET D 1 10 ? 32.143 15.479 -4.080 1.00 25.46 6 MET D N 1
ATOM 2691 C CA . MET D 1 10 ? 33.072 16.215 -4.920 1.00 24.24 6 MET D CA 1
ATOM 2692 C C . MET D 1 10 ? 32.988 15.719 -6.352 1.00 29.90 6 MET D C 1
ATOM 2693 O O . MET D 1 10 ? 33.042 14.507 -6.611 1.00 23.66 6 MET D O 1
ATOM 2698 N N . LEU D 1 11 ? 32.855 16.652 -7.286 1.00 21.70 7 LEU D N 1
ATOM 2699 C CA . LEU D 1 11 ? 32.857 16.298 -8.685 1.00 20.55 7 LEU D CA 1
ATOM 2700 C C . LEU D 1 11 ? 34.108 16.829 -9.355 1.00 18.61 7 LEU D C 1
ATOM 2701 O O . LEU D 1 11 ? 34.595 17.909 -9.022 1.00 25.64 7 LEU D O 1
ATOM 2706 N N . SER D 1 12 ? 34.607 16.046 -10.300 1.00 18.49 8 SER D N 1
ATOM 2707 C CA . SER D 1 12 ? 35.652 16.527 -11.215 1.00 21.49 8 SER D CA 1
ATOM 2708 C C . SER D 1 12 ? 35.061 17.150 -12.477 1.00 25.93 8 SER D C 1
ATOM 2709 O O . SER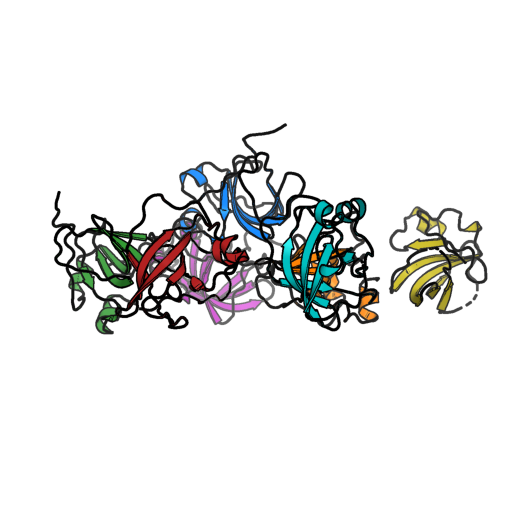 D 1 12 ? 35.747 17.903 -13.173 1.00 24.25 8 SER D O 1
ATOM 2712 N N . GLU D 1 13 ? 33.818 16.789 -12.799 1.00 22.13 9 GLU D N 1
ATOM 2713 C CA . GLU D 1 13 ? 33.085 17.383 -13.946 1.00 21.05 9 GLU D CA 1
ATOM 2714 C C . GLU D 1 13 ? 31.599 17.447 -13.617 1.00 25.61 9 GLU D C 1
ATOM 2715 O O . GLU D 1 13 ? 30.998 16.447 -13.217 1.00 24.24 9 GLU D O 1
ATOM 2721 N N . ILE D 1 14 ? 31.017 18.631 -13.781 1.00 18.35 10 ILE D N 1
ATOM 2722 C CA . ILE D 1 14 ? 29.570 18.791 -13.633 1.00 22.29 10 ILE D CA 1
ATOM 2723 C C . ILE D 1 14 ? 28.897 18.374 -14.932 1.00 19.46 10 ILE D C 1
ATOM 2724 O O . ILE D 1 14 ? 29.305 18.810 -16.026 1.00 20.20 10 ILE D O 1
ATOM 2729 N N . ARG D 1 15 ? 27.852 17.563 -14.807 1.00 22.49 11 ARG D N 1
ATOM 2730 C CA . ARG D 1 15 ? 27.057 17.114 -15.950 1.00 24.37 11 ARG D CA 1
ATOM 2731 C C . ARG D 1 15 ? 25.651 17.703 -15.832 1.00 25.36 11 ARG D C 1
ATOM 2732 O O . ARG D 1 15 ? 25.262 18.179 -14.761 1.00 24.29 11 ARG D O 1
ATOM 2740 N N . GLN D 1 16 ? 24.893 17.699 -16.927 1.00 23.18 12 GLN D N 1
ATOM 2741 C CA . GLN D 1 16 ? 23.518 18.187 -16.863 1.00 26.14 12 GLN D CA 1
ATOM 2742 C C . GLN D 1 16 ? 22.723 17.408 -15.813 1.00 28.21 12 GLN D C 1
ATOM 2743 O O . GLN D 1 16 ? 21.924 17.988 -15.086 1.00 25.34 12 GLN D O 1
ATOM 2749 N N . GLU D 1 17 ? 22.996 16.107 -15.711 1.00 24.61 13 GLU D N 1
ATOM 2750 C CA . GLU D 1 17 ? 22.370 15.230 -14.712 1.00 27.05 13 GLU D CA 1
ATOM 2751 C C . GLU D 1 17 ? 22.559 15.742 -13.277 1.00 28.94 13 GLU D C 1
ATOM 2752 O O . GLU D 1 17 ? 21.646 15.652 -12.460 1.00 28.86 13 GLU D O 1
ATOM 2758 N N . ASP D 1 18 ? 23.743 16.271 -12.979 1.00 24.11 14 ASP D N 1
ATOM 2759 C CA . ASP D 1 18 ? 24.031 16.853 -11.664 1.00 20.64 14 ASP D CA 1
ATOM 2760 C C . ASP D 1 18 ? 23.202 18.113 -11.413 1.00 21.90 14 ASP D C 1
ATOM 2761 O O . ASP D 1 18 ? 22.604 18.268 -10.347 1.00 23.05 14 ASP D O 1
ATOM 2766 N N . ILE D 1 19 ? 23.156 18.985 -12.413 1.00 18.78 15 ILE D N 1
ATOM 2767 C CA . ILE D 1 19 ? 22.397 20.239 -12.338 1.00 17.19 15 ILE D CA 1
ATOM 2768 C C . ILE D 1 19 ? 20.894 19.965 -12.192 1.00 20.45 15 ILE D C 1
ATOM 2769 O O . ILE D 1 19 ? 20.199 20.662 -11.443 1.00 23.22 15 ILE D O 1
ATOM 2774 N N . ASN D 1 20 ? 20.410 18.931 -12.884 1.00 24.86 16 ASN D N 1
ATOM 2775 C CA . ASN D 1 20 ? 18.996 18.537 -12.800 1.00 29.67 16 ASN D CA 1
ATOM 2776 C C . ASN D 1 20 ? 18.578 18.103 -11.393 1.00 35.12 16 ASN D C 1
ATOM 2777 O O . ASN D 1 20 ? 17.418 18.255 -11.012 1.00 34.14 16 ASN D O 1
ATOM 2782 N N . ASP D 1 21 ? 19.531 17.585 -10.621 1.00 32.64 17 ASP D N 1
ATOM 2783 C CA . ASP D 1 21 ? 19.238 17.020 -9.301 1.00 35.11 17 ASP D CA 1
ATOM 2784 C C . ASP D 1 21 ? 19.311 18.027 -8.153 1.00 28.63 17 ASP D C 1
ATOM 2785 O O . ASP D 1 21 ? 19.102 17.660 -6.990 1.00 31.43 17 ASP D O 1
ATOM 2790 N N . VAL D 1 22 ? 19.587 19.293 -8.472 1.00 26.62 18 VAL D N 1
ATOM 2791 C CA . VAL D 1 22 ? 19.631 20.348 -7.441 1.00 22.11 18 VAL D CA 1
ATOM 2792 C C . VAL D 1 22 ? 18.649 21.487 -7.718 1.00 27.97 18 VAL D C 1
ATOM 2793 O O . VAL D 1 22 ? 18.021 21.522 -8.778 1.00 29.53 18 VAL D O 1
ATOM 2797 N N . GLU D 1 23 ? 18.506 22.395 -6.748 1.00 23.77 19 GLU D N 1
ATOM 2798 C CA . GLU D 1 23 ? 17.646 23.584 -6.881 1.00 24.21 19 GLU D CA 1
ATOM 2799 C C . GLU D 1 23 ? 18.374 24.868 -7.282 1.00 30.53 19 GLU D C 1
ATOM 2800 O O . GLU D 1 23 ? 17.820 25.685 -8.035 1.00 26.39 19 GLU D O 1
ATOM 2806 N N . THR D 1 24 ? 19.591 25.054 -6.770 1.00 23.57 20 THR D N 1
ATOM 2807 C CA . THR D 1 24 ? 20.414 26.224 -7.101 1.00 27.00 20 THR D CA 1
ATOM 2808 C C . THR D 1 24 ? 21.865 25.804 -7.321 1.00 23.48 20 THR D C 1
ATOM 2809 O O . THR D 1 24 ? 22.327 24.794 -6.771 1.00 20.29 20 THR D O 1
ATOM 2813 N N . VAL D 1 25 ? 22.570 26.563 -8.153 1.00 20.16 21 VAL D N 1
ATOM 2814 C CA . VAL D 1 25 ? 24.002 26.337 -8.371 1.00 18.36 21 VAL D CA 1
ATOM 2815 C C . VAL D 1 25 ? 24.650 27.691 -8.200 1.00 19.14 21 VAL D C 1
ATOM 2816 O O . VAL D 1 25 ? 24.205 28.691 -8.816 1.00 20.67 21 VAL D O 1
ATOM 2820 N N . ALA D 1 26 ? 25.667 27.741 -7.346 1.00 19.48 22 ALA D N 1
ATOM 2821 C CA . ALA D 1 26 ? 26.258 29.000 -6.919 1.00 21.27 22 ALA D CA 1
ATOM 2822 C C . ALA D 1 26 ? 27.770 28.986 -7.029 1.00 22.36 22 ALA D C 1
ATOM 2823 O O . ALA D 1 26 ? 28.395 27.923 -6.993 1.00 22.62 22 ALA D O 1
ATOM 2825 N N . TYR D 1 27 ? 28.325 30.184 -7.168 1.00 18.63 23 TYR D N 1
ATOM 2826 C CA . TYR D 1 27 ? 29.766 30.445 -7.172 1.00 19.68 23 TYR D CA 1
ATOM 2827 C C . TYR D 1 27 ? 30.110 30.989 -5.790 1.00 21.35 23 TYR D C 1
ATOM 2828 O O . TYR D 1 27 ? 29.649 32.071 -5.391 1.00 23.49 23 TYR D O 1
ATOM 2837 N N . VAL D 1 28 ? 30.881 30.207 -5.034 1.00 20.73 24 VAL D N 1
ATOM 2838 C CA . VAL D 1 28 ? 31.219 30.569 -3.657 1.00 25.72 24 VAL D CA 1
ATOM 2839 C C . VAL D 1 28 ? 32.717 30.500 -3.381 1.00 20.75 24 VAL D C 1
ATOM 2840 O O . VAL D 1 28 ? 33.475 29.859 -4.126 1.00 22.86 24 VAL D O 1
ATOM 2844 N N . THR D 1 29 ? 33.120 31.151 -2.296 1.00 19.85 25 THR D N 1
ATOM 2845 C CA . THR D 1 29 ? 34.432 30.947 -1.672 1.00 27.84 25 THR D CA 1
ATOM 2846 C C . THR D 1 29 ? 34.245 30.341 -0.285 1.00 27.08 25 THR D C 1
ATOM 2847 O O . THR D 1 29 ? 33.408 30.798 0.491 1.00 24.36 25 THR D O 1
ATOM 2851 N N . VAL D 1 30 ? 35.026 29.315 0.039 1.00 25.25 26 VAL D N 1
ATOM 2852 C CA . VAL D 1 30 ? 35.107 28.856 1.422 1.00 28.00 26 VAL D CA 1
ATOM 2853 C C . VAL D 1 30 ? 36.003 29.809 2.220 1.00 30.88 26 VA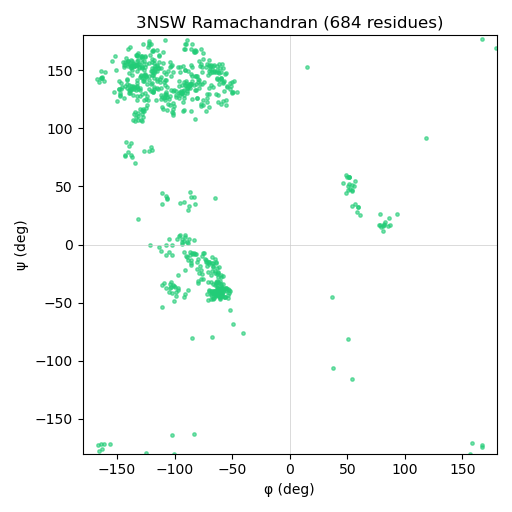L D C 1
ATOM 2854 O O . VAL D 1 30 ? 37.174 29.979 1.893 1.00 35.47 26 VAL D O 1
ATOM 2858 N N . THR D 1 31 ? 35.441 30.441 3.254 1.00 28.98 27 THR D N 1
ATOM 2859 C CA . THR D 1 31 ? 36.152 31.473 4.024 1.00 30.39 27 THR D CA 1
ATOM 2860 C C . THR D 1 31 ? 36.632 30.993 5.392 1.00 40.38 27 THR D C 1
ATOM 2861 O O . THR D 1 31 ? 37.339 31.715 6.103 1.00 41.10 27 THR D O 1
ATOM 2865 N N . GLY D 1 32 ? 36.236 29.780 5.760 1.00 41.08 28 GLY D N 1
ATOM 2866 C CA . GLY D 1 32 ? 36.628 29.188 7.035 1.00 43.03 28 GLY D CA 1
ATOM 2867 C C . GLY D 1 32 ? 35.796 27.962 7.338 1.00 40.73 28 GLY D C 1
ATOM 2868 O O . GLY D 1 32 ? 35.006 27.521 6.509 1.00 34.57 28 GLY D O 1
ATOM 2869 N N . LYS D 1 33 ? 35.981 27.402 8.529 1.00 46.54 29 LYS D N 1
ATOM 2870 C CA . LYS D 1 33 ? 35.196 26.254 8.964 1.00 52.89 29 LYS D CA 1
ATOM 2871 C C . LYS D 1 33 ? 34.906 26.376 10.451 1.00 53.10 29 LYS D C 1
ATOM 2872 O O . LYS D 1 33 ? 35.788 26.739 11.232 1.00 56.34 29 LYS D O 1
ATOM 2878 N N . THR D 1 34 ? 33.664 26.095 10.834 1.00 54.29 30 THR D N 1
ATOM 2879 C CA . THR D 1 34 ? 33.270 26.064 12.246 1.00 59.27 30 THR D CA 1
ATOM 2880 C C . THR D 1 34 ? 32.470 24.792 12.507 1.00 59.70 30 THR D C 1
ATOM 2881 O O . THR D 1 34 ? 31.460 24.537 11.838 1.00 58.47 30 THR D O 1
ATOM 2885 N N . ALA D 1 35 ? 32.932 24.004 13.477 1.00 61.14 31 ALA D N 1
ATOM 2886 C CA . ALA D 1 35 ? 32.360 22.690 13.782 1.00 62.73 31 ALA D CA 1
ATOM 2887 C C . ALA D 1 35 ? 32.310 21.789 12.539 1.00 65.01 31 ALA D C 1
ATOM 2888 O O . ALA D 1 35 ? 33.352 21.443 11.976 1.00 69.94 31 ALA D O 1
ATOM 2890 N N . ARG D 1 36 ? 31.104 21.432 12.105 1.00 61.11 32 ARG D N 1
ATOM 2891 C CA . ARG D 1 36 ? 30.924 20.524 10.971 1.00 61.63 32 ARG D CA 1
ATOM 2892 C C . ARG D 1 36 ? 30.484 21.227 9.678 1.00 52.42 32 ARG D C 1
ATOM 2893 O O . ARG D 1 36 ? 30.217 20.561 8.668 1.00 45.26 32 ARG D O 1
ATOM 2901 N N . SER D 1 37 ? 30.424 22.562 9.713 1.00 48.93 33 SER D N 1
ATOM 2902 C CA A SER D 1 37 ? 30.022 23.356 8.551 0.50 38.84 33 SER D CA 1
ATOM 2903 C CA B SER D 1 37 ? 30.033 23.338 8.538 0.50 39.79 33 SER D CA 1
ATOM 2904 C C . SER D 1 37 ? 31.115 24.306 8.064 1.00 36.18 33 SER D C 1
ATOM 2905 O O . SER D 1 37 ? 31.795 24.947 8.865 1.00 38.40 33 SER D O 1
ATOM 2910 N N . TYR D 1 38 ? 31.259 24.402 6.745 1.00 29.47 34 TYR D N 1
ATOM 2911 C CA . TYR D 1 38 ? 32.167 25.355 6.124 1.00 27.18 34 TYR D CA 1
ATOM 2912 C C . TYR D 1 38 ? 31.467 26.701 6.076 1.00 30.59 34 TYR D C 1
ATOM 2913 O O . TYR D 1 38 ? 30.250 26.746 5.910 1.00 31.88 34 TYR D O 1
ATOM 2922 N N . ASN D 1 39 ? 32.221 27.788 6.243 1.00 30.48 35 ASN D N 1
ATOM 2923 C CA . ASN D 1 39 ? 31.677 29.139 6.042 1.00 32.64 35 ASN D CA 1
ATOM 2924 C C . ASN D 1 39 ? 31.802 29.533 4.574 1.00 29.97 35 ASN D C 1
ATOM 2925 O O . ASN D 1 39 ? 32.846 29.291 3.965 1.00 29.38 35 ASN D O 1
ATOM 2930 N N . LEU D 1 40 ? 30.746 30.133 4.008 1.00 28.67 36 LEU D N 1
ATOM 2931 C CA . LEU D 1 40 ? 30.721 30.499 2.584 1.00 24.47 36 LEU D CA 1
ATOM 2932 C C . LEU D 1 40 ? 30.493 31.986 2.322 1.00 32.70 36 LEU D C 1
ATOM 2933 O O . LEU D 1 40 ? 29.729 32.649 3.025 1.00 28.05 36 LEU D O 1
ATOM 2938 N N . GLN D 1 41 ? 31.197 32.502 1.320 1.00 28.95 37 GLN D N 1
ATOM 2939 C CA . GLN D 1 41 ? 30.879 33.790 0.711 1.00 27.00 37 GLN D CA 1
ATOM 2940 C C . GLN D 1 41 ? 30.290 33.479 -0.662 1.00 25.96 37 GLN D C 1
ATOM 2941 O O . GLN D 1 41 ? 30.882 32.720 -1.433 1.00 24.99 37 GLN D O 1
ATOM 2947 N N . TYR D 1 42 ? 29.131 34.061 -0.961 1.00 25.84 38 TYR D N 1
ATOM 2948 C CA . TYR D 1 42 ? 28.496 33.897 -2.273 1.00 24.79 38 TYR D CA 1
ATOM 2949 C C . TYR D 1 42 ? 28.821 35.052 -3.209 1.00 31.06 38 TYR D C 1
ATOM 2950 O O . TYR D 1 42 ? 28.761 36.217 -2.808 1.00 32.75 38 TYR D O 1
ATOM 2959 N N . TRP D 1 43 ? 29.139 34.715 -4.457 1.00 24.12 39 TRP D N 1
ATOM 2960 C CA . TRP D 1 43 ? 29.464 35.699 -5.491 1.00 24.75 39 TRP D CA 1
ATOM 2961 C C . TRP D 1 43 ? 28.403 35.789 -6.583 1.00 26.47 39 TRP D C 1
ATOM 2962 O O . TRP D 1 43 ? 28.157 36.869 -7.121 1.00 27.41 39 TRP D O 1
ATOM 2973 N N . ARG D 1 44 ? 27.792 34.653 -6.912 1.00 28.03 40 ARG D N 1
ATOM 2974 C CA . ARG D 1 44 ? 26.845 34.547 -8.016 1.00 27.88 40 ARG D CA 1
ATOM 2975 C C . ARG D 1 44 ? 25.992 33.297 -7.860 1.00 23.35 40 ARG D C 1
ATOM 2976 O O . ARG D 1 44 ? 26.490 32.247 -7.431 1.00 22.88 40 ARG D O 1
ATOM 2984 N N . LEU D 1 45 ? 24.709 33.419 -8.190 1.00 24.05 41 LEU D N 1
ATOM 2985 C CA . LEU D 1 45 ? 23.872 32.254 -8.449 1.00 22.60 41 LEU D CA 1
ATOM 2986 C C . LEU D 1 45 ? 23.738 32.097 -9.952 1.00 22.21 41 LEU D C 1
ATOM 2987 O O . LEU D 1 45 ? 23.258 33.008 -10.643 1.00 23.65 41 LEU D O 1
ATOM 2992 N N . TYR D 1 46 ? 24.149 30.941 -10.470 1.00 18.15 42 TYR D N 1
ATOM 2993 C CA . TYR D 1 46 ? 24.025 30.702 -11.903 1.00 17.24 42 TYR D CA 1
ATOM 2994 C C . TYR D 1 46 ? 22.557 30.497 -12.255 1.00 18.85 42 TYR D C 1
ATOM 2995 O O . TYR D 1 46 ? 21.758 30.106 -11.391 1.00 22.29 42 TYR D O 1
ATOM 3004 N N . ASP D 1 47 ? 22.206 30.770 -13.509 1.00 16.63 43 ASP D N 1
ATOM 3005 C CA . ASP D 1 47 ? 20.833 30.603 -13.999 1.00 20.30 43 ASP D CA 1
ATOM 3006 C C . ASP D 1 47 ? 20.474 29.160 -14.414 1.00 18.39 43 ASP D C 1
ATOM 3007 O O . ASP D 1 47 ? 19.681 28.937 -15.339 1.00 25.30 43 ASP D O 1
ATOM 3012 N N . VAL D 1 48 ? 21.038 28.192 -13.690 1.00 19.31 44 VAL D N 1
ATOM 3013 C CA . VAL D 1 48 ? 20.746 26.764 -13.915 1.00 21.09 44 VAL D CA 1
ATOM 3014 C C . VAL D 1 48 ? 20.462 26.109 -12.563 1.00 17.09 44 VAL D C 1
ATOM 3015 O O . VAL D 1 48 ? 21.089 26.478 -11.575 1.00 21.42 44 VAL D O 1
ATOM 3019 N N . PRO D 1 49 ? 19.490 25.169 -12.505 1.00 21.58 45 PRO D N 1
ATOM 3020 C CA . PRO D 1 49 ? 18.621 24.637 -13.557 1.00 25.02 45 PRO D CA 1
ATOM 3021 C C . PRO D 1 49 ? 17.554 25.635 -14.026 1.00 26.46 45 PRO D C 1
ATOM 3022 O O . PRO D 1 49 ? 16.984 25.473 -15.108 1.00 29.60 45 PRO D O 1
ATOM 3026 N N . LYS D 1 50 ? 17.302 26.651 -13.203 1.00 26.90 46 LYS D N 1
ATOM 3027 C CA . LYS D 1 50 ? 16.363 27.724 -13.528 1.00 34.86 46 LYS D CA 1
ATOM 3028 C C . LYS D 1 50 ? 17.035 29.076 -13.322 1.00 27.47 46 LYS D C 1
ATOM 3029 O O . LYS D 1 50 ? 18.005 29.188 -12.583 1.00 25.79 46 LYS D O 1
ATOM 3035 N N . THR D 1 51 ? 16.488 30.117 -13.940 1.00 29.86 47 THR D N 1
ATOM 3036 C CA . THR D 1 51 ? 16.995 31.464 -13.703 1.00 25.69 47 THR D CA 1
ATOM 3037 C C . THR D 1 51 ? 16.983 31.778 -12.214 1.00 27.16 47 THR D C 1
ATOM 3038 O O . THR D 1 51 ? 16.025 31.463 -11.503 1.00 29.99 47 THR D O 1
ATOM 3042 N N . ALA D 1 52 ? 18.068 32.382 -11.748 1.00 26.09 48 ALA D N 1
ATOM 3043 C CA . ALA D 1 52 ? 18.268 32.624 -10.324 1.00 27.31 48 ALA D CA 1
ATOM 3044 C C . ALA D 1 52 ? 17.355 33.740 -9.809 1.00 32.92 48 ALA D C 1
ATOM 3045 O O . ALA D 1 52 ? 16.945 34.618 -10.580 1.00 33.04 48 ALA D O 1
ATOM 3047 N N . PRO D 1 53 ? 17.016 33.691 -8.503 1.00 33.54 49 PRO D N 1
ATOM 3048 C CA . PRO D 1 53 ? 16.340 34.801 -7.832 1.00 38.91 49 PRO D CA 1
ATOM 3049 C C . PRO D 1 53 ? 17.219 36.042 -7.870 1.00 32.04 49 PRO D C 1
ATOM 3050 O O . PRO D 1 53 ? 18.447 35.934 -7.842 1.00 34.21 49 PRO D O 1
ATOM 3054 N N . SER D 1 54 ? 16.586 37.211 -7.937 1.00 43.67 50 SER D N 1
ATOM 3055 C CA . SER D 1 54 ? 17.300 38.483 -7.976 1.00 50.41 50 SER D CA 1
ATOM 3056 C C . SER D 1 54 ? 17.998 38.776 -6.651 1.00 50.11 50 SER D C 1
ATOM 3057 O O . SER D 1 54 ? 19.069 39.387 -6.631 1.00 50.83 50 SER D O 1
A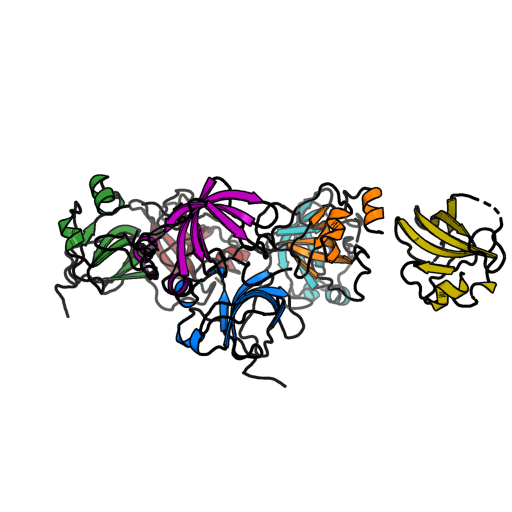TOM 3060 N N . GLN D 1 55 ? 17.393 38.320 -5.555 1.00 48.11 51 GLN D N 1
ATOM 3061 C CA . GLN D 1 55 ? 17.951 38.503 -4.220 1.00 44.13 51 GLN D CA 1
ATOM 3062 C C . GLN D 1 55 ? 18.494 37.193 -3.634 1.00 34.06 51 GLN D C 1
ATOM 3063 O O . GLN D 1 55 ? 17.909 36.126 -3.826 1.00 43.32 51 GLN D O 1
ATOM 3069 N N . TRP D 1 56 ? 19.615 37.295 -2.932 1.00 40.31 52 TRP D N 1
ATOM 3070 C CA . TRP D 1 56 ? 20.204 36.157 -2.220 1.00 38.34 52 TRP D CA 1
ATOM 3071 C C . TRP D 1 56 ? 21.235 36.631 -1.200 1.00 42.87 52 TRP D C 1
ATOM 3072 O O . TRP D 1 56 ? 21.881 37.664 -1.409 1.00 38.54 52 TRP D O 1
ATOM 3083 N N . PRO D 1 57 ? 21.384 35.884 -0.085 1.00 46.25 53 PRO D N 1
ATOM 3084 C CA . PRO D 1 57 ? 22.344 36.257 0.955 1.00 46.49 53 PRO D CA 1
ATOM 3085 C C . PRO D 1 57 ? 23.785 36.178 0.469 1.00 43.34 53 PRO D C 1
ATOM 3086 O O . PRO D 1 57 ? 24.110 35.346 -0.383 1.00 46.26 53 PRO D O 1
ATOM 3090 N N . SER D 1 58 ? 24.633 37.049 1.007 1.00 39.26 54 SER D N 1
ATOM 3091 C CA . SER D 1 58 ? 26.052 37.057 0.675 1.00 38.22 54 SER D CA 1
ATOM 3092 C C . SER D 1 58 ? 26.794 35.930 1.384 1.00 35.56 54 SER D C 1
ATOM 3093 O O . SER D 1 58 ? 27.872 35.524 0.952 1.00 32.76 54 SER D O 1
ATOM 3096 N N . PHE D 1 59 ? 26.217 35.439 2.480 1.00 34.74 55 PHE D N 1
ATOM 3097 C CA . PHE D 1 59 ? 26.890 34.470 3.341 1.00 29.55 55 PHE D CA 1
ATOM 3098 C C . PHE D 1 59 ? 26.035 33.238 3.565 1.00 34.62 55 PHE D C 1
ATOM 3099 O O . PHE D 1 59 ? 24.809 33.321 3.654 1.00 34.21 55 PHE D O 1
ATOM 3107 N N . GLY D 1 60 ? 26.697 32.092 3.671 1.00 31.76 56 GLY D N 1
ATOM 3108 C CA . GLY D 1 60 ? 26.021 30.848 3.971 1.00 28.26 56 GLY D CA 1
ATOM 3109 C C . GLY D 1 60 ? 26.965 29.847 4.605 1.00 29.77 56 GLY D C 1
ATOM 3110 O O . GLY D 1 60 ? 28.105 30.182 4.952 1.00 30.30 56 GLY D O 1
ATOM 3111 N N . THR D 1 61 ? 26.482 28.616 4.753 1.00 28.41 57 THR D N 1
ATOM 3112 C CA . THR D 1 61 ? 27.275 27.531 5.318 1.00 28.69 57 THR D CA 1
ATOM 3113 C C . THR D 1 61 ? 27.007 26.233 4.574 1.00 28.15 57 THR D C 1
ATOM 3114 O O . THR D 1 61 ? 25.966 26.079 3.927 1.00 27.66 57 THR D O 1
ATOM 3118 N N . LEU D 1 62 ? 27.956 25.302 4.673 1.00 27.51 58 LEU D N 1
ATOM 3119 C CA . LEU D 1 62 ? 27.810 23.969 4.095 1.00 25.02 58 LEU D CA 1
ATOM 3120 C C . LEU D 1 62 ? 28.183 22.911 5.129 1.00 27.97 58 LEU D C 1
ATOM 3121 O O . LEU D 1 62 ? 29.347 22.809 5.520 1.00 30.28 58 LEU D O 1
ATOM 3126 N N . ARG D 1 63 ? 27.197 22.125 5.556 1.00 24.27 59 ARG D N 1
ATOM 3127 C CA . ARG D 1 63 ? 27.425 21.073 6.538 1.00 25.63 59 ARG D CA 1
ATOM 3128 C C . ARG D 1 63 ? 27.850 19.784 5.856 1.00 27.01 59 ARG D C 1
ATOM 3129 O O . ARG D 1 63 ? 27.282 19.398 4.835 1.00 29.57 59 ARG D O 1
ATOM 3137 N N . ASP D 1 64 ? 28.829 19.108 6.453 1.00 29.91 60 ASP D N 1
ATOM 3138 C CA . ASP D 1 64 ? 29.294 17.830 5.940 1.00 28.99 60 ASP D CA 1
ATOM 3139 C C . ASP D 1 64 ? 29.389 16.803 7.070 1.00 32.33 60 ASP D C 1
ATOM 3140 O O . ASP D 1 64 ? 30.278 16.876 7.925 1.00 38.58 60 ASP D O 1
ATOM 3145 N N . ASP D 1 65 ? 28.456 15.853 7.065 1.00 30.92 61 ASP D N 1
ATOM 3146 C CA . ASP D 1 65 ? 28.413 14.780 8.055 1.00 31.60 61 ASP D CA 1
ATOM 3147 C C . ASP D 1 65 ? 29.293 13.578 7.703 1.00 34.75 61 ASP D C 1
ATOM 3148 O O . ASP D 1 65 ? 29.600 12.756 8.575 1.00 37.73 61 ASP D O 1
ATOM 3153 N N . CYS D 1 66 ? 29.684 13.483 6.435 1.00 37.12 62 CYS D N 1
ATOM 3154 C CA . CYS D 1 66 ? 30.390 12.315 5.912 1.00 38.66 62 CYS D CA 1
ATOM 3155 C C . CYS D 1 66 ? 31.909 12.494 5.869 1.00 43.38 62 CYS D C 1
ATOM 3156 O O . CYS D 1 66 ? 32.653 11.562 6.173 1.00 41.96 62 CYS D O 1
ATOM 3159 N N . GLY D 1 67 ? 32.360 13.692 5.506 1.00 36.95 63 GLY D N 1
ATOM 3160 C CA . GLY D 1 67 ? 33.788 13.983 5.399 1.00 42.92 63 GLY D CA 1
ATOM 3161 C C . GLY D 1 67 ? 34.419 13.517 4.098 1.00 45.20 63 GLY D C 1
ATOM 3162 O O . GLY D 1 67 ? 35.645 13.434 3.999 1.00 54.73 63 GLY D O 1
ATOM 3163 N N . ASN D 1 68 ? 33.589 13.215 3.099 1.00 46.92 64 ASN D N 1
ATOM 3164 C CA . ASN D 1 68 ? 34.076 12.745 1.797 1.00 49.62 64 ASN D CA 1
ATOM 3165 C C . ASN D 1 68 ? 34.786 13.838 1.010 1.00 51.66 64 ASN D C 1
ATOM 3166 O O . ASN D 1 68 ? 35.803 13.587 0.362 1.00 61.75 64 ASN D O 1
ATOM 3171 N N . ILE D 1 69 ? 34.245 15.048 1.073 1.00 44.37 65 ILE D N 1
ATOM 3172 C CA . ILE D 1 69 ? 34.915 16.215 0.518 1.00 41.78 65 ILE D CA 1
ATOM 3173 C C . ILE D 1 69 ? 35.888 16.730 1.576 1.00 49.61 65 ILE D C 1
ATOM 3174 O O . ILE D 1 69 ? 35.690 16.501 2.770 1.00 53.04 65 ILE D O 1
ATOM 3179 N N . GLN D 1 70 ? 36.954 17.384 1.133 1.00 46.56 66 GLN D N 1
ATOM 3180 C CA . GLN D 1 70 ? 37.899 18.029 2.040 1.00 38.52 66 GLN D CA 1
ATOM 3181 C C . GLN D 1 70 ? 38.280 19.367 1.414 1.00 33.55 66 GLN D C 1
ATOM 3182 O O . GLN D 1 70 ? 39.269 19.478 0.693 1.00 39.71 66 GLN D O 1
ATOM 3188 N N . LEU D 1 71 ? 37.456 20.375 1.665 1.00 29.09 67 LEU D N 1
ATOM 3189 C CA . LEU D 1 71 ? 37.628 21.663 1.001 1.00 23.79 67 LEU D CA 1
ATOM 3190 C C . LEU D 1 71 ? 38.794 22.420 1.621 1.00 28.09 67 LEU D C 1
ATOM 3191 O O . LEU D 1 71 ? 39.114 22.236 2.799 1.00 34.29 67 LEU D O 1
ATOM 3196 N N . THR D 1 72 ? 39.424 23.278 0.826 1.00 26.58 68 THR D N 1
ATOM 3197 C CA . THR D 1 72 ? 40.554 24.056 1.309 1.00 30.18 68 THR D CA 1
ATOM 3198 C C . THR D 1 72 ? 40.137 25.483 1.644 1.00 28.18 68 THR D C 1
ATOM 3199 O O . THR D 1 72 ? 39.225 26.025 1.025 1.00 25.10 68 THR D O 1
ATOM 3203 N N . ALA D 1 73 ? 40.802 26.071 2.637 1.00 34.17 69 ALA D N 1
ATOM 3204 C CA . ALA D 1 73 ? 40.521 27.451 3.045 1.00 39.21 69 ALA D CA 1
ATOM 3205 C C . ALA D 1 73 ? 40.741 28.424 1.882 1.00 35.32 69 ALA D C 1
ATOM 3206 O O . ALA D 1 73 ? 41.641 28.218 1.074 1.00 30.40 69 ALA D O 1
ATOM 3208 N N . ASP D 1 74 ? 39.901 29.463 1.796 1.00 27.95 70 ASP D N 1
ATOM 3209 C CA . ASP D 1 74 ? 40.019 30.530 0.788 1.00 26.34 70 ASP D CA 1
ATOM 3210 C C . ASP D 1 74 ? 40.003 30.052 -0.654 1.00 26.82 70 ASP D C 1
ATOM 3211 O O . ASP D 1 74 ? 40.688 30.620 -1.504 1.00 32.29 70 ASP D O 1
ATOM 3216 N N . THR D 1 75 ? 39.229 29.011 -0.934 1.00 23.88 71 THR D N 1
ATOM 3217 C CA A THR D 1 75 ? 39.183 28.421 -2.264 0.50 22.12 71 THR D CA 1
ATOM 3218 C CA B THR D 1 75 ? 39.187 28.481 -2.293 0.50 22.19 71 THR D CA 1
ATOM 3219 C C . THR D 1 75 ? 37.776 28.543 -2.850 1.00 23.37 71 THR D C 1
ATOM 3220 O O . THR D 1 75 ? 36.795 28.410 -2.119 1.00 23.97 71 THR D O 1
ATOM 3227 N N . ASP D 1 76 ? 37.696 28.792 -4.156 1.00 25.82 72 ASP D N 1
ATOM 3228 C CA . ASP D 1 76 ? 36.426 28.986 -4.846 1.00 26.53 72 ASP D CA 1
ATOM 3229 C C . ASP D 1 76 ? 35.859 27.690 -5.385 1.00 26.11 72 ASP D C 1
ATOM 3230 O O . ASP D 1 76 ? 36.595 26.836 -5.901 1.00 24.01 72 ASP D O 1
ATOM 3235 N N . TYR D 1 77 ? 34.542 27.563 -5.269 1.00 22.17 73 TYR D N 1
ATOM 3236 C CA . TYR D 1 77 ? 33.808 26.380 -5.711 1.00 20.86 73 TYR D CA 1
ATOM 3237 C C . TYR D 1 77 ? 32.514 26.730 -6.411 1.00 22.38 73 TYR D C 1
ATOM 3238 O O . TYR D 1 77 ? 31.924 27.783 -6.161 1.00 22.35 73 TYR D O 1
ATOM 3247 N N . VAL D 1 78 ? 32.098 25.842 -7.305 1.00 18.37 74 VAL D N 1
ATOM 3248 C CA . VAL D 1 78 ? 30.719 25.804 -7.775 1.00 17.17 74 VAL D CA 1
ATOM 3249 C C . VAL D 1 78 ? 29.999 24.824 -6.852 1.00 14.97 74 VAL D C 1
ATOM 3250 O O . VAL D 1 78 ? 30.431 23.671 -6.667 1.00 19.85 74 VAL D O 1
ATOM 3254 N N . LEU D 1 79 ? 28.898 25.285 -6.266 1.00 17.92 75 LEU D N 1
ATOM 3255 C CA . LEU D 1 79 ? 28.163 24.502 -5.290 1.00 18.67 75 LEU D CA 1
ATOM 3256 C C . LEU D 1 79 ? 26.702 24.343 -5.730 1.00 19.77 75 LEU D C 1
ATOM 3257 O O . LEU D 1 79 ? 25.972 25.336 -5.890 1.00 21.73 75 LEU D O 1
ATOM 3262 N N . GLY D 1 80 ? 26.277 23.099 -5.916 1.00 16.65 76 GLY D N 1
ATOM 3263 C CA . GLY D 1 80 ? 24.901 22.820 -6.340 1.00 18.28 76 GLY D CA 1
ATOM 3264 C C . GLY D 1 80 ? 24.186 22.151 -5.195 1.00 20.64 76 GLY D C 1
ATOM 3265 O O . GLY D 1 80 ? 24.666 21.134 -4.682 1.00 24.76 76 GLY D O 1
ATOM 3266 N N . CYS D 1 81 ? 23.057 22.718 -4.781 1.00 20.47 77 CYS D N 1
ATOM 3267 C CA . CYS D 1 81 ? 22.355 22.223 -3.586 1.00 24.14 77 CYS D CA 1
ATOM 3268 C C . CYS D 1 81 ? 20.840 22.209 -3.707 1.00 26.29 77 CYS D C 1
ATOM 3269 O O . CYS D 1 81 ? 20.251 22.937 -4.511 1.00 21.51 77 CYS D O 1
ATOM 3272 N N . LYS D 1 82 ? 20.220 21.375 -2.879 1.00 24.71 78 LYS D N 1
ATOM 3273 C CA . LYS D 1 82 ? 18.802 21.482 -2.581 1.00 26.62 78 LYS D CA 1
ATOM 3274 C C . LYS D 1 82 ? 18.667 22.386 -1.352 1.00 26.65 78 LYS D C 1
ATOM 3275 O O . LYS D 1 82 ? 19.665 22.668 -0.675 1.00 28.59 78 LYS D O 1
ATOM 3281 N N . SER D 1 83 ? 17.434 22.810 -1.069 1.00 29.35 79 SER D N 1
ATOM 3282 C CA A SER D 1 83 ? 17.149 23.726 0.036 0.25 30.08 79 SER D CA 1
ATOM 3283 C CA B SER D 1 83 ? 17.154 23.726 0.036 0.25 29.96 79 SER D CA 1
ATOM 3284 C CA C SER D 1 83 ? 17.134 23.720 0.039 0.50 31.41 79 SER D CA 1
ATOM 3285 C C . SER D 1 83 ? 17.842 23.305 1.332 1.00 30.45 79 SER D C 1
ATOM 3286 O O . SER D 1 83 ? 17.896 22.113 1.666 1.00 32.51 79 SER D O 1
ATOM 3293 N N . GLY D 1 84 ? 18.374 24.292 2.056 1.00 28.02 80 GLY D N 1
ATOM 3294 C CA . GLY D 1 84 ? 19.120 24.038 3.294 1.00 30.82 80 GLY D CA 1
ATOM 3295 C C . GLY D 1 84 ? 20.556 23.587 3.057 1.00 29.40 80 GLY D C 1
ATOM 3296 O O . GLY D 1 84 ? 21.224 23.102 3.978 1.00 29.67 80 GLY D O 1
ATOM 3297 N N . ASN D 1 85 ? 21.042 23.771 1.825 1.00 29.79 81 ASN D N 1
ATOM 3298 C CA . ASN D 1 85 ? 22.338 23.268 1.394 1.00 31.02 81 ASN D CA 1
ATOM 3299 C C . ASN D 1 85 ? 22.503 21.787 1.706 1.00 28.35 81 ASN D C 1
ATOM 3300 O O . ASN D 1 85 ? 23.415 21.376 2.422 1.00 26.26 81 ASN D O 1
ATOM 3305 N N . GLN D 1 86 ? 21.575 21.011 1.155 1.00 30.97 82 GLN D N 1
ATOM 3306 C CA . GLN D 1 86 ? 21.533 19.559 1.292 1.00 25.61 82 GLN D CA 1
ATOM 3307 C C . GLN D 1 86 ? 21.637 18.917 -0.083 1.00 24.36 82 GLN D C 1
ATOM 3308 O O . GLN D 1 86 ? 21.326 19.557 -1.091 1.00 28.87 82 GLN D O 1
ATOM 3314 N N . ASP D 1 87 ? 22.033 17.643 -0.106 1.00 28.76 83 ASP D N 1
ATOM 3315 C CA . ASP D 1 87 ? 22.163 16.860 -1.340 1.00 26.64 83 ASP D CA 1
ATOM 3316 C C . ASP D 1 87 ? 23.016 17.619 -2.338 1.00 27.32 83 ASP D C 1
ATOM 3317 O O . ASP D 1 87 ? 22.648 17.771 -3.513 1.00 27.95 83 ASP D O 1
ATOM 3322 N N . CYS D 1 88 ? 24.156 18.110 -1.855 1.00 21.74 84 CYS D N 1
ATOM 3323 C CA . CYS D 1 88 ? 24.996 19.011 -2.639 1.00 24.45 84 CYS D CA 1
ATOM 3324 C C . CYS D 1 88 ? 26.089 18.313 -3.449 1.00 28.85 84 CYS D C 1
ATOM 3325 O O . CYS D 1 88 ? 26.577 17.235 -3.078 1.00 23.12 84 CYS D O 1
ATOM 3328 N N . PHE D 1 89 ? 26.485 18.959 -4.545 1.00 24.10 85 PHE D N 1
ATOM 3329 C CA . PHE D 1 89 ? 27.758 18.664 -5.214 1.00 20.54 85 PHE D CA 1
ATOM 3330 C C . PHE D 1 89 ? 28.656 19.892 -5.163 1.00 18.88 85 PHE D C 1
ATOM 3331 O O . PHE D 1 89 ? 28.172 21.040 -5.082 1.00 21.70 85 PHE D O 1
ATOM 3339 N N . VAL D 1 90 ? 29.960 19.642 -5.205 1.00 19.72 86 VAL D N 1
ATOM 3340 C CA . VAL D 1 90 ? 30.980 20.677 -5.161 1.00 22.27 86 VAL D CA 1
ATOM 3341 C C . VAL D 1 90 ? 31.975 20.443 -6.299 1.00 24.21 86 VAL D C 1
ATOM 3342 O O . VAL D 1 90 ? 32.398 19.312 -6.540 1.00 21.83 86 VAL D O 1
ATOM 3346 N N . LYS D 1 91 ? 32.327 21.515 -7.006 1.00 18.51 87 LYS D N 1
ATOM 3347 C CA . LYS D 1 91 ? 33.332 21.464 -8.062 1.00 19.83 87 LYS D CA 1
ATOM 3348 C C . LYS D 1 91 ? 34.305 22.630 -7.910 1.00 23.91 87 LYS D C 1
ATOM 3349 O O . LYS D 1 91 ? 33.882 23.789 -7.723 1.00 18.36 87 LYS D O 1
ATOM 3355 N N . LEU D 1 92 ? 35.601 22.343 -7.988 1.00 18.65 88 LEU D N 1
ATOM 3356 C CA . LEU D 1 92 ? 36.611 23.414 -7.963 1.00 20.39 88 LEU D CA 1
ATOM 3357 C C . LEU D 1 92 ? 36.343 24.443 -9.077 1.00 15.28 88 LEU D C 1
ATOM 3358 O O . LEU D 1 92 ? 36.310 24.092 -10.252 1.00 17.50 88 LEU D O 1
ATOM 3363 N N . HIS D 1 93 ? 36.118 25.711 -8.702 1.00 18.57 89 HIS D N 1
ATOM 3364 C CA . HIS D 1 93 ? 35.822 26.759 -9.703 1.00 18.88 89 HIS D CA 1
ATOM 3365 C C . HIS D 1 93 ? 36.956 26.976 -10.706 1.00 20.27 89 HIS D C 1
ATOM 3366 O O . HIS D 1 93 ? 36.718 27.090 -11.921 1.00 20.77 89 HIS D O 1
ATOM 3373 N N . ASP D 1 94 ? 38.187 27.033 -10.199 1.00 17.87 90 ASP D N 1
ATOM 3374 C CA . ASP D 1 94 ? 39.378 27.192 -11.043 1.00 24.89 90 ASP D CA 1
ATOM 3375 C C . ASP D 1 94 ? 39.559 26.025 -12.021 1.00 23.63 90 ASP D C 1
ATOM 3376 O O . ASP D 1 94 ? 40.248 26.160 -13.032 1.00 27.46 90 ASP D O 1
ATOM 3381 N N . GLY D 1 95 ? 38.909 24.899 -11.721 1.00 24.75 91 GLY D N 1
ATOM 3382 C CA . GLY D 1 95 ? 38.986 23.704 -12.567 1.00 22.66 91 GLY D CA 1
ATOM 3383 C C . GLY D 1 95 ? 37.888 23.546 -13.608 1.00 24.52 91 GLY D C 1
ATOM 3384 O O . GLY D 1 95 ? 37.862 22.546 -14.329 1.00 20.78 91 GLY D O 1
ATOM 3385 N N . LEU D 1 96 ? 37.009 24.546 -13.742 1.00 18.52 92 LEU D N 1
ATOM 3386 C CA . LEU D 1 96 ? 35.910 24.458 -14.724 1.00 15.90 92 LEU D CA 1
ATOM 3387 C C . LEU D 1 96 ? 36.461 24.361 -16.147 1.00 21.72 92 LEU D C 1
ATOM 3388 O O . LEU D 1 96 ? 37.287 25.188 -16.570 1.00 25.87 92 LEU D O 1
ATOM 3393 N N . SER D 1 97 ? 35.986 23.358 -16.883 1.00 20.22 93 SER D N 1
ATOM 3394 C CA . SER D 1 97 ? 36.258 23.230 -18.310 1.00 22.25 93 SER D CA 1
ATOM 3395 C C . SER D 1 97 ? 35.384 24.195 -19.107 1.00 28.03 93 SER D C 1
ATOM 3396 O O . SER D 1 97 ? 34.436 24.770 -18.573 1.00 21.37 93 SER D O 1
ATOM 3399 N N . GLN D 1 98 ? 35.689 24.356 -20.393 1.00 25.24 94 GLN D N 1
ATOM 3400 C CA . GLN D 1 98 ? 34.828 25.159 -21.265 1.00 25.57 94 GLN D CA 1
ATOM 3401 C C . GLN D 1 98 ? 33.410 24.569 -21.363 1.00 29.56 94 GLN D C 1
ATOM 3402 O O . GLN D 1 98 ? 32.426 25.314 -21.360 1.00 23.44 94 GLN D O 1
ATOM 3408 N N . LYS D 1 99 ? 33.305 23.243 -21.462 1.00 24.37 95 LYS D N 1
ATOM 3409 C CA . LYS D 1 99 ? 31.986 22.596 -21.503 1.00 24.13 95 LYS D CA 1
ATOM 3410 C C . LYS D 1 99 ? 31.155 22.903 -20.258 1.00 21.65 95 LYS D C 1
ATOM 3411 O O . LYS D 1 99 ? 29.955 23.169 -20.363 1.00 21.41 95 LYS D O 1
ATOM 3417 N N . GLU D 1 100 ? 31.791 22.871 -19.091 1.00 18.76 96 GLU D N 1
ATOM 3418 C CA . GLU D 1 100 ? 31.106 23.181 -17.826 1.00 15.96 96 GLU D CA 1
ATOM 3419 C C . GLU D 1 100 ? 30.653 24.645 -17.765 1.00 16.91 96 GLU D C 1
ATOM 3420 O O . GLU D 1 100 ? 29.565 24.924 -17.278 1.00 18.99 96 GLU D O 1
ATOM 3426 N N . LYS D 1 101 ? 31.492 25.552 -18.256 1.00 18.87 97 LYS D N 1
ATOM 3427 C CA . LYS D 1 101 ? 31.123 26.974 -18.353 1.00 17.85 97 LYS D CA 1
ATOM 3428 C C . LYS D 1 101 ? 29.895 27.175 -19.241 1.00 24.24 97 LYS D C 1
ATOM 3429 O O . LYS D 1 101 ? 29.033 28.021 -18.946 1.00 24.03 97 LYS D O 1
ATOM 3435 N N . ASP D 1 102 ? 29.818 26.385 -20.310 1.00 21.82 98 ASP D N 1
ATOM 3436 C CA . ASP D 1 102 ? 28.664 26.368 -21.211 1.00 28.07 98 ASP D CA 1
ATOM 3437 C C . ASP D 1 102 ? 27.424 25.809 -20.500 1.00 25.92 98 ASP D C 1
ATOM 3438 O O . ASP D 1 102 ? 26.316 26.330 -20.673 1.00 28.22 98 ASP D O 1
ATOM 3443 N N . LEU D 1 103 ? 27.616 24.764 -19.692 1.00 21.53 99 LEU D N 1
ATOM 3444 C CA A LEU D 1 103 ? 26.507 24.151 -18.954 0.50 21.19 99 LEU D CA 1
ATOM 3445 C CA B LEU D 1 103 ? 26.536 24.131 -18.931 0.50 21.32 99 LEU D CA 1
ATOM 3446 C C . LEU D 1 103 ? 25.953 25.090 -17.897 1.00 24.89 99 LEU D C 1
ATOM 3447 O O . LEU D 1 103 ? 24.746 25.079 -17.616 1.00 22.89 99 LEU D O 1
ATOM 3456 N N . LEU D 1 104 ? 26.835 25.887 -17.308 1.00 17.17 100 LEU D N 1
ATOM 3457 C CA . LEU D 1 104 ? 26.447 26.791 -16.231 1.00 22.26 100 LEU D CA 1
ATOM 3458 C C . LEU D 1 104 ? 25.946 28.101 -16.799 1.00 24.54 100 LEU D C 1
ATOM 3459 O O . LEU D 1 104 ? 25.451 28.951 -16.054 1.00 24.33 100 LEU D O 1
ATOM 3464 N N . LYS D 1 105 ? 26.076 28.251 -18.114 1.00 24.07 101 LYS D N 1
ATOM 3465 C CA . LYS D 1 105 ? 25.744 29.504 -18.804 1.00 29.43 101 LYS D CA 1
ATOM 3466 C C . LYS D 1 105 ? 26.504 30.676 -18.190 1.00 31.27 101 LYS D C 1
ATOM 3467 O O . LYS D 1 105 ? 25.927 31.745 -17.947 1.00 32.10 101 LYS D O 1
ATOM 3473 N N A GLU D 1 106 ? 27.793 30.464 -17.935 0.50 29.21 102 GLU D N 1
ATOM 3474 N N B GLU D 1 106 ? 27.796 30.466 -17.949 0.50 29.11 102 GLU D N 1
ATOM 3475 C CA A GLU D 1 106 ? 28.636 31.434 -17.237 0.50 30.64 102 GLU D CA 1
ATOM 3476 C CA B GLU D 1 106 ? 28.659 31.463 -17.322 0.50 30.83 102 GLU D CA 1
ATOM 3477 C C A GLU D 1 106 ? 28.663 32.798 -17.929 0.50 35.60 102 GLU D C 1
ATOM 3478 C C B GLU D 1 106 ? 28.778 32.727 -18.174 0.50 32.51 102 GLU D C 1
ATOM 3479 O O A GLU D 1 106 ? 28.919 33.823 -17.294 0.50 32.75 102 GLU D O 1
ATOM 3480 O O B GLU D 1 106 ? 28.736 32.666 -19.402 0.50 27.52 102 GLU D O 1
ATOM 3491 N N . GLY E 1 1 ? -13.994 -20.879 -9.017 1.00 39.53 -3 GLY E N 1
ATOM 3492 C CA . GLY E 1 1 ? -13.855 -19.609 -9.797 1.00 36.56 -3 GLY E CA 1
ATOM 3493 C C . GLY E 1 1 ? -13.026 -18.577 -9.055 1.00 36.24 -3 GLY E C 1
ATOM 3494 O O . GLY E 1 1 ? -12.411 -18.882 -8.030 1.00 36.10 -3 GLY E O 1
ATOM 3495 N N . SER E 1 2 ? -13.020 -17.346 -9.563 1.00 35.80 -2 SER E N 1
ATOM 3496 C CA . SER E 1 2 ? -12.305 -16.250 -8.905 1.00 33.16 -2 SER E CA 1
ATOM 3497 C C . SER E 1 2 ? -13.267 -15.139 -8.496 1.00 32.54 -2 SER E C 1
ATOM 3498 O O . SER E 1 2 ? -14.281 -14.905 -9.168 1.00 31.38 -2 SER E O 1
ATOM 3501 N N . HIS E 1 3 ? -12.944 -14.463 -7.398 1.00 32.26 -1 HIS E N 1
ATOM 3502 C CA . HIS E 1 3 ? -13.832 -13.457 -6.811 1.00 34.89 -1 HIS E CA 1
ATOM 3503 C C . HIS E 1 3 ? -13.065 -12.225 -6.348 1.00 31.22 -1 HIS E C 1
ATOM 3504 O O . HIS E 1 3 ? -12.013 -12.345 -5.721 1.00 29.84 -1 HIS E O 1
ATOM 3511 N N . MET E 1 4 ? -13.605 -11.042 -6.645 1.00 32.19 0 MET E N 1
ATOM 3512 C CA A MET E 1 4 ? -13.015 -9.794 -6.162 0.50 32.20 0 MET E CA 1
ATOM 3513 C CA B MET E 1 4 ? -13.018 -9.795 -6.159 0.50 30.90 0 MET E CA 1
ATOM 3514 C C . MET E 1 4 ? -13.048 -9.731 -4.634 1.00 28.15 0 MET E C 1
ATOM 3515 O O . MET E 1 4 ? -12.219 -9.061 -4.013 1.00 32.54 0 MET E O 1
ATOM 3524 N N . GLU E 1 5 ? -14.006 -10.439 -4.037 1.00 28.80 1 GLU E N 1
ATOM 3525 C CA . GLU E 1 5 ? -14.118 -10.555 -2.577 1.00 30.55 1 GLU E CA 1
ATOM 3526 C C . GLU E 1 5 ? -12.921 -11.290 -1.944 1.00 24.86 1 GLU E C 1
ATOM 3527 O O . GLU E 1 5 ? -12.657 -11.140 -0.754 1.00 29.05 1 GLU E O 1
ATOM 3533 N N . TYR E 1 6 ? -12.217 -12.102 -2.736 1.00 27.61 2 TYR E N 1
ATOM 3534 C CA . TYR E 1 6 ? -11.018 -12.806 -2.262 1.00 27.22 2 TYR E CA 1
ATOM 3535 C C . TYR E 1 6 ? -9.734 -12.211 -2.829 1.00 29.84 2 TYR E C 1
ATOM 3536 O O . TYR E 1 6 ? -8.799 -12.934 -3.192 1.00 30.67 2 TYR E O 1
ATOM 3545 N N . CYS E 1 7 ? -9.709 -10.886 -2.902 1.00 28.03 3 CYS E N 1
ATOM 3546 C CA A CYS E 1 7 ? -8.547 -10.172 -3.386 0.50 29.60 3 CYS E CA 1
ATOM 3547 C CA B CYS E 1 7 ? -8.568 -10.146 -3.428 0.50 30.25 3 CYS E CA 1
ATOM 3548 C C . CYS E 1 7 ? -8.068 -9.175 -2.337 1.00 31.73 3 CYS E C 1
ATOM 3549 O O . CYS E 1 7 ? -8.314 -7.970 -2.425 1.00 26.93 3 CYS E O 1
ATOM 3554 N N . PRO E 1 8 ? -7.378 -9.697 -1.297 1.00 29.01 4 PRO E N 1
ATOM 3555 C CA . PRO E 1 8 ? -6.940 -8.845 -0.191 1.00 25.12 4 PRO E CA 1
ATOM 3556 C C . PRO E 1 8 ? -5.858 -7.868 -0.629 1.00 25.64 4 PRO E C 1
ATOM 3557 O O . PRO E 1 8 ? -5.142 -8.120 -1.601 1.00 26.47 4 PRO E O 1
ATOM 3561 N N . LYS E 1 9 ? -5.766 -6.751 0.079 1.00 23.73 5 LYS E N 1
ATOM 3562 C CA . LYS E 1 9 ? -4.801 -5.720 -0.263 1.00 26.05 5 LYS E CA 1
ATOM 3563 C C . LYS E 1 9 ? -3.868 -5.427 0.891 1.00 17.65 5 LYS E C 1
ATOM 3564 O O . LYS E 1 9 ? -4.270 -5.477 2.057 1.00 24.40 5 LYS E O 1
ATOM 3570 N N . MET E 1 10 ? -2.621 -5.126 0.559 1.00 19.71 6 MET E N 1
ATOM 3571 C CA . MET E 1 10 ? -1.644 -4.755 1.568 1.00 23.89 6 MET E CA 1
ATOM 3572 C C . MET E 1 10 ? -1.773 -3.261 1.744 1.00 23.15 6 MET E C 1
ATOM 3573 O O . MET E 1 10 ? -1.852 -2.528 0.760 1.00 26.94 6 MET E O 1
ATOM 3578 N N . LEU E 1 11 ? -1.794 -2.805 2.987 1.00 19.69 7 LEU E N 1
ATOM 3579 C CA . LEU E 1 11 ? -1.764 -1.366 3.240 1.00 22.22 7 LEU E CA 1
ATOM 3580 C C . LEU E 1 11 ? -0.376 -0.930 3.689 1.00 24.86 7 LEU E C 1
ATOM 3581 O O . LEU E 1 11 ? 0.303 -1.672 4.390 1.00 30.44 7 LEU E O 1
ATOM 3586 N N . SER E 1 12 ? 0.036 0.271 3.297 1.00 28.91 8 SER E N 1
ATOM 3587 C CA . SER E 1 12 ? 1.249 0.865 3.864 1.00 31.09 8 SER E CA 1
ATOM 3588 C C . SER E 1 12 ? 0.922 1.451 5.233 1.00 33.89 8 SER E C 1
ATOM 3589 O O . SER E 1 12 ? 1.760 1.448 6.136 1.00 34.72 8 SER E O 1
ATOM 3592 N N . GLU E 1 13 ? -0.318 1.920 5.375 1.00 30.29 9 GLU E N 1
ATOM 3593 C CA . GLU E 1 13 ? -0.803 2.554 6.594 1.00 26.54 9 GLU E CA 1
ATOM 3594 C C . GLU E 1 13 ? -2.286 2.251 6.815 1.00 23.94 9 GLU E C 1
ATOM 3595 O O . GLU E 1 13 ? -3.101 2.350 5.889 1.00 28.29 9 GLU E O 1
ATOM 3601 N N . ILE E 1 14 ? -2.636 1.879 8.038 1.00 23.15 10 ILE E N 1
ATOM 3602 C CA . ILE E 1 14 ? -4.036 1.650 8.380 1.00 21.07 10 ILE E CA 1
ATOM 3603 C C . ILE E 1 14 ? -4.617 3.008 8.754 1.00 23.63 10 ILE E C 1
ATOM 3604 O O . ILE E 1 14 ? -4.086 3.699 9.628 1.00 26.54 10 ILE E O 1
ATOM 3609 N N . ARG E 1 15 ? -5.696 3.382 8.081 1.00 23.09 11 ARG E N 1
ATOM 3610 C CA . ARG E 1 15 ? -6.412 4.617 8.407 1.00 21.37 11 ARG E CA 1
ATOM 3611 C C . ARG E 1 15 ? -7.807 4.254 8.907 1.00 25.58 11 ARG E C 1
ATOM 3612 O O . ARG E 1 15 ? -8.230 3.092 8.780 1.00 28.02 11 ARG E O 1
ATOM 3620 N N . GLN E 1 16 ? -8.502 5.226 9.496 1.00 31.05 12 GLN E N 1
ATOM 3621 C CA . GLN E 1 16 ? -9.852 5.001 10.027 1.00 31.81 12 GLN E CA 1
ATOM 3622 C C . GLN E 1 16 ? -10.833 4.508 8.948 1.00 36.82 12 GLN E C 1
ATOM 3623 O O . GLN E 1 16 ? -11.674 3.646 9.223 1.00 35.14 12 GLN E O 1
ATOM 3629 N N . GLU E 1 17 ? -10.713 5.048 7.732 1.00 30.75 13 GLU E N 1
ATOM 3630 C CA . GLU E 1 17 ? -11.524 4.614 6.578 1.00 38.95 13 GLU E CA 1
ATOM 3631 C C . GLU E 1 17 ? -11.431 3.105 6.280 1.00 35.19 13 GLU E C 1
ATOM 3632 O O . GLU E 1 17 ? -12.418 2.472 5.880 1.00 32.15 13 GLU E O 1
ATOM 3638 N N . ASP E 1 18 ? -10.239 2.546 6.458 1.00 25.63 14 ASP E N 1
ATOM 3639 C CA . ASP E 1 18 ? -9.998 1.106 6.252 1.00 21.13 14 ASP E CA 1
ATOM 3640 C C . ASP E 1 18 ? -10.747 0.283 7.299 1.00 25.10 14 ASP E C 1
ATOM 3641 O O . ASP E 1 18 ? -11.421 -0.694 6.971 1.00 30.69 14 ASP E O 1
ATOM 3646 N N . ILE E 1 19 ? -10.616 0.704 8.557 1.00 28.97 15 ILE E N 1
ATOM 3647 C CA . ILE E 1 19 ? -11.277 0.081 9.704 1.00 27.41 15 ILE E CA 1
ATOM 3648 C C . ILE E 1 19 ? -12.807 0.157 9.583 1.00 27.68 15 ILE E C 1
ATOM 3649 O O . ILE E 1 19 ? -13.506 -0.813 9.869 1.00 30.97 15 ILE E O 1
ATOM 3654 N N . ASN E 1 20 ? -13.315 1.309 9.148 1.00 29.23 16 ASN E N 1
ATOM 3655 C CA . ASN E 1 20 ? -14.762 1.501 8.926 1.00 32.68 16 ASN E CA 1
ATOM 3656 C C . ASN E 1 20 ? -15.385 0.557 7.898 1.00 40.75 16 ASN E C 1
ATOM 3657 O O . ASN E 1 20 ? -16.573 0.241 7.977 1.00 36.72 16 ASN E O 1
ATOM 3662 N N . ASP E 1 21 ? -14.577 0.111 6.940 1.00 31.49 17 ASP E N 1
ATOM 3663 C CA . ASP E 1 21 ? -15.052 -0.727 5.840 1.00 35.14 17 ASP E CA 1
ATOM 3664 C C . ASP E 1 21 ? -15.057 -2.241 6.090 1.00 33.51 17 ASP E C 1
ATOM 3665 O O . ASP E 1 21 ? -15.419 -3.007 5.195 1.00 34.77 17 ASP E O 1
ATOM 3670 N N . VAL E 1 22 ? -14.658 -2.677 7.282 1.00 29.76 18 VAL E N 1
ATOM 3671 C CA . VAL E 1 22 ? -14.600 -4.115 7.589 1.00 31.91 18 VAL E CA 1
ATOM 3672 C C . VAL E 1 22 ? -15.458 -4.466 8.809 1.00 32.88 18 VAL E C 1
ATOM 3673 O O . VAL E 1 22 ? -15.940 -3.574 9.504 1.00 33.96 18 VAL E O 1
ATOM 3677 N N . GLU E 1 23 ? -15.649 -5.761 9.059 1.00 30.74 19 GLU E N 1
ATOM 3678 C CA . GLU E 1 23 ? -16.423 -6.209 10.223 1.00 34.88 19 GLU E CA 1
ATOM 3679 C C . GLU E 1 23 ? -15.547 -6.453 11.455 1.00 35.32 19 GLU E C 1
ATOM 3680 O O . GLU E 1 23 ? -15.893 -6.035 12.567 1.00 33.46 19 GLU E O 1
ATOM 3686 N N . THR E 1 24 ? -14.419 -7.130 11.255 1.00 31.57 20 THR E N 1
ATOM 3687 C CA . THR E 1 24 ? -13.469 -7.383 12.336 1.00 29.53 20 THR E CA 1
ATOM 3688 C C . THR E 1 24 ? -12.059 -6.952 11.940 1.00 28.49 20 THR E C 1
ATOM 3689 O O . THR E 1 24 ? -11.721 -6.906 10.755 1.00 27.34 20 THR E O 1
ATOM 3693 N N . VAL E 1 25 ? -11.250 -6.627 12.944 1.00 25.36 21 VAL E N 1
ATOM 3694 C CA . VAL E 1 25 ? -9.815 -6.413 12.756 1.00 22.98 21 VAL E CA 1
ATOM 3695 C C . VAL E 1 25 ? -9.089 -7.331 13.745 1.00 27.19 21 VAL E C 1
ATOM 3696 O O . VAL E 1 25 ? -9.419 -7.350 14.932 1.00 27.63 21 VAL E O 1
ATOM 3700 N N . ALA E 1 26 ? -8.112 -8.092 13.252 1.00 23.16 22 ALA E N 1
ATOM 3701 C CA . ALA E 1 26 ? -7.483 -9.146 14.043 1.00 27.29 22 ALA E CA 1
ATOM 3702 C C . ALA E 1 26 ? -5.960 -9.032 14.035 1.00 25.02 22 ALA E C 1
ATOM 3703 O O . ALA E 1 26 ? -5.376 -8.511 13.090 1.00 23.85 22 ALA E O 1
ATOM 3705 N N . TYR E 1 27 ? -5.335 -9.520 15.104 1.00 21.76 23 TYR E N 1
ATOM 3706 C CA . TYR E 1 27 ? -3.892 -9.666 15.183 1.00 21.63 23 TYR E CA 1
ATOM 3707 C C . TYR E 1 27 ? -3.604 -11.153 14.944 1.00 22.25 23 TYR E C 1
ATOM 3708 O O . TYR E 1 27 ? -4.002 -11.999 15.744 1.00 24.55 23 TYR E O 1
ATOM 3717 N N . VAL E 1 28 ? -2.934 -11.454 13.835 1.00 21.69 24 VAL E N 1
ATOM 3718 C CA . VAL E 1 28 ? -2.702 -12.841 13.397 1.00 24.35 24 VAL E CA 1
ATOM 3719 C C . VAL E 1 28 ? -1.240 -13.145 13.082 1.00 24.17 24 VAL E C 1
ATOM 3720 O O . VAL E 1 28 ? -0.435 -12.241 12.852 1.00 26.89 24 VAL E O 1
ATOM 3724 N N . THR E 1 29 ? -0.916 -14.434 13.061 1.00 25.15 25 THR E N 1
ATOM 3725 C CA . THR E 1 29 ? 0.336 -14.920 12.513 1.00 25.11 25 THR E CA 1
ATOM 3726 C C . THR E 1 29 ? -0.009 -15.846 11.361 1.00 30.80 25 THR E C 1
ATOM 3727 O O . THR E 1 29 ? -0.879 -16.714 11.489 1.00 29.56 25 THR E O 1
ATOM 3731 N N . VAL E 1 30 ? 0.664 -15.651 10.233 1.00 22.89 26 VAL E N 1
ATOM 3732 C CA . VAL E 1 30 ? 0.519 -16.549 9.087 1.00 24.54 26 VAL E CA 1
ATOM 3733 C C . VAL E 1 30 ? 1.395 -17.744 9.396 1.00 32.59 26 VAL E C 1
ATOM 3734 O O . VAL E 1 30 ? 2.579 -17.580 9.688 1.00 31.92 26 VAL E O 1
ATOM 3738 N N . THR E 1 31 ? 0.802 -18.935 9.344 1.00 31.55 27 THR E N 1
ATOM 3739 C CA . THR E 1 31 ? 1.494 -20.176 9.704 1.00 39.00 27 THR E CA 1
ATOM 3740 C C . THR E 1 31 ? 1.833 -21.061 8.496 1.00 44.02 27 THR E C 1
ATOM 3741 O O . THR E 1 31 ? 2.561 -22.052 8.627 1.00 44.78 27 THR E O 1
ATOM 3745 N N . GLY E 1 32 ? 1.306 -20.703 7.328 1.00 45.55 28 GLY E N 1
ATOM 3746 C CA . GLY E 1 32 ? 1.591 -21.423 6.084 1.00 40.12 28 GLY E CA 1
ATOM 3747 C C . GLY E 1 32 ? 0.642 -21.034 4.967 1.00 40.26 28 GLY E C 1
ATOM 3748 O O . GLY E 1 32 ? -0.269 -20.234 5.174 1.00 33.60 28 GLY E O 1
ATOM 3749 N N . LYS E 1 33 ? 0.863 -21.592 3.778 1.00 41.27 29 LYS E N 1
ATOM 3750 C CA . LYS E 1 33 ? -0.041 -21.377 2.649 1.00 40.82 29 LYS E CA 1
ATOM 3751 C C . LYS E 1 33 ? -0.374 -22.692 1.956 1.00 45.08 29 LYS E C 1
ATOM 3752 O O . LYS E 1 33 ? 0.493 -23.550 1.780 1.00 45.71 29 LYS E O 1
ATOM 3758 N N . THR E 1 34 ? -1.641 -22.838 1.576 1.00 43.71 30 THR E N 1
ATOM 3759 C CA . THR E 1 34 ? -2.147 -24.054 0.952 1.00 48.55 30 THR E CA 1
ATOM 3760 C C . THR E 1 34 ? -2.956 -23.685 -0.284 1.00 55.54 30 THR E C 1
ATOM 3761 O O . THR E 1 34 ? -4.044 -23.115 -0.173 1.00 59.60 30 THR E O 1
ATOM 3765 N N . ALA E 1 35 ? -2.401 -24.014 -1.451 1.00 51.92 31 ALA E N 1
ATOM 3766 C CA . ALA E 1 35 ? -2.994 -23.733 -2.762 1.00 54.74 31 ALA E CA 1
ATOM 3767 C C . ALA E 1 35 ? -3.445 -22.282 -2.969 1.00 52.20 31 ALA E C 1
ATOM 3768 O O . ALA E 1 35 ? -2.720 -21.490 -3.579 1.00 60.98 31 ALA E O 1
ATOM 3770 N N . ARG E 1 36 ? -4.627 -21.938 -2.459 1.00 39.85 32 ARG E N 1
ATOM 3771 C CA A ARG E 1 36 ? -5.181 -20.602 -2.652 0.50 42.27 32 ARG E CA 1
ATOM 3772 C CA B ARG E 1 36 ? -5.189 -20.604 -2.650 0.50 42.26 32 ARG E CA 1
ATOM 3773 C C . ARG E 1 36 ? -5.324 -19.807 -1.350 1.00 36.88 32 ARG E C 1
ATOM 3774 O O . ARG E 1 36 ? -5.664 -18.624 -1.377 1.00 34.94 32 ARG E O 1
ATOM 3789 N N . SER E 1 37 ? -5.049 -20.447 -0.216 1.00 34.24 33 SER E N 1
ATOM 3790 C CA . SER E 1 37 ? -5.248 -19.786 1.083 1.00 33.93 33 SER E CA 1
ATOM 3791 C C . SER E 1 37 ? -4.053 -19.816 2.035 1.00 34.32 33 SER E C 1
ATOM 3792 O O . SER E 1 37 ? -3.338 -20.811 2.121 1.00 34.68 33 SER E O 1
ATOM 3795 N N . TYR E 1 38 ? -3.874 -18.722 2.769 1.00 27.58 34 TYR E N 1
ATOM 3796 C CA . TYR E 1 38 ? -2.947 -18.665 3.901 1.00 27.02 34 TYR E CA 1
ATOM 3797 C C . TYR E 1 38 ? -3.590 -19.261 5.142 1.00 30.93 34 TYR E C 1
ATOM 3798 O O . TYR E 1 38 ? -4.769 -19.030 5.402 1.00 30.25 34 TYR E O 1
ATOM 3807 N N . ASN E 1 39 ? -2.817 -20.041 5.900 1.00 29.13 35 ASN E N 1
ATOM 3808 C CA . ASN E 1 39 ? -3.245 -20.483 7.219 1.00 29.52 35 ASN E CA 1
ATOM 3809 C C . ASN E 1 39 ? -2.882 -19.455 8.285 1.00 36.56 35 ASN E C 1
ATOM 3810 O O . ASN E 1 39 ? -1.781 -18.898 8.275 1.00 30.14 35 ASN E O 1
ATOM 3815 N N . LEU E 1 40 ? -3.816 -19.211 9.201 1.00 29.33 36 LEU E N 1
ATOM 3816 C CA . LEU E 1 40 ? -3.648 -18.196 10.232 1.00 31.54 36 LEU E CA 1
ATOM 3817 C C . LEU E 1 40 ? -3.827 -18.731 11.640 1.00 33.98 36 LEU E C 1
ATOM 3818 O O . LEU E 1 40 ? -4.670 -19.596 11.878 1.00 38.09 36 LEU E O 1
ATOM 3823 N N . GLN E 1 41 ? -3.056 -18.181 12.573 1.00 32.08 37 GLN E N 1
ATOM 3824 C CA . GLN E 1 41 ? -3.419 -18.275 13.982 1.00 36.34 37 GLN E CA 1
ATOM 3825 C C . GLN E 1 41 ? -3.789 -16.894 14.511 1.00 32.97 37 GLN E C 1
ATOM 3826 O O . GLN E 1 41 ? -3.106 -15.897 14.233 1.00 29.36 37 GLN E O 1
ATOM 3832 N N . TYR E 1 42 ? -4.895 -16.847 15.247 1.00 30.63 38 TYR E N 1
ATOM 3833 C CA . TYR E 1 42 ? -5.428 -15.603 15.796 1.00 28.66 38 TYR E CA 1
ATOM 3834 C C . TYR E 1 42 ? -4.934 -15.358 17.220 1.00 32.20 38 TYR E C 1
ATOM 3835 O O . TYR E 1 42 ? -5.029 -16.239 18.076 1.00 34.16 38 TYR E O 1
ATOM 3844 N N . TRP E 1 43 ? -4.422 -14.155 17.475 1.00 26.87 39 TRP E N 1
ATOM 3845 C CA . TRP E 1 43 ? -3.975 -13.793 18.815 1.00 27.90 39 TRP E CA 1
ATOM 3846 C C . TRP E 1 43 ? -4.985 -12.879 19.517 1.00 30.01 39 TRP E C 1
ATOM 3847 O O . TRP E 1 43 ? -5.152 -12.945 20.734 1.00 32.92 39 TRP E O 1
ATOM 3858 N N . ARG E 1 44 ? -5.668 -12.043 18.742 1.00 29.40 40 ARG E N 1
ATOM 3859 C CA . ARG E 1 44 ? -6.554 -11.027 19.293 1.00 31.42 40 ARG E CA 1
ATOM 3860 C C . ARG E 1 44 ? -7.480 -10.499 18.209 1.00 36.10 40 ARG E C 1
ATOM 3861 O O . ARG E 1 44 ? -7.081 -10.383 17.053 1.00 32.14 40 ARG E O 1
ATOM 3869 N N . LEU E 1 45 ? -8.720 -10.209 18.588 1.00 31.26 41 LEU E N 1
ATOM 3870 C CA . LEU E 1 45 ? -9.578 -9.361 17.777 1.00 28.33 41 LEU E CA 1
ATOM 3871 C C . LEU E 1 45 ? -9.604 -8.021 18.475 1.00 27.38 41 LEU E C 1
ATOM 3872 O O . LEU E 1 45 ? -9.858 -7.948 19.689 1.00 30.25 41 LEU E O 1
ATOM 3877 N N . TYR E 1 46 ? -9.311 -6.967 17.724 1.00 26.28 42 TYR E N 1
ATOM 3878 C CA . TYR E 1 46 ? -9.341 -5.610 18.261 1.00 27.42 42 TYR E CA 1
ATOM 3879 C C . TYR E 1 46 ? -10.784 -5.152 18.416 1.00 25.75 42 TYR E C 1
ATOM 3880 O O . TYR E 1 46 ? -11.694 -5.700 17.782 1.00 31.25 42 TYR E O 1
ATOM 3889 N N . ASP E 1 47 ? -10.996 -4.146 19.259 1.00 29.39 43 ASP E N 1
ATOM 3890 C CA . ASP E 1 47 ? -12.342 -3.631 19.505 1.00 35.26 43 ASP E CA 1
ATOM 3891 C C . ASP E 1 47 ? -12.754 -2.515 18.529 1.00 39.74 43 ASP E C 1
ATOM 3892 O O . ASP E 1 47 ? -13.555 -1.631 18.865 1.00 37.33 43 ASP E O 1
ATOM 3897 N N . VAL E 1 48 ? -12.206 -2.581 17.317 1.00 34.83 44 VAL E N 1
ATOM 3898 C CA . VAL E 1 48 ? -12.580 -1.680 16.219 1.00 29.79 44 VAL E CA 1
ATOM 3899 C C . VAL E 1 48 ? -12.999 -2.498 14.995 1.00 32.29 44 VAL E C 1
ATOM 3900 O O . VAL E 1 48 ? -12.450 -3.581 14.765 1.00 29.10 44 VAL E O 1
ATOM 3904 N N . PRO E 1 49 ? -13.975 -1.995 14.210 1.00 34.77 45 PRO E N 1
ATOM 3905 C CA . PRO E 1 49 ? -14.704 -0.734 14.378 1.00 38.33 45 PRO E CA 1
ATOM 3906 C C . PRO E 1 49 ? -15.769 -0.807 15.474 1.00 43.68 45 PRO E C 1
ATOM 3907 O O . PRO E 1 49 ? -16.339 0.216 15.851 1.00 48.48 45 PRO E O 1
ATOM 3911 N N . LYS E 1 50 ? -16.025 -2.015 15.971 1.00 38.90 46 LYS E N 1
ATOM 3912 C CA . LYS E 1 50 ? -16.905 -2.216 17.118 1.00 49.81 46 LYS E CA 1
ATOM 3913 C C . LYS E 1 50 ? -16.321 -3.265 18.064 1.00 47.35 46 LYS E C 1
ATOM 3914 O O . LYS E 1 50 ? -15.343 -3.942 17.726 1.00 42.03 46 LYS E O 1
ATOM 3920 N N . THR E 1 51 ? -16.921 -3.386 19.246 1.00 48.34 47 THR E N 1
ATOM 3921 C CA . THR E 1 51 ? -16.491 -4.355 20.253 1.00 49.57 47 THR E CA 1
ATOM 3922 C C . THR E 1 51 ? -16.359 -5.747 19.645 1.00 48.76 47 THR E C 1
ATOM 3923 O O . THR E 1 51 ? -17.255 -6.211 18.935 1.00 47.82 47 THR E O 1
ATOM 3927 N N . ALA E 1 52 ? -15.224 -6.390 19.911 1.00 46.39 48 ALA E N 1
ATOM 3928 C CA . ALA E 1 52 ? -14.941 -7.735 19.418 1.00 49.43 48 ALA E CA 1
ATOM 3929 C C . ALA E 1 52 ? -15.962 -8.745 19.945 1.00 53.36 48 ALA E C 1
ATOM 3930 O O . ALA E 1 52 ? -16.393 -8.637 21.096 1.00 55.67 48 ALA E O 1
ATOM 3932 N N . PRO E 1 53 ? -16.361 -9.719 19.099 1.00 60.03 49 PRO E N 1
ATOM 3933 C CA . PRO E 1 53 ? -17.227 -10.814 19.546 1.00 63.54 49 PRO E CA 1
ATOM 3934 C C . PRO E 1 53 ? -16.626 -11.543 20.747 1.00 68.92 49 PRO E C 1
ATOM 3935 O O . PRO E 1 53 ? -15.399 -11.640 20.858 1.00 66.01 49 PRO E O 1
ATOM 3939 N N . SER E 1 54 ? -17.492 -12.039 21.631 1.00 74.63 50 SER E N 1
ATOM 3940 C CA . SER E 1 54 ? -17.080 -12.681 22.884 1.00 77.36 50 SER E CA 1
ATOM 3941 C C . SER E 1 54 ? -16.035 -13.780 22.680 1.00 75.77 50 SER E C 1
ATOM 3942 O O . SER E 1 54 ? -14.953 -13.731 23.268 1.00 75.78 50 SER E O 1
ATOM 3945 N N . GLN E 1 55 ? -16.365 -14.761 21.843 1.00 76.85 51 GLN E N 1
ATOM 3946 C CA . GLN E 1 55 ? -15.435 -15.838 21.506 1.00 77.04 51 GLN E CA 1
ATOM 3947 C C . GLN E 1 55 ? -15.074 -15.841 20.019 1.00 70.68 51 GLN E C 1
ATOM 3948 O O . GLN E 1 55 ? -15.862 -15.415 19.171 1.00 69.15 51 GLN E O 1
ATOM 3954 N N . TRP E 1 56 ? -13.870 -16.319 19.718 1.00 64.22 52 TRP E N 1
ATOM 3955 C CA . TRP E 1 56 ? -13.396 -16.427 18.341 1.00 60.68 52 TRP E CA 1
ATOM 3956 C C . TRP E 1 56 ? -12.548 -17.683 18.161 1.00 60.70 52 TRP E C 1
ATOM 3957 O O . TRP E 1 56 ? -11.945 -18.160 19.125 1.00 54.11 52 TRP E O 1
ATOM 3968 N N . PRO E 1 57 ? -12.504 -18.233 16.929 1.00 62.86 53 PRO E N 1
ATOM 3969 C CA . PRO E 1 57 ? -11.619 -19.373 16.698 1.00 61.75 53 PRO E CA 1
ATOM 3970 C C . PRO E 1 57 ? -10.153 -18.962 16.795 1.00 52.60 53 PRO E C 1
ATOM 3971 O O . PRO E 1 57 ? -9.810 -17.809 16.531 1.00 52.73 53 PRO E O 1
ATOM 3975 N N . SER E 1 58 ? -9.305 -19.903 17.190 1.00 52.35 54 SER E N 1
ATOM 3976 C CA . SER E 1 58 ? -7.873 -19.659 17.292 1.00 45.39 54 SER E CA 1
ATOM 3977 C C . SER E 1 58 ? -7.202 -19.751 15.928 1.00 36.71 54 SER E C 1
ATOM 3978 O O . SER E 1 58 ? -6.072 -19.305 15.762 1.00 38.43 54 SER E O 1
ATOM 3981 N N . PHE E 1 59 ? -7.907 -20.329 14.957 1.00 35.19 55 PHE E N 1
ATOM 3982 C CA . PHE E 1 59 ? -7.332 -20.613 13.640 1.00 39.52 55 PHE E CA 1
ATOM 3983 C C . PHE E 1 59 ? -8.278 -20.223 12.527 1.00 37.50 55 PHE E C 1
ATOM 3984 O O . PHE E 1 59 ? -9.497 -20.198 12.722 1.00 39.89 55 PHE E O 1
ATOM 3992 N N . GLY E 1 60 ? -7.709 -19.916 11.362 1.00 34.85 56 GLY E N 1
ATOM 3993 C CA . GLY E 1 60 ? -8.497 -19.581 10.190 1.00 33.86 56 GLY E CA 1
ATOM 3994 C C . GLY E 1 60 ? -7.676 -19.577 8.920 1.00 34.82 56 GLY E C 1
ATOM 3995 O O . GLY E 1 60 ? -6.503 -19.973 8.915 1.00 31.26 56 GLY E O 1
ATOM 3996 N N . THR E 1 61 ? -8.296 -19.121 7.836 1.00 26.42 57 THR E N 1
ATOM 3997 C CA . THR E 1 61 ? -7.641 -19.107 6.544 1.00 26.29 57 THR E CA 1
ATOM 3998 C C . THR E 1 61 ? -7.918 -17.795 5.826 1.00 26.82 57 THR E C 1
ATOM 3999 O O . THR E 1 61 ? -8.944 -17.158 6.056 1.00 30.20 57 THR E O 1
ATOM 4003 N N . LEU E 1 62 ? -7.005 -17.411 4.941 1.00 27.71 58 LEU E N 1
ATOM 4004 C CA . LEU E 1 62 ? -7.209 -16.234 4.112 1.00 25.42 58 LEU E CA 1
ATOM 4005 C C . LEU E 1 62 ? -7.014 -16.602 2.650 1.00 25.30 58 LEU E C 1
ATOM 4006 O O . LEU E 1 62 ? -5.900 -16.883 2.227 1.00 26.51 58 LEU E O 1
ATOM 4011 N N . ARG E 1 63 ? -8.104 -16.606 1.887 1.00 29.95 59 ARG E N 1
ATOM 4012 C CA . ARG E 1 63 ? -8.033 -16.882 0.455 1.00 28.27 59 ARG E CA 1
ATOM 4013 C C . ARG E 1 63 ? -7.548 -15.673 -0.356 1.00 26.99 59 ARG E C 1
ATOM 4014 O O . ARG E 1 63 ? -7.938 -14.526 -0.093 1.00 29.85 59 ARG E O 1
ATOM 4022 N N . ASP E 1 64 ? -6.682 -15.930 -1.330 1.00 28.79 60 ASP E N 1
ATOM 4023 C CA . ASP E 1 64 ? -6.185 -14.874 -2.203 1.00 27.36 60 ASP E CA 1
ATOM 4024 C C . ASP E 1 64 ? -6.211 -15.298 -3.670 1.00 28.29 60 ASP E C 1
ATOM 4025 O O . ASP E 1 64 ? -5.372 -16.088 -4.107 1.00 33.14 60 ASP E O 1
ATOM 4030 N N . ASP E 1 65 ? -7.163 -14.743 -4.421 1.00 30.38 61 ASP E N 1
ATOM 4031 C CA . ASP E 1 65 ? -7.370 -15.079 -5.834 1.00 34.89 61 ASP E CA 1
ATOM 4032 C C . ASP E 1 65 ? -6.563 -14.187 -6.765 1.00 35.64 61 ASP E C 1
ATOM 4033 O O . ASP E 1 65 ? -6.484 -14.443 -7.972 1.00 34.82 61 ASP E O 1
ATOM 4038 N N . CYS E 1 66 ? -5.974 -13.136 -6.205 1.00 36.11 62 CYS E N 1
ATOM 4039 C CA . CYS E 1 66 ? -5.325 -12.098 -6.994 1.00 31.75 62 CYS E CA 1
ATOM 4040 C C . CYS E 1 66 ? -3.805 -12.195 -6.947 1.00 35.79 62 CYS E C 1
ATOM 4041 O O . CYS E 1 66 ? -3.137 -12.004 -7.962 1.00 39.39 62 CYS E O 1
ATOM 4044 N N . GLY E 1 67 ? -3.268 -12.483 -5.764 1.00 36.98 63 GLY E N 1
ATOM 4045 C CA . GLY E 1 67 ? -1.822 -12.548 -5.561 1.00 39.37 63 GLY E CA 1
ATOM 4046 C C . GLY E 1 67 ? -1.176 -11.193 -5.336 1.00 43.47 63 GLY E C 1
ATOM 4047 O O . GLY E 1 67 ? 0.035 -11.047 -5.503 1.00 48.44 63 GLY E O 1
ATOM 4048 N N . ASN E 1 68 ? -1.983 -10.204 -4.949 1.00 34.82 64 ASN E N 1
ATOM 4049 C CA . ASN E 1 68 ? -1.481 -8.855 -4.667 1.00 40.37 64 ASN E CA 1
ATOM 4050 C C . ASN E 1 68 ? -0.810 -8.751 -3.304 1.00 44.86 64 ASN E C 1
ATOM 4051 O O . ASN E 1 68 ? -0.058 -7.810 -3.047 1.00 51.25 64 ASN E O 1
ATOM 4056 N N . ILE E 1 69 ? -1.101 -9.712 -2.429 1.00 36.01 65 ILE E N 1
ATOM 4057 C CA . ILE E 1 69 ? -0.365 -9.858 -1.178 1.00 35.29 65 ILE E CA 1
ATOM 4058 C C . ILE E 1 69 ? 0.565 -11.067 -1.309 1.00 39.57 65 ILE E C 1
ATOM 4059 O O . ILE E 1 69 ? 0.271 -12.017 -2.034 1.00 43.91 65 ILE E O 1
ATOM 4064 N N . GLN E 1 70 ? 1.698 -11.006 -0.624 1.00 33.92 66 GLN E N 1
ATOM 4065 C CA . GLN E 1 70 ? 2.656 -12.098 -0.608 1.00 34.40 66 GLN E CA 1
ATOM 4066 C C . GLN E 1 70 ? 3.140 -12.248 0.826 1.00 35.94 66 GLN E C 1
ATOM 4067 O O . GLN E 1 70 ? 4.229 -11.791 1.177 1.00 37.05 66 GLN E O 1
ATOM 4073 N N . LEU E 1 71 ? 2.308 -12.864 1.662 1.00 27.83 67 LEU E N 1
ATOM 4074 C CA . LEU E 1 71 ? 2.599 -12.922 3.088 1.00 26.89 67 LEU E CA 1
ATOM 4075 C C . LEU E 1 71 ? 3.651 -13.998 3.345 1.00 31.02 67 LEU E C 1
ATOM 4076 O O . LEU E 1 71 ? 3.795 -14.938 2.559 1.00 33.93 67 LEU E O 1
ATOM 4081 N N . THR E 1 72 ? 4.398 -13.831 4.429 1.00 32.44 68 THR E N 1
ATOM 4082 C CA . THR E 1 72 ? 5.491 -14.739 4.772 1.00 43.07 68 THR E CA 1
ATOM 4083 C C . THR E 1 72 ? 5.145 -15.581 5.996 1.00 39.71 68 THR E C 1
ATOM 4084 O O . THR E 1 72 ? 4.407 -15.139 6.880 1.00 30.74 68 THR E O 1
ATOM 4088 N N . ALA E 1 73 ? 5.669 -16.802 6.033 1.00 36.40 69 ALA E N 1
ATOM 4089 C CA . ALA E 1 73 ? 5.466 -17.695 7.171 1.00 38.48 69 ALA E CA 1
ATOM 4090 C C . ALA E 1 73 ? 6.013 -17.077 8.457 1.00 34.28 69 ALA E C 1
ATOM 4091 O O . ALA E 1 73 ? 6.983 -16.309 8.425 1.00 35.48 69 ALA E O 1
ATOM 4093 N N . ASP E 1 74 ? 5.370 -17.412 9.577 1.00 31.52 70 ASP E N 1
ATOM 4094 C CA . ASP E 1 74 ? 5.807 -17.014 10.923 1.00 26.98 70 ASP E CA 1
ATOM 4095 C C . ASP E 1 74 ? 5.842 -15.504 11.106 1.00 27.68 70 ASP E C 1
ATOM 4096 O O . ASP E 1 74 ? 6.599 -14.991 11.929 1.00 30.99 70 ASP E O 1
ATOM 4101 N N . THR E 1 75 ? 5.039 -14.801 10.318 1.00 25.09 71 THR E N 1
ATOM 4102 C CA . THR E 1 75 ? 5.015 -13.349 10.353 1.00 26.93 71 THR E CA 1
ATOM 4103 C C . THR E 1 75 ? 3.669 -12.836 10.842 1.00 23.80 71 THR E C 1
ATOM 4104 O O . THR E 1 75 ? 2.612 -13.384 10.506 1.00 23.81 71 THR E O 1
ATOM 4108 N N . ASP E 1 76 ? 3.719 -11.760 11.628 1.00 24.25 72 ASP E N 1
ATOM 4109 C CA . ASP E 1 76 ? 2.534 -11.219 12.255 1.00 22.94 72 ASP E CA 1
ATOM 4110 C C . ASP E 1 76 ? 1.968 -10.088 11.420 1.00 20.78 72 ASP E C 1
ATOM 4111 O O . ASP E 1 76 ? 2.708 -9.279 10.855 1.00 23.14 72 ASP E O 1
ATOM 4116 N N . TYR E 1 77 ? 0.647 -10.061 11.362 1.00 19.88 73 TYR E N 1
ATOM 4117 C CA . TYR E 1 77 ? -0.093 -9.087 10.585 1.00 20.36 73 TYR E CA 1
ATOM 4118 C C . TYR E 1 77 ? -1.330 -8.618 11.323 1.00 21.40 73 TYR E C 1
ATOM 4119 O O . TYR E 1 77 ? -1.895 -9.338 12.151 1.00 22.06 73 TYR E O 1
ATOM 4128 N N . VAL E 1 78 ? -1.746 -7.399 10.997 1.00 20.04 74 VAL E N 1
ATOM 4129 C CA . VAL E 1 78 ? -3.078 -6.934 11.308 1.00 18.05 74 VAL E CA 1
ATOM 4130 C C . VAL E 1 78 ? -3.958 -7.213 10.095 1.00 21.87 74 VAL E C 1
ATOM 4131 O O . VAL E 1 78 ? -3.608 -6.869 8.959 1.00 21.68 74 VAL E O 1
ATOM 4135 N N . LEU E 1 79 ? -5.102 -7.835 10.344 1.00 22.05 75 LEU E N 1
ATOM 4136 C CA . LEU E 1 79 ? -5.952 -8.319 9.264 1.00 20.07 75 LEU E CA 1
ATOM 4137 C C . LEU E 1 79 ? -7.388 -7.845 9.479 1.00 21.79 75 LEU E C 1
ATOM 4138 O O . LEU E 1 79 ? -8.026 -8.180 10.475 1.00 24.73 75 LEU E O 1
ATOM 4143 N N . GLY E 1 80 ? -7.874 -7.029 8.550 1.00 21.78 76 GLY E N 1
ATOM 4144 C CA . GLY E 1 80 ? -9.213 -6.461 8.620 1.00 24.41 76 GLY E CA 1
ATOM 4145 C C . GLY E 1 80 ? -10.052 -7.143 7.563 1.00 23.60 76 GLY E C 1
ATOM 4146 O O . GLY E 1 80 ? -9.642 -7.220 6.406 1.00 25.01 76 GLY E O 1
ATOM 4147 N N . CYS E 1 81 ? -11.217 -7.646 7.955 1.00 24.53 77 CYS E N 1
ATOM 4148 C CA . CYS E 1 81 ? -12.034 -8.458 7.054 1.00 25.11 77 CYS E CA 1
ATOM 4149 C C . CYS E 1 81 ? -13.527 -8.262 7.210 1.00 30.02 77 CYS E C 1
ATOM 4150 O O . CYS E 1 81 ? -14.023 -7.908 8.287 1.00 30.88 77 CYS E O 1
ATOM 4153 N N . LYS E 1 82 ? -14.235 -8.540 6.123 1.00 26.08 78 LYS E N 1
ATOM 4154 C CA . LYS E 1 82 ? -15.657 -8.835 6.197 1.00 31.33 78 LYS E CA 1
ATOM 4155 C C . LYS E 1 82 ? -15.839 -10.337 6.395 1.00 34.44 78 LYS E C 1
ATOM 4156 O O . LYS E 1 82 ? -14.861 -11.093 6.375 1.00 39.39 78 LYS E O 1
ATOM 4162 N N . SER E 1 83 ? -17.089 -10.763 6.572 1.00 41.10 79 SER E N 1
ATOM 4163 C CA . SER E 1 83 ? -17.429 -12.166 6.823 1.00 37.73 79 SER E CA 1
ATOM 4164 C C . SER E 1 83 ? -16.889 -13.139 5.771 1.00 38.80 79 SER E C 1
ATOM 4165 O O . SER E 1 83 ? -16.973 -12.894 4.564 1.00 37.22 79 SER E O 1
ATOM 4168 N N . GLY E 1 84 ? -16.338 -14.249 6.248 1.00 32.77 80 GLY E N 1
ATOM 4169 C CA . GLY E 1 84 ? -15.756 -15.262 5.371 1.00 39.38 80 GLY E CA 1
ATOM 4170 C C . GLY E 1 84 ? -14.345 -14.885 4.967 1.00 30.19 80 GLY E C 1
ATOM 4171 O O . GLY E 1 84 ? -13.788 -15.454 4.028 1.00 34.07 80 GLY E O 1
ATOM 4172 N N . ASN E 1 85 ? -13.762 -13.948 5.714 1.00 36.51 81 ASN E N 1
ATOM 4173 C CA . ASN E 1 85 ? -12.466 -13.355 5.393 1.00 28.94 81 ASN E CA 1
ATOM 4174 C C . ASN E 1 85 ? -12.421 -12.835 3.957 1.00 20.48 81 ASN E C 1
ATOM 4175 O O . ASN E 1 85 ? -11.590 -13.253 3.139 1.00 30.91 81 ASN E O 1
ATOM 4180 N N . GLN E 1 86 ? -13.348 -11.924 3.682 1.00 27.67 82 GLN E N 1
ATOM 4181 C CA . GLN E 1 86 ? -13.507 -11.288 2.373 1.00 27.03 82 GLN E CA 1
ATOM 4182 C C . GLN E 1 86 ? -13.292 -9.774 2.473 1.00 30.48 82 GLN E C 1
ATOM 4183 O O . GLN E 1 86 ? -13.454 -9.192 3.543 1.00 30.86 82 GLN E O 1
ATOM 4189 N N . ASP E 1 87 ? -12.922 -9.153 1.351 1.00 26.81 83 ASP E N 1
ATOM 4190 C CA . ASP E 1 87 ? -12.733 -7.696 1.265 1.00 24.32 83 ASP E CA 1
ATOM 4191 C C . ASP E 1 87 ? -11.769 -7.208 2.340 1.00 26.76 83 ASP E C 1
ATOM 4192 O O . ASP E 1 87 ? -12.056 -6.265 3.095 1.00 26.26 83 ASP E O 1
ATOM 4197 N N . CYS E 1 88 ? -10.619 -7.872 2.385 1.00 23.33 84 CYS E N 1
ATOM 4198 C CA . CYS E 1 88 ? -9.667 -7.747 3.476 1.00 20.18 84 CYS E CA 1
ATOM 4199 C C . CYS E 1 88 ? -8.578 -6.727 3.187 1.00 22.94 84 CYS E C 1
ATOM 4200 O O . CYS E 1 88 ? -8.237 -6.467 2.031 1.00 24.10 84 CYS E O 1
ATOM 4203 N N . PHE E 1 89 ? -8.047 -6.147 4.257 1.00 22.74 85 PHE E N 1
ATOM 4204 C CA . PHE E 1 89 ? -6.787 -5.426 4.189 1.00 22.09 85 PHE E CA 1
ATOM 4205 C C . PHE E 1 89 ? -5.806 -6.095 5.136 1.00 18.49 85 PHE E C 1
ATOM 4206 O O . PHE E 1 89 ? -6.209 -6.750 6.108 1.00 21.62 85 PHE E O 1
ATOM 4214 N N . VAL E 1 90 ? -4.516 -5.900 4.875 1.00 19.83 86 VAL E N 1
ATOM 4215 C CA . VAL E 1 90 ? -3.463 -6.556 5.639 1.00 16.97 86 VAL E CA 1
ATOM 4216 C C . VAL E 1 90 ? -2.336 -5.548 5.832 1.00 18.70 86 VAL E C 1
ATOM 4217 O O . VAL E 1 90 ? -1.975 -4.822 4.903 1.00 23.95 86 VAL E O 1
ATOM 4221 N N . LYS E 1 91 ? -1.789 -5.524 7.044 1.00 19.48 87 LYS E N 1
ATOM 4222 C CA . LYS E 1 91 ? -0.691 -4.642 7.399 1.00 23.02 87 LYS E CA 1
ATOM 4223 C C . LYS E 1 91 ? 0.310 -5.395 8.285 1.00 21.17 87 LYS E C 1
ATOM 4224 O O . LYS E 1 91 ? -0.094 -6.059 9.228 1.00 21.52 87 LYS E O 1
ATOM 4230 N N . LEU E 1 92 ? 1.605 -5.299 7.982 1.00 21.70 88 LEU E N 1
ATOM 4231 C CA . LEU E 1 92 ? 2.644 -5.891 8.841 1.00 21.84 88 LEU E CA 1
ATOM 4232 C C . LEU E 1 92 ? 2.514 -5.368 10.269 1.00 22.47 88 LEU E C 1
ATOM 4233 O O . LEU E 1 92 ? 2.516 -4.151 10.506 1.00 21.82 88 LEU E O 1
ATOM 4238 N N . HIS E 1 93 ? 2.383 -6.287 11.224 1.00 22.09 89 HIS E N 1
ATOM 4239 C CA . HIS E 1 93 ? 2.193 -5.900 12.618 1.00 20.50 89 HIS E CA 1
ATOM 4240 C C . HIS E 1 93 ? 3.388 -5.140 13.197 1.00 24.67 89 HIS E C 1
ATOM 4241 O O . HIS E 1 93 ? 3.213 -4.119 13.882 1.00 24.97 89 HIS E O 1
ATOM 4248 N N . ASP E 1 94 ? 4.596 -5.614 12.906 1.00 24.85 90 ASP E N 1
ATOM 4249 C CA . ASP E 1 94 ? 5.824 -4.938 13.350 1.00 24.86 90 ASP E CA 1
ATOM 4250 C C . ASP E 1 94 ? 5.975 -3.543 12.727 1.00 25.34 90 ASP E C 1
ATOM 4251 O O . ASP E 1 94 ? 6.779 -2.734 13.194 1.00 31.61 90 ASP E O 1
ATOM 4256 N N . GLY E 1 95 ? 5.198 -3.276 11.680 1.00 28.54 91 GLY E N 1
ATOM 4257 C CA . GLY E 1 95 ? 5.257 -1.999 10.967 1.00 33.19 91 GLY E CA 1
ATOM 4258 C C . GLY E 1 95 ? 4.311 -0.925 11.474 1.00 32.25 91 GLY E C 1
ATOM 4259 O O . GLY E 1 95 ? 4.213 0.143 10.874 1.00 33.06 91 GLY E O 1
ATOM 4260 N N . LEU E 1 96 ? 3.620 -1.192 12.581 1.00 27.35 92 LEU E N 1
ATOM 4261 C CA . LEU E 1 96 ? 2.648 -0.239 13.127 1.00 27.18 92 LEU E CA 1
ATOM 4262 C C . LEU E 1 96 ? 3.269 1.016 13.778 1.00 24.97 92 LEU E C 1
ATOM 4263 O O . LEU E 1 96 ? 4.170 0.918 14.617 1.00 29.35 92 LEU E O 1
ATOM 4268 N N . SER E 1 97 ? 2.779 2.191 13.385 1.00 25.78 93 SER E N 1
ATOM 4269 C CA . SER E 1 97 ? 3.103 3.435 14.090 1.00 27.93 93 SER E CA 1
ATOM 4270 C C . SER E 1 97 ? 2.192 3.554 15.306 1.00 26.03 93 SER E C 1
ATOM 4271 O O . SER E 1 97 ? 1.181 2.838 15.407 1.00 23.15 93 SER E O 1
ATOM 4274 N N . GLN E 1 98 ? 2.521 4.486 16.198 1.00 28.33 94 GLN E N 1
ATOM 4275 C CA . GLN E 1 98 ? 1.685 4.766 17.360 1.00 26.04 94 GLN E CA 1
ATOM 4276 C C . GLN E 1 98 ? 0.293 5.237 16.958 1.00 26.20 94 GLN E C 1
ATOM 4277 O O . GLN E 1 98 ? -0.693 4.862 17.590 1.00 27.79 94 GLN E O 1
ATOM 4283 N N . LYS E 1 99 ? 0.224 6.041 15.897 1.00 25.55 95 LYS E N 1
ATOM 4284 C CA . LYS E 1 99 ? -1.045 6.494 15.347 1.00 27.83 95 LYS E CA 1
ATOM 4285 C C . LYS E 1 99 ? -1.942 5.306 14.979 1.00 25.66 95 LYS E C 1
ATOM 4286 O O . LYS E 1 99 ? -3.130 5.303 15.304 1.00 26.05 95 LYS E O 1
ATOM 4292 N N . GLU E 1 100 ? -1.369 4.298 14.317 1.00 22.19 96 GLU E N 1
ATOM 4293 C CA . GLU E 1 100 ? -2.124 3.105 13.922 1.00 23.38 96 GLU E CA 1
ATOM 4294 C C . GLU E 1 100 ? -2.527 2.275 15.133 1.00 21.64 96 GLU E C 1
ATOM 4295 O O . GLU E 1 100 ? -3.644 1.759 15.193 1.00 23.17 96 GLU E O 1
ATOM 4301 N N . LYS E 1 101 ? -1.622 2.160 16.103 1.00 20.63 97 LYS E N 1
ATOM 4302 C CA . LYS E 1 101 ? -1.928 1.467 17.358 1.00 25.54 97 LYS E CA 1
ATOM 4303 C C . LYS E 1 101 ? -3.083 2.147 18.077 1.00 28.21 97 LYS E C 1
ATOM 4304 O O . LYS E 1 101 ? -3.919 1.475 18.675 1.00 30.44 97 LYS E O 1
ATOM 4310 N N . ASP E 1 102 ? -3.123 3.482 18.022 1.00 23.67 98 ASP E N 1
ATOM 4311 C CA . ASP E 1 102 ? -4.213 4.243 18.632 1.00 29.13 98 ASP E CA 1
ATOM 4312 C C . ASP E 1 102 ? -5.537 3.915 17.945 1.00 28.20 98 ASP E C 1
ATOM 4313 O O . ASP E 1 102 ? -6.550 3.709 18.615 1.00 31.78 98 ASP E O 1
ATOM 4318 N N . LEU E 1 103 ? -5.518 3.871 16.612 1.00 27.36 99 LEU E N 1
ATOM 4319 C CA . LEU E 1 103 ? -6.710 3.566 15.824 1.00 24.37 99 LEU E CA 1
ATOM 4320 C C . LEU E 1 103 ? -7.223 2.166 16.121 1.00 26.66 99 LEU E C 1
ATOM 4321 O O . LEU E 1 103 ? -8.427 1.909 16.055 1.00 28.80 99 LEU E O 1
ATOM 4326 N N . LEU E 1 104 ? -6.294 1.269 16.428 1.00 26.38 100 LEU E N 1
ATOM 4327 C CA . LEU E 1 104 ? -6.617 -0.108 16.763 1.00 22.71 100 LEU E CA 1
ATOM 4328 C C . LEU E 1 104 ? -7.060 -0.259 18.212 1.00 23.51 100 LEU E C 1
ATOM 4329 O O . LEU E 1 104 ? -7.537 -1.325 18.604 1.00 27.17 100 LEU E O 1
ATOM 4334 N N . LYS E 1 105 ? -6.928 0.822 18.993 1.00 24.50 101 LYS E N 1
ATOM 4335 C CA . LYS E 1 105 ? -7.123 0.799 20.455 1.00 34.88 101 LYS E CA 1
ATOM 4336 C C . LYS E 1 105 ? -6.327 -0.340 21.103 1.00 33.77 101 LYS E C 1
ATOM 4337 O O . LYS E 1 105 ? -6.839 -1.083 21.954 1.00 32.71 101 LYS E O 1
ATOM 4343 N N A GLU E 1 106 ? -5.063 -0.452 20.705 0.50 32.87 102 GLU E N 1
ATOM 4344 N N B GLU E 1 106 ? -5.069 -0.463 20.688 0.50 33.42 102 GLU E N 1
ATOM 4345 C CA A GLU E 1 106 ? -4.188 -1.525 21.162 0.50 34.82 102 GLU E CA 1
ATOM 4346 C CA B GLU E 1 106 ? -4.207 -1.562 21.106 0.50 36.36 102 GLU E CA 1
ATOM 4347 C C A GLU E 1 106 ? -3.898 -1.455 22.662 0.50 37.85 102 GLU E C 1
ATOM 4348 C C B GLU E 1 106 ? -3.952 -1.570 22.612 0.50 41.05 102 GLU E C 1
ATOM 4349 O O A GLU E 1 106 ? -4.085 -0.417 23.299 0.50 28.93 102 GLU E O 1
ATOM 4350 O O B GLU E 1 106 ? -4.063 -2.612 23.261 0.50 36.63 102 GLU E O 1
ATOM 4361 N N . GLY F 1 1 ? 24.707 -10.340 -32.416 1.00 30.65 -3 GLY F N 1
ATOM 4362 C CA . GLY F 1 1 ? 25.061 -10.657 -33.837 1.00 34.34 -3 GLY F CA 1
ATOM 4363 C C . GLY F 1 1 ? 25.834 -9.528 -34.486 1.00 32.61 -3 GLY F C 1
ATOM 4364 O O . GLY F 1 1 ? 26.430 -8.700 -33.793 1.00 33.71 -3 GLY F O 1
ATOM 4365 N N . SER F 1 2 ? 25.820 -9.486 -35.821 1.00 25.17 -2 SER F N 1
ATOM 4366 C CA . SER F 1 2 ? 26.510 -8.437 -36.568 1.00 27.44 -2 SER F CA 1
ATOM 4367 C C . SER F 1 2 ? 25.500 -7.627 -37.371 1.00 23.20 -2 SER F C 1
ATOM 4368 O O . SER F 1 2 ? 24.480 -8.172 -37.828 1.00 29.40 -2 SER F O 1
ATOM 4371 N N . HIS F 1 3 ? 25.785 -6.338 -37.533 1.00 25.57 -1 HIS F N 1
ATOM 4372 C CA . HIS F 1 3 ? 24.877 -5.417 -38.195 1.00 23.57 -1 HIS F CA 1
ATOM 4373 C C . HIS F 1 3 ? 25.603 -4.476 -39.142 1.00 25.07 -1 HIS F C 1
ATOM 4374 O O . HIS F 1 3 ? 26.633 -3.880 -38.776 1.00 24.24 -1 HIS F O 1
ATOM 4381 N N . MET F 1 4 ? 25.053 -4.326 -40.348 1.00 27.28 0 MET F N 1
ATOM 4382 C CA C MET F 1 4 ? 25.556 -3.346 -41.315 0.43 29.68 0 MET F CA 1
ATOM 4383 C CA D MET F 1 4 ? 25.567 -3.347 -41.307 0.56 29.28 0 MET F CA 1
ATOM 4384 C C . MET F 1 4 ? 25.492 -1.933 -40.730 1.00 28.91 0 MET F C 1
ATOM 4385 O O . MET F 1 4 ? 26.298 -1.066 -41.072 1.00 26.01 0 MET F O 1
ATOM 4394 N N . GLU F 1 5 ? 24.532 -1.714 -39.833 1.00 24.70 1 GLU F N 1
ATOM 4395 C CA . GLU F 1 5 ? 24.360 -0.422 -39.163 1.00 22.14 1 GLU F CA 1
ATOM 4396 C C . GLU F 1 5 ? 25.526 -0.112 -38.214 1.00 20.13 1 GLU F C 1
ATOM 4397 O O . GLU F 1 5 ? 25.682 1.019 -37.759 1.00 20.71 1 GLU F O 1
ATOM 4403 N N . TYR F 1 6 ? 26.313 -1.140 -37.877 1.00 20.17 2 TYR F N 1
ATOM 4404 C CA . TYR F 1 6 ? 27.467 -0.947 -37.002 1.00 22.33 2 TYR F CA 1
ATOM 4405 C C . TYR F 1 6 ? 28.772 -1.140 -37.756 1.00 24.22 2 TYR F C 1
ATOM 4406 O O . TYR F 1 6 ? 29.751 -1.646 -37.211 1.00 26.06 2 TYR F O 1
ATOM 4415 N N . CYS F 1 7 ? 28.768 -0.738 -39.020 1.00 25.20 3 CYS F N 1
ATOM 4416 C CA . CYS F 1 7 ? 29.968 -0.787 -39.845 1.00 26.67 3 CYS F CA 1
ATOM 4417 C C . CYS F 1 7 ? 30.320 0.622 -40.326 1.00 27.81 3 CYS F C 1
ATOM 4418 O O . CYS F 1 7 ? 29.988 0.990 -41.458 1.00 31.83 3 CYS F O 1
ATOM 4421 N N . PRO F 1 8 ? 30.984 1.422 -39.464 1.00 25.32 4 PRO F N 1
ATOM 4422 C CA . PRO F 1 8 ? 31.299 2.792 -39.872 1.00 20.78 4 PRO F CA 1
ATOM 4423 C C . PRO F 1 8 ? 32.199 2.825 -41.100 1.00 23.47 4 PRO F C 1
ATOM 4424 O O . PRO F 1 8 ? 32.924 1.859 -41.371 1.00 21.82 4 PRO F O 1
ATOM 4428 N N . LYS F 1 9 ? 32.152 3.922 -41.843 1.00 23.36 5 LYS F N 1
ATOM 4429 C CA A LYS F 1 9 ? 33.012 4.077 -43.011 0.50 23.04 5 LYS F CA 1
ATOM 4430 C CA B LYS F 1 9 ? 33.007 4.080 -43.017 0.50 23.10 5 LYS F CA 1
ATOM 4431 C C . LYS F 1 9 ? 33.818 5.365 -42.906 1.00 20.33 5 LYS F C 1
ATOM 4432 O O . LYS F 1 9 ? 33.363 6.344 -42.313 1.00 19.36 5 LYS F O 1
ATOM 4443 N N . MET F 1 10 ? 35.019 5.360 -43.483 1.00 19.69 6 MET F N 1
ATOM 4444 C CA . MET F 1 10 ? 35.760 6.596 -43.614 1.00 23.08 6 MET F CA 1
ATOM 4445 C C . MET F 1 10 ? 35.169 7.305 -44.823 1.00 24.63 6 MET F C 1
ATOM 4446 O O . MET F 1 10 ? 34.763 6.651 -45.789 1.00 29.47 6 MET F O 1
ATOM 4451 N N . LEU F 1 11 ? 35.106 8.628 -44.769 1.00 18.32 7 LEU F N 1
ATOM 4452 C CA . LEU F 1 11 ? 34.765 9.423 -45.962 1.00 15.74 7 LEU F CA 1
ATOM 4453 C C . LEU F 1 11 ? 35.917 10.336 -46.293 1.00 19.09 7 LEU F C 1
ATOM 4454 O O . LEU F 1 11 ? 36.407 11.038 -45.414 1.00 22.52 7 LEU F O 1
ATOM 4459 N N . SER F 1 12 ? 36.328 10.346 -47.563 1.00 20.30 8 SER F N 1
ATOM 4460 C CA . SER F 1 12 ? 37.496 11.111 -47.996 1.00 21.41 8 SER F CA 1
ATOM 4461 C C . SER F 1 12 ? 37.214 12.625 -47.970 1.00 20.96 8 SER F C 1
ATOM 4462 O O . SER F 1 12 ? 38.114 13.425 -47.721 1.00 22.82 8 SER F O 1
ATOM 4465 N N . GLU F 1 13 ? 35.961 12.981 -48.237 1.00 18.45 9 GLU F N 1
ATOM 4466 C CA . GLU F 1 13 ? 35.468 14.362 -48.247 1.00 16.75 9 GLU F CA 1
ATOM 4467 C C . GLU F 1 13 ? 34.031 14.324 -47.753 1.00 21.12 9 GLU F C 1
ATOM 4468 O O . GLU F 1 13 ? 33.247 13.477 -48.194 1.00 27.16 9 GLU F O 1
ATOM 4474 N N . ILE F 1 14 ? 33.669 15.248 -46.867 1.00 18.32 10 ILE F N 1
ATOM 4475 C CA . ILE F 1 14 ? 32.296 15.302 -46.331 1.00 19.94 10 ILE F CA 1
ATOM 4476 C C . ILE F 1 14 ? 31.505 16.321 -47.146 1.00 18.68 10 ILE F C 1
ATOM 4477 O O . ILE F 1 14 ? 31.968 17.444 -47.356 1.00 24.54 10 ILE F O 1
ATOM 4482 N N . ARG F 1 15 ? 30.324 15.921 -47.610 1.00 17.17 11 ARG F N 1
ATOM 4483 C CA . ARG F 1 15 ? 29.466 16.797 -48.397 1.00 22.31 11 ARG F CA 1
ATOM 4484 C C . ARG F 1 15 ? 28.121 17.020 -47.694 1.00 19.61 11 ARG F C 1
ATOM 4485 O O . ARG F 1 15 ? 27.780 16.313 -46.739 1.00 17.74 11 ARG F O 1
ATOM 4493 N N . GLN F 1 16 ? 27.360 18.002 -48.170 1.00 24.98 12 GLN F N 1
ATOM 4494 C CA . GLN F 1 16 ? 26.042 18.251 -47.580 1.00 25.50 12 GLN F CA 1
ATOM 4495 C C . GLN F 1 16 ? 25.141 17.019 -47.576 1.00 23.52 12 GLN F C 1
ATOM 4496 O O . GLN F 1 16 ? 24.429 16.777 -46.592 1.00 20.52 12 GLN F O 1
ATOM 4502 N N . GLU F 1 17 ? 25.168 16.241 -48.659 1.00 23.31 13 GLU F N 1
ATOM 4503 C CA . GLU F 1 17 ? 24.335 15.031 -48.746 1.00 25.27 13 GLU F CA 1
ATOM 4504 C C . GLU F 1 17 ? 24.634 13.996 -47.647 1.00 20.52 13 GLU F C 1
ATOM 4505 O O . GLU F 1 17 ? 23.705 13.353 -47.153 1.00 23.06 13 GLU F O 1
ATOM 4511 N N . ASP F 1 18 ? 25.907 13.861 -47.250 1.00 18.96 14 ASP F N 1
ATOM 4512 C CA . ASP F 1 18 ? 26.302 12.949 -46.161 1.00 16.14 14 ASP F CA 1
ATOM 4513 C C . ASP F 1 18 ? 25.776 13.439 -44.814 1.00 16.14 14 ASP F C 1
ATOM 4514 O O . ASP F 1 18 ? 25.264 12.647 -44.013 1.00 19.59 14 ASP F O 1
ATOM 4519 N N . ILE F 1 19 ? 25.909 14.744 -44.592 1.00 17.84 15 ILE F N 1
ATOM 4520 C CA . ILE F 1 19 ? 25.392 15.396 -43.385 1.00 16.89 15 ILE F CA 1
ATOM 4521 C C . ILE F 1 19 ? 23.873 15.203 -43.290 1.00 15.20 15 ILE F C 1
ATOM 4522 O O . ILE F 1 19 ? 23.329 14.939 -42.207 1.00 19.96 15 ILE F O 1
ATOM 4527 N N . ASN F 1 20 ? 23.185 15.330 -44.422 1.00 18.55 16 ASN F N 1
ATOM 4528 C CA . ASN F 1 20 ? 21.733 15.187 -44.446 1.00 20.83 16 ASN F CA 1
ATOM 4529 C C . ASN F 1 20 ? 21.235 13.761 -44.218 1.00 24.41 16 ASN F C 1
ATOM 4530 O O . ASN F 1 20 ? 20.054 13.549 -43.905 1.00 28.24 16 ASN F O 1
ATOM 4535 N N . ASP F 1 21 ? 22.145 12.795 -44.342 1.00 22.47 17 ASP F N 1
ATOM 4536 C CA . ASP F 1 21 ? 21.831 11.384 -44.127 1.00 24.59 17 ASP F CA 1
ATOM 4537 C C . ASP F 1 21 ? 22.102 10.899 -42.695 1.00 24.22 17 ASP F C 1
ATOM 4538 O O . ASP F 1 21 ? 21.928 9.712 -42.400 1.00 30.89 17 ASP F O 1
ATOM 4543 N N . VAL F 1 22 ? 22.540 11.802 -41.812 1.00 20.07 18 VAL F N 1
ATOM 4544 C CA . VAL F 1 22 ? 22.785 11.440 -40.411 1.00 18.90 18 VAL F CA 1
ATOM 4545 C C . VAL F 1 22 ? 21.959 12.311 -39.486 1.00 21.18 18 VAL F C 1
ATOM 4546 O O . VAL F 1 22 ? 21.271 13.226 -39.939 1.00 24.93 18 VAL F O 1
ATOM 4550 N N . GLU F 1 23 ? 22.013 12.017 -38.194 1.00 20.61 19 GLU F N 1
ATOM 4551 C CA . GLU F 1 23 ? 21.221 12.772 -37.238 1.00 23.75 19 GLU F CA 1
ATOM 4552 C C . GLU F 1 23 ? 22.058 13.779 -36.469 1.00 25.81 19 GLU F C 1
ATOM 4553 O O . GLU F 1 23 ? 21.585 14.876 -36.174 1.00 22.85 19 GLU F O 1
ATOM 4559 N N . THR F 1 24 ? 23.299 13.403 -36.159 1.00 19.97 20 THR F N 1
ATOM 4560 C CA . THR F 1 24 ? 24.244 14.309 -35.494 1.00 19.26 20 THR F CA 1
ATOM 4561 C C . THR F 1 24 ? 25.615 14.225 -36.143 1.00 18.64 20 THR F C 1
ATOM 4562 O O . THR F 1 24 ? 25.983 13.188 -36.734 1.00 18.22 20 THR F O 1
ATOM 4566 N N . VAL F 1 25 ? 26.391 15.297 -35.982 1.00 15.41 21 VAL F N 1
ATOM 4567 C CA . VAL F 1 25 ? 27.791 15.311 -36.415 1.00 17.26 21 VAL F CA 1
ATOM 4568 C C . VAL F 1 25 ? 28.574 15.886 -35.250 1.00 16.93 21 VAL F C 1
ATOM 4569 O O . VAL F 1 25 ? 28.241 16.963 -34.723 1.00 17.44 21 VAL F O 1
ATOM 4573 N N . ALA F 1 26 ? 29.601 15.140 -34.854 1.00 18.69 22 ALA F N 1
ATOM 4574 C CA . ALA F 1 26 ? 30.343 15.439 -33.646 1.00 19.11 22 ALA F CA 1
ATOM 4575 C C . ALA F 1 26 ? 31.839 15.569 -33.922 1.00 16.61 22 ALA F C 1
ATOM 4576 O O . ALA F 1 26 ? 32.371 14.963 -34.859 1.00 20.89 22 ALA F O 1
ATOM 4578 N N . TYR F 1 27 ? 32.494 16.359 -33.078 1.00 14.27 23 TYR F N 1
ATOM 4579 C CA . TYR F 1 27 ? 33.956 16.524 -33.027 1.00 14.42 23 TYR F CA 1
ATOM 4580 C C . TYR F 1 27 ? 34.386 15.658 -31.833 1.00 16.95 23 TYR F C 1
ATOM 4581 O O . TYR F 1 27 ? 34.033 15.962 -30.706 1.00 18.19 23 TYR F O 1
ATOM 4590 N N . VAL F 1 28 ? 35.089 14.557 -32.111 1.00 14.52 24 VAL F N 1
ATOM 4591 C CA . VAL F 1 28 ? 35.466 13.553 -31.086 1.00 15.23 24 VAL F CA 1
ATOM 4592 C C . VAL F 1 28 ? 36.973 13.259 -31.028 1.00 17.94 24 VAL F C 1
ATOM 4593 O O . VAL F 1 28 ? 37.697 13.518 -31.994 1.00 20.61 24 VAL F O 1
ATOM 4597 N N . THR F 1 29 ? 37.429 12.686 -29.908 1.00 18.96 25 THR F N 1
ATOM 4598 C CA . THR F 1 29 ? 38.773 12.086 -29.821 1.00 17.69 25 THR F CA 1
ATOM 4599 C C . THR F 1 29 ? 38.625 10.626 -29.458 1.00 18.48 25 THR F C 1
ATOM 4600 O O . THR F 1 29 ? 37.871 10.278 -28.555 1.00 20.79 25 THR F O 1
ATOM 4604 N N . VAL F 1 30 ? 39.312 9.766 -30.188 1.00 16.93 26 VAL F N 1
ATOM 4605 C CA . VAL F 1 30 ? 39.394 8.367 -29.788 1.00 20.65 26 VAL F CA 1
ATOM 4606 C C . VAL F 1 30 ? 40.289 8.244 -28.553 1.00 22.57 26 VAL F C 1
ATOM 4607 O O . VAL F 1 30 ? 41.448 8.667 -28.564 1.00 30.46 26 VAL F O 1
ATOM 4611 N N . THR F 1 31 ? 39.739 7.681 -27.481 1.00 22.95 27 THR F N 1
ATOM 4612 C CA . THR F 1 31 ? 40.482 7.547 -26.217 1.00 24.86 27 THR F CA 1
ATOM 4613 C C . THR F 1 31 ? 40.815 6.104 -25.855 1.00 32.14 27 THR F C 1
ATOM 4614 O O . THR F 1 31 ? 41.509 5.853 -24.866 1.00 36.34 27 THR F O 1
ATOM 4618 N N . GLY F 1 32 ? 40.319 5.152 -26.638 1.00 28.75 28 GLY F N 1
ATOM 4619 C CA . GLY F 1 32 ? 40.533 3.739 -26.296 1.00 34.43 28 GLY F CA 1
ATOM 4620 C C . GLY F 1 32 ? 39.868 2.823 -27.290 1.00 33.04 28 GLY F C 1
ATOM 4621 O O . GLY F 1 32 ? 39.077 3.272 -28.110 1.00 27.21 28 GLY F O 1
ATOM 4622 N N . LYS F 1 33 ? 40.187 1.533 -27.214 1.00 37.73 29 LYS F N 1
ATOM 4623 C CA . LYS F 1 33 ? 39.669 0.557 -28.166 1.00 39.03 29 LYS F CA 1
ATOM 4624 C C . LYS F 1 33 ? 39.545 -0.806 -27.499 1.00 47.12 29 LYS F C 1
ATOM 4625 O O . LYS F 1 33 ? 40.514 -1.320 -26.938 1.00 45.22 29 LYS F O 1
ATOM 4631 N N . THR F 1 34 ? 38.332 -1.353 -27.537 1.00 47.22 30 THR F N 1
ATOM 4632 C CA . THR F 1 34 ? 38.038 -2.709 -27.086 1.00 49.78 30 THR F CA 1
ATOM 4633 C C . THR F 1 34 ? 37.961 -3.592 -28.331 1.00 53.93 30 THR F C 1
ATOM 4634 O O . THR F 1 34 ? 38.153 -3.106 -29.453 1.00 59.40 30 THR F O 1
ATOM 4638 N N . ALA F 1 35 ? 37.695 -4.884 -28.140 1.00 55.64 31 ALA F N 1
ATOM 4639 C CA . ALA F 1 35 ? 37.453 -5.798 -29.253 1.00 51.39 31 ALA F CA 1
ATOM 4640 C C . ALA F 1 35 ? 36.232 -5.376 -30.082 1.00 50.63 31 ALA F C 1
ATOM 4641 O O . ALA F 1 35 ? 36.199 -5.593 -31.297 1.00 51.82 31 ALA F O 1
ATOM 4643 N N . ARG F 1 36 ? 35.253 -4.752 -29.424 1.00 41.99 32 ARG F N 1
ATOM 4644 C CA . ARG F 1 36 ? 33.980 -4.381 -30.062 1.00 39.30 32 ARG F CA 1
ATOM 4645 C C . ARG F 1 36 ? 33.886 -2.917 -30.522 1.00 35.92 32 ARG F C 1
ATOM 4646 O O . ARG F 1 36 ? 33.415 -2.631 -31.632 1.00 34.20 32 ARG F O 1
ATOM 4654 N N . SER F 1 37 ? 34.327 -2.000 -29.667 1.00 42.32 33 SER F N 1
ATOM 4655 C CA . SER F 1 37 ? 34.030 -0.583 -29.849 1.00 36.41 33 SER F CA 1
ATOM 4656 C C . SER F 1 37 ? 35.167 0.342 -29.448 1.00 35.92 33 SER F C 1
ATOM 4657 O O . SER F 1 37 ? 35.992 0.013 -28.590 1.00 39.30 33 SER F O 1
ATOM 4660 N N . TYR F 1 38 ? 35.178 1.520 -30.062 1.00 28.13 34 TYR F N 1
ATOM 4661 C CA . TYR F 1 38 ? 36.087 2.574 -29.670 1.00 20.67 34 TYR F CA 1
ATOM 4662 C C . TYR F 1 38 ? 35.458 3.362 -28.539 1.00 28.37 34 TYR F C 1
ATOM 4663 O O . TYR F 1 38 ? 34.236 3.507 -28.487 1.00 24.29 34 TYR F O 1
ATOM 4672 N N . ASN F 1 39 ? 36.296 3.858 -27.637 1.00 23.85 35 ASN F N 1
ATOM 4673 C CA . ASN F 1 39 ? 35.881 4.834 -26.652 1.00 23.52 35 ASN F CA 1
ATOM 4674 C C . ASN F 1 39 ? 36.137 6.228 -27.202 1.00 20.46 35 ASN F C 1
ATOM 4675 O O . ASN F 1 39 ? 37.178 6.477 -27.839 1.00 21.85 35 ASN F O 1
ATOM 4680 N N . LEU F 1 40 ? 35.192 7.127 -26.938 1.00 20.93 36 LEU F N 1
ATOM 4681 C CA . LEU F 1 40 ? 35.206 8.478 -27.489 1.00 16.32 36 LEU F CA 1
ATOM 4682 C C . LEU F 1 40 ? 35.072 9.559 -26.425 1.00 20.25 36 LEU F C 1
ATOM 4683 O O . LEU F 1 40 ? 34.305 9.412 -25.467 1.00 21.84 36 LEU F O 1
ATOM 4688 N N . GLN F 1 41 ? 35.825 10.638 -26.620 1.00 19.17 37 GLN F N 1
ATOM 4689 C CA . GLN F 1 41 ? 35.602 11.895 -25.912 1.00 17.83 37 GLN F CA 1
ATOM 4690 C C . GLN F 1 41 ? 34.906 12.841 -26.877 1.00 18.97 37 GLN F C 1
ATOM 4691 O O . GLN F 1 41 ? 35.344 12.978 -28.024 1.00 20.63 37 GLN F O 1
ATOM 4697 N N . TYR F 1 42 ? 33.838 13.492 -26.409 1.00 17.93 38 TYR F N 1
ATOM 4698 C CA . TYR F 1 42 ? 33.090 14.457 -27.219 1.00 17.99 38 TYR F CA 1
ATOM 4699 C C . TYR F 1 42 ? 33.483 15.888 -26.907 1.00 21.49 38 TYR F C 1
ATOM 4700 O O . TYR F 1 42 ? 33.461 16.312 -25.749 1.00 23.44 38 TYR F O 1
ATOM 4709 N N . TRP F 1 43 ? 33.808 16.644 -27.950 1.00 16.98 39 TRP F N 1
ATOM 4710 C CA . TRP F 1 43 ? 34.197 18.023 -27.778 1.00 18.40 39 TRP F CA 1
ATOM 4711 C C . TRP F 1 43 ? 33.086 18.985 -28.169 1.00 16.93 39 TRP F C 1
ATOM 4712 O O . TRP F 1 43 ? 32.942 20.058 -27.565 1.00 20.94 39 TRP F O 1
ATOM 4723 N N . ARG F 1 44 ? 32.312 18.586 -29.176 1.00 19.34 40 ARG F N 1
ATOM 4724 C CA . ARG F 1 44 ? 31.322 19.469 -29.794 1.00 22.29 40 ARG F CA 1
ATOM 4725 C C . ARG F 1 44 ? 30.361 18.654 -30.646 1.00 19.02 40 ARG F C 1
ATOM 4726 O O . ARG F 1 44 ? 30.780 17.697 -31.321 1.00 22.06 40 ARG F O 1
ATOM 4734 N N . LEU F 1 45 ? 29.080 19.011 -30.591 1.00 21.12 41 LEU F N 1
ATOM 4735 C CA . LEU F 1 45 ? 28.110 18.552 -31.585 1.00 13.81 41 LEU F CA 1
ATOM 4736 C C . LEU F 1 45 ? 27.860 19.729 -32.494 1.00 16.48 41 LEU F C 1
ATOM 4737 O O . LEU F 1 45 ? 27.417 20.777 -32.036 1.00 19.64 41 LEU F O 1
ATOM 4742 N N . TYR F 1 46 ? 28.147 19.571 -33.780 1.00 17.85 42 TYR F N 1
ATOM 4743 C CA . TYR F 1 46 ? 27.906 20.643 -34.743 1.00 17.38 42 TYR F CA 1
ATOM 4744 C C . TYR F 1 46 ? 26.400 20.853 -34.941 1.00 19.18 42 TYR F C 1
ATOM 4745 O O . TYR F 1 46 ? 25.601 19.933 -34.737 1.00 21.29 42 TYR F O 1
ATOM 4754 N N . ASP F 1 47 ? 26.002 22.067 -35.330 1.00 17.20 43 ASP F N 1
ATOM 4755 C CA . ASP F 1 47 ? 24.584 22.356 -35.565 1.00 18.46 43 ASP F CA 1
ATOM 4756 C C . ASP F 1 47 ? 24.128 22.007 -36.983 1.00 17.93 43 ASP F C 1
ATOM 4757 O O . ASP F 1 47 ? 23.418 22.777 -37.629 1.00 20.29 43 ASP F O 1
ATOM 4762 N N . VAL F 1 48 ? 24.537 20.817 -37.442 1.00 17.05 44 VAL F N 1
ATOM 4763 C CA . VAL F 1 48 ? 24.152 20.295 -38.759 1.00 17.10 44 VAL F CA 1
ATOM 4764 C C . VAL F 1 48 ? 23.911 18.779 -38.614 1.00 17.05 44 VAL F C 1
ATOM 4765 O O . VAL F 1 48 ? 24.607 18.129 -37.839 1.00 19.85 44 VAL F O 1
ATOM 4769 N N . PRO F 1 49 ? 22.896 18.224 -39.311 1.00 19.92 45 PRO F N 1
ATOM 4770 C CA . PRO F 1 49 ? 21.964 18.876 -40.237 1.00 18.07 45 PRO F CA 1
ATOM 4771 C C . PRO F 1 49 ? 20.879 19.730 -39.551 1.00 21.22 45 PRO F C 1
ATOM 4772 O O . PRO F 1 49 ? 20.123 20.415 -40.225 1.00 23.30 45 PRO F O 1
ATOM 4776 N N . LYS F 1 50 ? 20.813 19.664 -38.222 1.00 20.73 46 LYS F N 1
ATOM 4777 C CA . LYS F 1 50 ? 19.920 20.527 -37.436 1.00 20.33 46 LYS F CA 1
ATOM 4778 C C . LYS F 1 50 ? 20.650 20.954 -36.186 1.00 18.56 46 LYS F C 1
ATOM 4779 O O . LYS F 1 50 ? 21.717 20.413 -35.863 1.00 20.88 46 LYS F O 1
ATOM 4785 N N . THR F 1 51 ? 20.075 21.937 -35.491 1.00 21.68 47 THR F N 1
ATOM 4786 C CA . THR F 1 51 ? 20.595 22.354 -34.206 1.00 21.79 47 THR F CA 1
ATOM 4787 C C . THR F 1 51 ? 20.918 21.172 -33.308 1.00 21.36 47 THR F C 1
ATOM 4788 O O . THR F 1 51 ? 20.117 20.243 -33.162 1.00 24.65 47 THR F O 1
ATOM 4792 N N . ALA F 1 52 ? 22.117 21.206 -32.743 1.00 19.81 48 ALA F N 1
ATOM 4793 C CA . ALA F 1 52 ? 22.579 20.135 -31.857 1.00 24.06 48 ALA F CA 1
ATOM 4794 C C . ALA F 1 52 ? 21.706 20.048 -30.613 1.00 22.28 48 ALA F C 1
ATOM 4795 O O . ALA F 1 52 ? 21.264 21.084 -30.092 1.00 25.47 48 ALA F O 1
ATOM 4797 N N . PRO F 1 53 ? 21.455 18.810 -30.139 1.00 30.16 49 PRO F N 1
ATOM 4798 C CA . PRO F 1 53 ? 20.659 18.588 -28.943 1.00 35.84 49 PRO F CA 1
ATOM 4799 C C . PRO F 1 53 ? 21.282 19.351 -27.791 1.00 33.99 49 PRO F C 1
ATOM 4800 O O . PRO F 1 53 ? 22.507 19.504 -27.744 1.00 33.77 49 PRO F O 1
ATOM 4804 N N . SER F 1 54 ? 20.438 19.836 -26.890 1.00 34.52 50 SER F N 1
ATOM 4805 C CA . SER F 1 54 ? 20.865 20.706 -25.797 1.00 45.60 50 SER F CA 1
ATOM 4806 C C . SER F 1 54 ? 21.745 19.991 -24.775 1.00 45.89 50 SER F C 1
ATOM 4807 O O . SER F 1 54 ? 22.529 20.624 -24.070 1.00 52.97 50 SER F O 1
ATOM 4810 N N . GLN F 1 55 ? 21.621 18.667 -24.728 1.00 32.49 51 GLN F N 1
ATOM 4811 C CA . GLN F 1 55 ? 22.280 17.849 -23.733 1.00 28.90 51 GLN F CA 1
ATOM 4812 C C . GLN F 1 55 ? 22.961 16.692 -24.444 1.00 30.05 51 GLN F C 1
ATOM 4813 O O . GLN F 1 55 ? 22.354 16.075 -25.318 1.00 38.02 51 GLN F O 1
ATOM 4819 N N . TRP F 1 56 ? 24.216 16.422 -24.078 1.00 31.32 52 TRP F N 1
ATOM 4820 C CA A TRP F 1 56 ? 24.986 15.279 -24.595 0.50 25.73 52 TRP F CA 1
ATOM 4821 C CA B TRP F 1 56 ? 24.923 15.217 -24.525 0.50 27.58 52 TRP F CA 1
ATOM 4822 C C . TRP F 1 56 ? 26.152 14.949 -23.655 1.00 28.23 52 TRP F C 1
ATOM 4823 O O . TRP F 1 56 ? 26.737 15.872 -23.061 1.00 30.57 52 TRP F O 1
ATOM 4844 N N . PRO F 1 57 ? 26.516 13.656 -23.523 1.00 27.36 53 PRO F N 1
ATOM 4845 C CA . PRO F 1 57 ? 27.621 13.327 -22.618 1.00 29.38 53 PRO F CA 1
ATOM 4846 C C . PRO F 1 57 ? 28.992 13.636 -23.213 1.00 25.44 53 PRO F C 1
ATOM 4847 O O . PRO F 1 57 ? 29.152 13.639 -24.434 1.00 26.09 53 PRO F O 1
ATOM 4851 N N . SER F 1 58 ? 29.976 13.854 -22.343 1.00 25.86 54 SER F N 1
ATOM 4852 C CA . SER F 1 58 ? 31.352 14.118 -22.768 1.00 27.01 54 SER F CA 1
ATOM 4853 C C . SER F 1 58 ? 32.029 12.879 -23.330 1.00 28.45 54 SER F C 1
ATOM 4854 O O . SER F 1 58 ? 33.093 12.977 -23.927 1.00 28.45 54 SER F O 1
ATOM 4857 N N . PHE F 1 59 ? 31.435 11.714 -23.085 1.00 28.47 55 PHE F N 1
ATOM 4858 C CA . PHE F 1 59 ? 32.033 10.442 -23.477 1.00 28.02 55 PHE F CA 1
ATOM 4859 C C . PHE F 1 59 ? 31.010 9.527 -24.129 1.00 27.24 55 PHE F C 1
ATOM 4860 O O . PHE F 1 59 ? 29.804 9.648 -23.887 1.00 26.55 55 PHE F O 1
ATOM 4868 N N . GLY F 1 60 ? 31.500 8.628 -24.982 1.00 23.15 56 GLY F N 1
ATOM 4869 C CA . GLY F 1 60 ? 30.644 7.716 -25.709 1.00 22.26 56 GLY F CA 1
ATOM 4870 C C . GLY F 1 60 ? 31.454 6.569 -26.279 1.00 22.09 56 GLY F C 1
ATOM 4871 O O . GLY F 1 60 ? 32.636 6.418 -25.971 1.00 19.86 56 GLY F O 1
ATOM 4872 N N . THR F 1 61 ? 30.806 5.768 -27.109 1.00 21.68 57 THR F N 1
ATOM 4873 C CA . THR F 1 61 ? 31.435 4.618 -27.748 1.00 22.37 57 THR F CA 1
ATOM 4874 C C . THR F 1 61 ? 31.002 4.537 -29.204 1.00 24.60 57 THR F C 1
ATOM 4875 O O . THR F 1 61 ? 29.953 5.076 -29.585 1.00 20.67 57 THR F O 1
ATOM 4879 N N . LEU F 1 62 ? 31.805 3.844 -30.010 1.00 19.88 58 LEU F N 1
ATOM 4880 C CA . LEU F 1 62 ? 31.494 3.625 -31.413 1.00 17.80 58 LEU F CA 1
ATOM 4881 C C . LEU F 1 62 ? 31.779 2.150 -31.726 1.00 19.05 58 LEU F C 1
ATOM 4882 O O . LEU F 1 62 ? 32.924 1.698 -31.668 1.00 21.21 58 LEU F O 1
ATOM 4887 N N . ARG F 1 63 ? 30.718 1.405 -32.010 1.00 20.54 59 ARG F N 1
ATOM 4888 C CA . ARG F 1 63 ? 30.837 -0.022 -32.278 1.00 22.21 59 ARG F CA 1
ATOM 4889 C C . ARG F 1 63 ? 31.188 -0.226 -33.754 1.00 21.53 59 ARG F C 1
ATOM 4890 O O . ARG F 1 63 ? 30.692 0.503 -34.603 1.00 21.65 59 ARG F O 1
ATOM 4898 N N . ASP F 1 64 ? 32.063 -1.195 -34.037 1.00 16.92 60 ASP F N 1
ATOM 4899 C CA . ASP F 1 64 ? 32.467 -1.522 -35.410 1.00 16.84 60 ASP F CA 1
ATOM 4900 C C . ASP F 1 64 ? 32.489 -3.022 -35.633 1.00 23.44 60 ASP F C 1
ATOM 4901 O O . ASP F 1 64 ? 33.394 -3.706 -35.159 1.00 25.78 60 ASP F O 1
ATOM 4906 N N . ASP F 1 65 ? 31.503 -3.512 -36.384 1.00 22.35 61 ASP F N 1
ATOM 4907 C CA . ASP F 1 65 ? 31.331 -4.939 -36.628 1.00 25.96 61 ASP F CA 1
ATOM 4908 C C . ASP F 1 65 ? 32.128 -5.411 -37.841 1.00 31.61 61 ASP F C 1
ATOM 4909 O O . ASP F 1 65 ? 32.296 -6.609 -38.032 1.00 27.32 61 ASP F O 1
ATOM 4914 N N . CYS F 1 66 ? 32.619 -4.468 -38.647 1.00 29.16 62 CYS F N 1
ATOM 4915 C CA . CYS F 1 66 ? 33.212 -4.786 -39.958 1.00 30.77 62 CYS F CA 1
ATOM 4916 C C . CYS F 1 66 ? 34.731 -4.651 -40.005 1.00 32.22 62 CYS F C 1
ATOM 4917 O O . CYS F 1 66 ? 35.414 -5.430 -40.684 1.00 36.36 62 CYS F O 1
ATOM 4920 N N . GLY F 1 67 ? 35.253 -3.643 -39.314 1.00 31.20 63 GLY F N 1
ATOM 4921 C CA . GLY F 1 67 ? 36.684 -3.337 -39.364 1.00 32.90 63 GLY F CA 1
ATOM 4922 C C . GLY F 1 67 ? 37.081 -2.592 -40.629 1.00 32.12 63 GLY F C 1
ATOM 4923 O O . GLY F 1 67 ? 38.231 -2.684 -41.066 1.00 37.99 63 GLY F O 1
ATOM 4924 N N . ASN F 1 68 ? 36.133 -1.863 -41.226 1.00 32.39 64 ASN F N 1
ATOM 4925 C CA . ASN F 1 68 ? 36.429 -1.028 -42.402 1.00 38.29 64 ASN F CA 1
ATOM 4926 C C . ASN F 1 68 ? 37.084 0.304 -42.042 1.00 44.38 64 ASN F C 1
ATOM 4927 O O . ASN F 1 68 ? 37.568 1.025 -42.920 1.00 48.42 64 ASN F O 1
ATOM 4932 N N . ILE F 1 69 ? 37.067 0.636 -40.754 1.00 37.98 65 ILE F N 1
ATOM 4933 C CA . ILE F 1 69 ? 37.854 1.741 -40.221 1.00 29.65 65 ILE F CA 1
ATOM 4934 C C . ILE F 1 69 ? 38.917 1.163 -39.277 1.00 30.41 65 ILE F C 1
ATOM 4935 O O . ILE F 1 69 ? 38.771 0.050 -38.764 1.00 34.85 65 ILE F O 1
ATOM 4940 N N . GLN F 1 70 ? 39.992 1.916 -39.077 1.00 28.70 66 GLN F N 1
ATOM 4941 C CA . GLN F 1 70 ? 41.034 1.553 -38.119 1.00 30.35 66 GLN F CA 1
ATOM 4942 C C . GLN F 1 70 ? 41.493 2.863 -37.491 1.00 31.52 66 GLN F C 1
ATOM 4943 O O . GLN F 1 70 ? 42.549 3.393 -37.834 1.00 30.37 66 GLN F O 1
ATOM 4949 N N . LEU F 1 71 ? 40.672 3.383 -36.584 1.00 26.32 67 LEU F N 1
ATOM 4950 C CA . LEU F 1 71 ? 40.915 4.677 -35.956 1.00 26.86 67 LEU F CA 1
ATOM 4951 C C . LEU F 1 71 ? 42.120 4.604 -35.039 1.00 27.25 67 LEU F C 1
ATOM 4952 O O . LEU F 1 71 ? 42.316 3.612 -34.319 1.00 28.58 67 LEU F O 1
ATOM 4957 N N . THR F 1 72 ? 42.951 5.635 -35.098 1.00 27.53 68 THR F N 1
ATOM 4958 C CA . THR F 1 72 ? 44.167 5.630 -34.300 1.00 27.05 68 THR F CA 1
ATOM 4959 C C . THR F 1 72 ? 43.899 6.218 -32.928 1.00 29.41 68 THR F C 1
ATOM 4960 O O . THR F 1 72 ? 43.017 7.075 -32.757 1.00 24.59 68 THR F O 1
ATOM 4964 N N . ALA F 1 73 ? 44.646 5.719 -31.953 1.00 30.62 69 ALA F N 1
ATOM 4965 C CA . ALA F 1 73 ? 44.546 6.158 -30.572 1.00 32.20 69 ALA F CA 1
ATOM 4966 C C . ALA F 1 73 ? 44.837 7.653 -30.432 1.00 24.84 69 ALA F C 1
ATOM 4967 O O . ALA F 1 73 ?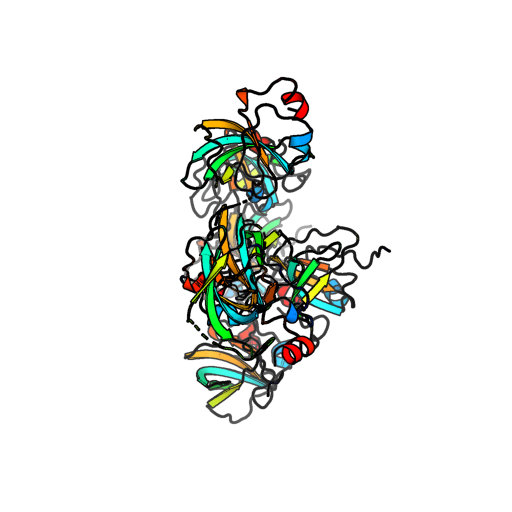 45.731 8.190 -31.109 1.00 24.83 69 ALA F O 1
ATOM 4969 N N . ASP F 1 74 ? 44.089 8.300 -29.542 1.00 24.17 70 ASP F N 1
ATOM 4970 C CA . ASP F 1 74 ? 44.286 9.716 -29.182 1.00 21.65 70 ASP F CA 1
ATOM 4971 C C . ASP F 1 74 ? 44.165 10.682 -30.358 1.00 20.83 70 ASP F C 1
ATOM 4972 O O . ASP F 1 74 ? 44.856 11.706 -30.412 1.00 25.27 70 ASP F O 1
ATOM 4977 N N . THR F 1 75 ? 43.320 10.333 -31.314 1.00 17.65 71 THR F N 1
ATOM 4978 C CA . THR F 1 75 ? 43.267 11.073 -32.563 1.00 21.41 71 THR F CA 1
ATOM 4979 C C . THR F 1 75 ? 41.875 11.668 -32.732 1.00 17.73 71 THR F C 1
ATOM 4980 O O . THR F 1 75 ? 40.880 11.063 -32.305 1.00 18.86 71 THR F O 1
ATOM 4984 N N . ASP F 1 76 ? 41.813 12.856 -33.339 1.00 18.39 72 ASP F N 1
ATOM 4985 C CA . ASP F 1 76 ? 40.572 13.610 -33.479 1.00 15.72 72 ASP F CA 1
ATOM 4986 C C . ASP F 1 76 ? 39.873 13.280 -34.789 1.00 13.68 72 ASP F C 1
ATOM 4987 O O . ASP F 1 76 ? 40.526 13.221 -35.836 1.00 18.09 72 ASP F O 1
ATOM 4992 N N . TYR F 1 77 ? 38.568 13.031 -34.705 1.00 17.03 73 TYR F N 1
ATOM 4993 C CA . TYR F 1 77 ? 37.722 12.765 -35.870 1.00 18.46 73 TYR F CA 1
ATOM 4994 C C . TYR F 1 77 ? 36.424 13.585 -35.888 1.00 14.19 73 TYR F C 1
ATOM 4995 O O . TYR F 1 77 ? 35.925 14.010 -34.846 1.00 14.76 73 TYR F O 1
ATOM 5004 N N . VAL F 1 78 ? 35.886 13.794 -37.086 1.00 13.17 74 VAL F N 1
ATOM 5005 C CA . VAL F 1 78 ? 34.498 14.213 -37.222 1.00 14.99 74 VAL F CA 1
ATOM 5006 C C . VAL F 1 78 ? 33.714 12.922 -37.427 1.00 15.16 74 VAL F C 1
ATOM 5007 O O . VAL F 1 78 ? 34.110 12.036 -38.216 1.00 16.82 74 VAL F O 1
ATOM 5011 N N . LEU F 1 79 ? 32.626 12.776 -36.675 1.00 12.81 75 LEU F N 1
ATOM 5012 C CA . LEU F 1 79 ? 31.820 11.566 -36.682 1.00 17.70 75 LEU F CA 1
ATOM 5013 C C . LEU F 1 79 ? 30.351 11.932 -36.904 1.00 13.86 75 LEU F C 1
ATOM 5014 O O . LEU F 1 79 ? 29.745 12.634 -36.083 1.00 18.43 75 LEU F O 1
ATOM 5019 N N . GLY F 1 80 ? 29.788 11.491 -38.028 1.00 16.14 76 GLY F N 1
ATOM 5020 C CA . GLY F 1 80 ? 28.352 11.689 -38.303 1.00 17.52 76 GLY F CA 1
ATOM 5021 C C . GLY F 1 80 ? 27.636 10.362 -38.190 1.00 17.48 76 GLY F C 1
ATOM 5022 O O . GLY F 1 80 ? 28.049 9.386 -38.817 1.00 19.37 76 GLY F O 1
ATOM 5023 N N . CYS F 1 81 ? 26.582 10.315 -37.379 1.00 17.90 77 CYS F N 1
ATOM 5024 C CA . CYS F 1 81 ? 25.880 9.063 -37.096 1.00 25.01 77 CYS F CA 1
ATOM 5025 C C . CYS F 1 81 ? 24.385 9.277 -36.997 1.00 21.25 77 CYS F C 1
ATOM 5026 O O . CYS F 1 81 ? 23.911 10.397 -36.756 1.00 20.00 77 CYS F O 1
ATOM 5029 N N . LYS F 1 82 ? 23.650 8.182 -37.147 1.00 18.93 78 LYS F N 1
ATOM 5030 C CA . LYS F 1 82 ? 22.259 8.137 -36.744 1.00 19.02 78 LYS F CA 1
ATOM 5031 C C . LYS F 1 82 ? 22.203 7.647 -35.298 1.00 23.47 78 LYS F C 1
ATOM 5032 O O . LYS F 1 82 ? 23.229 7.240 -34.741 1.00 21.41 78 LYS F O 1
ATOM 5038 N N . SER F 1 83 ? 21.009 7.681 -34.705 1.00 21.25 79 SER F N 1
ATOM 5039 C CA A SER F 1 83 ? 20.813 7.304 -33.299 0.50 22.06 79 SER F CA 1
ATOM 5040 C CA B SER F 1 83 ? 20.813 7.305 -33.297 0.50 21.60 79 SER F CA 1
ATOM 5041 C C . SER F 1 83 ? 21.470 5.968 -32.930 1.00 17.04 79 SER F C 1
ATOM 5042 O O . SER F 1 83 ? 21.433 5.008 -33.706 1.00 23.90 79 SER F O 1
ATOM 5047 N N . GLY F 1 84 ? 22.071 5.931 -31.745 1.00 21.54 80 GLY F N 1
ATOM 5048 C CA . GLY F 1 84 ? 22.839 4.769 -31.275 1.00 23.42 80 GLY F CA 1
ATOM 5049 C C . GLY F 1 84 ? 24.232 4.672 -31.871 1.00 24.05 80 GLY F C 1
ATOM 5050 O O . GLY F 1 84 ? 24.880 3.625 -31.791 1.00 22.06 80 GLY F O 1
ATOM 5051 N N . ASN F 1 85 ? 24.724 5.772 -32.438 1.00 22.05 81 ASN F N 1
ATOM 5052 C CA . ASN F 1 85 ? 25.967 5.747 -33.217 1.00 19.61 81 ASN F CA 1
ATOM 5053 C C . ASN F 1 85 ? 25.998 4.626 -34.254 1.00 20.16 81 ASN F C 1
ATOM 5054 O O . ASN F 1 85 ? 26.857 3.728 -34.231 1.00 21.73 81 ASN F O 1
ATOM 5059 N N . GLN F 1 86 ? 25.028 4.693 -35.161 1.00 17.87 82 GLN F N 1
ATOM 5060 C CA . GLN F 1 86 ? 24.880 3.742 -36.240 1.00 18.81 82 GLN F CA 1
ATOM 5061 C C . GLN F 1 86 ? 24.938 4.480 -37.564 1.00 17.09 82 GLN F C 1
ATOM 5062 O O . GLN F 1 86 ? 24.768 5.721 -37.598 1.00 19.31 82 GLN F O 1
ATOM 5068 N N . ASP F 1 87 ? 25.166 3.726 -38.642 1.00 17.04 83 ASP F N 1
ATOM 5069 C CA . ASP F 1 87 ? 25.213 4.256 -40.017 1.00 21.82 83 ASP F CA 1
ATOM 5070 C C . ASP F 1 87 ? 26.145 5.470 -40.114 1.00 23.71 83 ASP F C 1
ATOM 5071 O O . ASP F 1 87 ? 25.781 6.517 -40.666 1.00 19.72 83 ASP F O 1
ATOM 5076 N N . CYS F 1 88 ? 27.354 5.299 -39.584 1.00 19.70 84 CYS F N 1
ATOM 5077 C CA . CYS F 1 88 ? 28.277 6.399 -39.334 1.00 15.00 84 CYS F CA 1
ATOM 5078 C C . CYS F 1 88 ? 29.288 6.620 -40.460 1.00 17.77 84 CYS F C 1
ATOM 5079 O O . CYS F 1 88 ? 29.727 5.664 -41.129 1.00 18.59 84 CYS F O 1
ATOM 5082 N N . PHE F 1 89 ? 29.673 7.885 -40.626 1.00 19.25 85 PHE F N 1
ATOM 5083 C CA . PHE F 1 89 ? 30.872 8.250 -41.388 1.00 14.04 85 PHE F CA 1
ATOM 5084 C C . PHE F 1 89 ? 31.884 8.901 -40.454 1.00 11.15 85 PHE F C 1
ATOM 5085 O O . PHE F 1 89 ? 31.528 9.515 -39.433 1.00 17.08 85 PHE F O 1
ATOM 5093 N N . VAL F 1 90 ? 33.148 8.807 -40.837 1.00 16.19 86 VAL F N 1
ATOM 5094 C CA . VAL F 1 90 ? 34.243 9.290 -40.020 1.00 14.70 86 VAL F CA 1
ATOM 5095 C C . VAL F 1 90 ? 35.289 9.924 -40.932 1.00 15.31 86 VAL F C 1
ATOM 5096 O O . VAL F 1 90 ? 35.551 9.441 -42.044 1.00 18.49 86 VAL F O 1
ATOM 5100 N N . LYS F 1 91 ? 35.878 11.022 -40.465 1.00 16.22 87 LYS F N 1
ATOM 5101 C CA . LYS F 1 91 ? 36.995 11.656 -41.160 1.00 16.68 87 LYS F CA 1
ATOM 5102 C C . LYS F 1 91 ? 37.933 12.301 -40.162 1.00 18.59 87 LYS F C 1
ATOM 5103 O O . LYS F 1 91 ? 37.479 12.901 -39.182 1.00 19.72 87 LYS F O 1
ATOM 5109 N N . LEU F 1 92 ? 39.238 12.190 -40.421 1.00 16.47 88 LEU F N 1
ATOM 5110 C CA A LEU F 1 92 ? 40.244 12.824 -39.572 0.50 16.51 88 LEU F CA 1
ATOM 5111 C CA B LEU F 1 92 ? 40.249 12.836 -39.570 0.50 16.36 88 LEU F CA 1
ATOM 5112 C C . LEU F 1 92 ? 39.927 14.318 -39.459 1.00 18.78 88 LEU F C 1
ATOM 5113 O O . LEU F 1 92 ? 39.742 14.991 -40.468 1.00 19.71 88 LEU F O 1
ATOM 5122 N N . HIS F 1 93 ? 39.857 14.831 -38.235 1.00 16.34 89 HIS F N 1
ATOM 5123 C CA . HIS F 1 93 ? 39.545 16.257 -38.022 1.00 17.44 89 HIS F CA 1
ATOM 5124 C C . HIS F 1 93 ? 40.617 17.190 -38.572 1.00 19.64 89 HIS F C 1
ATOM 5125 O O . HIS F 1 93 ? 40.296 18.241 -39.142 1.00 22.22 89 HIS F O 1
ATOM 5132 N N . ASP F 1 94 ? 41.884 16.819 -38.397 1.00 19.36 90 ASP F N 1
ATOM 5133 C CA . ASP F 1 94 ? 42.989 17.595 -38.954 1.00 23.47 90 ASP F CA 1
ATOM 5134 C C . ASP F 1 94 ? 42.984 17.611 -40.492 1.00 24.33 90 ASP F C 1
ATOM 5135 O O . ASP F 1 94 ? 43.693 18.405 -41.112 1.00 25.56 90 ASP F O 1
ATOM 5140 N N . GLY F 1 95 ? 42.185 16.741 -41.105 1.00 25.54 91 GLY F N 1
ATOM 5141 C CA . GLY F 1 95 ? 42.114 16.655 -42.565 1.00 28.78 91 GLY F CA 1
ATOM 5142 C C . GLY F 1 95 ? 41.045 17.516 -43.221 1.00 33.46 91 GLY F C 1
ATOM 5143 O O . GLY F 1 95 ? 40.886 17.479 -44.444 1.00 32.39 91 GLY F O 1
ATOM 5144 N N . LEU F 1 96 ? 40.321 18.305 -42.425 1.00 24.51 92 LEU F N 1
ATOM 5145 C CA . LEU F 1 96 ? 39.219 19.122 -42.946 1.00 21.75 92 LEU F CA 1
ATOM 5146 C C . LEU F 1 96 ? 39.661 20.291 -43.821 1.00 21.12 92 LEU F C 1
ATOM 5147 O O . LEU F 1 96 ? 40.586 21.046 -43.472 1.00 24.11 92 LEU F O 1
ATOM 5152 N N . SER F 1 97 ? 38.971 20.451 -44.950 1.00 20.67 93 SER F N 1
ATOM 5153 C CA . SER F 1 97 ? 39.145 21.606 -45.823 1.00 22.41 93 SER F CA 1
ATOM 5154 C C . SER F 1 97 ? 38.304 22.757 -45.282 1.00 18.49 93 SER F C 1
ATOM 5155 O O . SER F 1 97 ? 37.422 22.551 -44.435 1.00 21.08 93 SER F O 1
ATOM 5158 N N . GLN F 1 98 ? 38.571 23.958 -45.794 1.00 23.28 94 GLN F N 1
ATOM 5159 C CA . GLN F 1 98 ? 37.750 25.128 -45.475 1.00 25.36 94 GLN F CA 1
ATOM 5160 C C . GLN F 1 98 ? 36.292 24.864 -45.865 1.00 23.28 94 GLN F C 1
ATOM 5161 O O . GLN F 1 98 ? 35.374 25.223 -45.125 1.00 24.76 94 GLN F O 1
ATOM 5167 N N . LYS F 1 99 ? 36.101 24.218 -47.015 1.00 26.51 95 LYS F N 1
ATOM 5168 C CA A LYS F 1 99 ? 34.765 23.844 -47.489 0.50 26.37 95 LYS F CA 1
ATOM 5169 C CA B LYS F 1 99 ? 34.761 23.854 -47.480 0.50 26.60 95 LYS F CA 1
ATOM 5170 C C . LYS F 1 99 ? 34.023 22.994 -46.457 1.00 22.48 95 LYS F C 1
ATOM 5171 O O . LYS F 1 99 ? 32.855 23.250 -46.159 1.00 19.24 95 LYS F O 1
ATOM 5182 N N . GLU F 1 100 ? 34.698 21.974 -45.929 1.00 18.27 96 GLU F N 1
ATOM 5183 C CA . GLU F 1 100 ? 34.115 21.103 -44.904 1.00 18.79 96 GLU F CA 1
ATOM 5184 C C . GLU F 1 100 ? 33.823 21.858 -43.612 1.00 22.83 96 GLU F C 1
ATOM 5185 O O . GLU F 1 100 ? 32.760 21.677 -42.998 1.00 19.01 96 GLU F O 1
ATOM 5191 N N . LYS F 1 101 ? 34.755 22.707 -43.201 1.00 20.65 97 LYS F N 1
ATOM 5192 C CA . LYS F 1 101 ? 34.540 23.538 -42.026 1.00 22.73 97 LYS F CA 1
ATOM 5193 C C . LYS F 1 101 ? 33.314 24.451 -42.181 1.00 24.75 97 LYS F C 1
ATOM 5194 O O . LYS F 1 101 ? 32.550 24.635 -41.229 1.00 24.74 97 LYS F O 1
ATOM 5200 N N . ASP F 1 102 ? 33.122 25.004 -43.376 1.00 22.22 98 ASP F N 1
ATOM 5201 C CA . ASP F 1 102 ? 31.938 25.823 -43.653 1.00 24.50 98 ASP F CA 1
ATOM 5202 C C . ASP F 1 102 ? 30.656 24.982 -43.594 1.00 23.45 98 ASP F C 1
ATOM 5203 O O . ASP F 1 102 ? 29.656 25.431 -43.041 1.00 21.29 98 ASP F O 1
ATOM 5208 N N . LEU F 1 103 ? 30.691 23.771 -44.160 1.00 22.03 99 LEU F N 1
ATOM 5209 C CA . LEU F 1 103 ? 29.548 22.830 -44.107 1.00 21.33 99 LEU F CA 1
ATOM 5210 C C . LEU F 1 103 ? 29.141 22.467 -42.677 1.00 22.30 99 LEU F C 1
ATOM 5211 O O . LEU F 1 103 ? 27.943 22.309 -42.377 1.00 23.33 99 LEU F O 1
ATOM 5216 N N . LEU F 1 104 ? 30.138 22.336 -41.806 1.00 19.08 100 LEU F N 1
ATOM 5217 C CA . LEU F 1 104 ? 29.923 21.964 -40.413 1.00 15.78 100 LEU F CA 1
ATOM 5218 C C . LEU F 1 104 ? 29.550 23.168 -39.565 1.00 21.56 100 LEU F C 1
ATOM 5219 O O . LEU F 1 104 ? 29.210 23.015 -38.384 1.00 22.10 100 LEU F O 1
ATOM 5224 N N . LYS F 1 105 ? 29.629 24.351 -40.170 1.00 20.77 101 LYS F N 1
ATOM 5225 C CA . LYS F 1 105 ? 29.403 25.636 -39.487 1.00 24.60 101 LYS F CA 1
ATOM 5226 C C . LYS F 1 105 ? 30.304 25.773 -38.263 1.00 26.74 101 LYS F C 1
ATOM 5227 O O . LYS F 1 105 ? 29.853 26.133 -37.173 1.00 25.79 101 LYS F O 1
ATOM 5233 N N A GLU F 1 106 ? 31.584 25.472 -38.463 0.50 24.63 102 GLU F N 1
ATOM 5234 N N B GLU F 1 106 ? 31.587 25.493 -38.465 0.50 24.63 102 GLU F N 1
ATOM 5235 C CA A GLU F 1 106 ? 32.566 25.429 -37.387 0.50 26.04 102 GLU F CA 1
ATOM 5236 C CA B GLU F 1 106 ? 32.566 25.463 -37.388 0.50 26.04 102 GLU F CA 1
ATOM 5237 C C A GLU F 1 106 ? 32.771 26.792 -36.730 0.50 34.70 102 GLU F C 1
ATOM 5238 C C B GLU F 1 106 ? 32.762 26.823 -36.715 0.50 33.81 102 GLU F C 1
ATOM 5239 O O A GLU F 1 106 ? 32.570 27.830 -37.360 0.50 31.25 102 GLU F O 1
ATOM 5240 O O B GLU F 1 106 ? 32.810 26.919 -35.486 0.50 26.00 102 GLU F O 1
ATOM 5251 N N . TYR G 1 6 ? 16.688 -23.481 -59.238 1.00 90.08 2 TYR G N 1
ATOM 5252 C CA . TYR G 1 6 ? 17.146 -23.604 -57.822 1.00 87.26 2 TYR G CA 1
ATOM 5253 C C . TYR G 1 6 ? 16.859 -22.347 -57.002 1.00 83.59 2 TYR G C 1
ATOM 5254 O O . TYR G 1 6 ? 17.670 -21.939 -56.161 1.00 85.64 2 TYR G O 1
ATOM 5263 N N . CYS G 1 7 ? 15.702 -21.737 -57.254 1.00 78.51 3 CYS G N 1
ATOM 5264 C CA . CYS G 1 7 ? 15.278 -20.543 -56.526 1.00 74.63 3 CYS G CA 1
ATOM 5265 C C . CYS G 1 7 ? 13.795 -20.597 -56.164 1.00 69.22 3 CYS G C 1
ATOM 5266 O O . CYS G 1 7 ? 12.947 -20.096 -56.915 1.00 61.22 3 CYS G O 1
ATOM 5269 N N . PRO G 1 8 ? 13.482 -21.204 -55.002 1.00 65.63 4 PRO G N 1
ATOM 5270 C CA . PRO G 1 8 ? 12.104 -21.421 -54.566 1.00 63.35 4 PRO G CA 1
ATOM 5271 C C . PRO G 1 8 ? 11.368 -20.110 -54.327 1.00 63.28 4 PRO G C 1
ATOM 5272 O O . PRO G 1 8 ? 11.985 -19.113 -53.950 1.00 65.57 4 PRO G O 1
ATOM 5276 N N . LYS G 1 9 ? 10.060 -20.114 -54.561 1.00 61.95 5 LYS G N 1
ATOM 5277 C CA . LYS G 1 9 ? 9.235 -18.937 -54.305 1.00 64.30 5 LYS G CA 1
ATOM 5278 C C . LYS G 1 9 ? 8.341 -19.151 -53.090 1.00 59.75 5 LYS G C 1
ATOM 5279 O O . LYS G 1 9 ? 7.770 -20.228 -52.910 1.00 55.50 5 LYS G O 1
ATOM 5285 N N . MET G 1 10 ? 8.247 -18.123 -52.250 1.00 62.29 6 MET G N 1
ATOM 5286 C CA . MET G 1 10 ? 7.398 -18.165 -51.069 1.00 63.93 6 MET G CA 1
ATOM 5287 C C . MET G 1 10 ? 5.966 -17.833 -51.477 1.00 67.30 6 MET G C 1
ATOM 5288 O O . MET G 1 10 ? 5.653 -16.686 -51.805 1.00 66.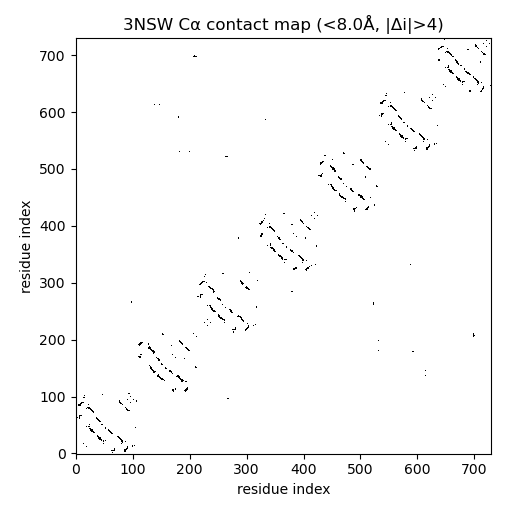57 6 MET G O 1
ATOM 5293 N N . LEU G 1 11 ? 5.109 -18.850 -51.472 1.00 67.29 7 LEU G N 1
ATOM 5294 C CA . LEU G 1 11 ? 3.709 -18.686 -51.858 1.00 73.17 7 LEU G CA 1
ATOM 5295 C C . LEU G 1 11 ? 2.876 -18.008 -50.773 1.00 74.62 7 LEU G C 1
ATOM 5296 O O . LEU G 1 11 ? 3.029 -18.297 -49.584 1.00 70.69 7 LEU G O 1
ATOM 5301 N N . SER G 1 12 ? 2.012 -17.090 -51.201 1.00 78.26 8 SER G N 1
ATOM 5302 C CA . SER G 1 12 ? 1.021 -16.478 -50.322 1.00 80.06 8 SER G CA 1
ATOM 5303 C C . SER G 1 12 ? -0.150 -17.442 -50.156 1.00 78.89 8 SER G C 1
ATOM 5304 O O . SER G 1 12 ? -0.784 -17.494 -49.099 1.00 78.27 8 SER G O 1
ATOM 5307 N N . GLU G 1 13 ? -0.425 -18.197 -51.218 1.00 76.86 9 GLU G N 1
ATOM 5308 C CA . GLU G 1 13 ? -1.430 -19.252 -51.206 1.00 76.57 9 GLU G CA 1
ATOM 5309 C C . GLU G 1 13 ? -1.012 -20.377 -52.147 1.00 75.81 9 GLU G C 1
ATOM 5310 O O . GLU G 1 13 ? -0.588 -20.126 -53.279 1.00 75.45 9 GLU G O 1
ATOM 5316 N N . ILE G 1 14 ? -1.119 -21.613 -51.667 1.00 76.88 10 ILE G N 1
ATOM 5317 C CA . ILE G 1 14 ? -0.936 -22.785 -52.521 1.00 79.16 10 ILE G CA 1
ATOM 5318 C C . ILE G 1 14 ? -2.263 -23.123 -53.205 1.00 79.50 10 ILE G C 1
ATOM 5319 O O . ILE G 1 14 ? -3.257 -23.448 -52.547 1.00 77.87 10 ILE G O 1
ATOM 5324 N N . ARG G 1 15 ? -2.268 -22.996 -54.531 1.00 79.57 11 ARG G N 1
ATOM 5325 C CA . ARG G 1 15 ? -3.431 -23.329 -55.349 1.00 77.65 11 ARG G CA 1
ATOM 5326 C C . ARG G 1 15 ? -3.160 -24.604 -56.143 1.00 74.86 11 ARG G C 1
ATOM 5327 O O . ARG G 1 15 ? -2.051 -25.144 -56.099 1.00 73.81 11 ARG G O 1
ATOM 5335 N N . GLN G 1 16 ? -4.173 -25.076 -56.866 1.00 73.65 12 GLN G N 1
ATOM 5336 C CA . GLN G 1 16 ? -4.076 -26.311 -57.641 1.00 69.83 12 GLN G CA 1
ATOM 5337 C C . GLN G 1 16 ? -3.064 -26.201 -58.782 1.00 66.06 12 GLN G C 1
ATOM 5338 O O . GLN G 1 16 ? -2.257 -27.108 -58.991 1.00 65.76 12 GLN G O 1
ATOM 5344 N N . ASP G 1 18 ? -0.093 -24.736 -58.801 1.00 77.67 14 ASP G N 1
ATOM 5345 C CA . ASP G 1 18 ? 1.181 -24.895 -58.102 1.00 76.25 14 ASP G CA 1
ATOM 5346 C C . ASP G 1 18 ? 1.493 -26.369 -57.850 1.00 70.77 14 ASP G C 1
ATOM 5347 O O . ASP G 1 18 ? 2.621 -26.821 -58.066 1.00 67.30 14 ASP G O 1
ATOM 5352 N N . ILE G 1 19 ? 0.481 -27.105 -57.391 1.00 65.64 15 ILE G N 1
ATOM 5353 C CA . ILE G 1 19 ? 0.594 -28.533 -57.087 1.00 59.52 15 ILE G CA 1
ATOM 5354 C C . ILE G 1 19 ? 0.873 -29.375 -58.338 1.00 62.84 15 ILE G C 1
ATOM 5355 O O . ILE G 1 19 ? 1.719 -30.274 -58.313 1.00 62.44 15 ILE G O 1
ATOM 5360 N N . ASN G 1 20 ? 0.164 -29.080 -59.425 1.00 68.36 16 ASN G N 1
ATOM 5361 C CA . ASN G 1 20 ? 0.348 -29.804 -60.685 1.00 73.69 16 ASN G CA 1
ATOM 5362 C C . ASN G 1 20 ? 1.643 -29.426 -61.412 1.00 77.36 16 ASN G C 1
ATOM 5363 O O . ASN G 1 20 ? 2.003 -30.045 -62.416 1.00 82.69 16 ASN G O 1
ATOM 5368 N N . ASP G 1 21 ? 2.334 -28.412 -60.892 1.00 76.77 17 ASP G N 1
ATOM 5369 C CA . ASP G 1 21 ? 3.628 -27.976 -61.423 1.00 80.25 17 ASP G CA 1
ATOM 5370 C C . ASP G 1 21 ? 4.802 -28.770 -60.846 1.00 76.24 17 ASP G C 1
ATOM 5371 O O . ASP G 1 21 ? 5.924 -28.687 -61.355 1.00 79.23 17 ASP G O 1
ATOM 5376 N N . VAL G 1 22 ? 4.542 -29.530 -59.783 1.00 69.50 18 VAL G N 1
ATOM 5377 C CA . VAL G 1 22 ? 5.592 -30.288 -59.096 1.00 66.13 18 VAL G CA 1
ATOM 5378 C C . VAL G 1 22 ? 5.326 -31.798 -59.094 1.00 68.04 18 VAL G C 1
ATOM 5379 O O . VAL G 1 22 ? 4.255 -32.251 -59.510 1.00 63.63 18 VAL G O 1
ATOM 5383 N N . GLU G 1 23 ? 6.311 -32.563 -58.626 1.00 66.91 19 GLU G N 1
ATOM 5384 C CA . GLU G 1 23 ? 6.216 -34.020 -58.571 1.00 71.07 19 GLU G CA 1
ATOM 5385 C C . GLU G 1 23 ? 5.959 -34.515 -57.147 1.00 68.38 19 GLU G C 1
ATOM 5386 O O . GLU G 1 23 ? 5.218 -35.482 -56.943 1.00 65.92 19 GLU G O 1
ATOM 5392 N N . THR G 1 24 ? 6.578 -33.849 -56.172 1.00 63.46 20 THR G N 1
ATOM 5393 C CA . THR G 1 24 ? 6.428 -34.195 -54.756 1.00 61.73 20 THR G CA 1
ATOM 5394 C C . THR G 1 24 ? 6.013 -32.979 -53.924 1.00 54.01 20 THR G C 1
ATOM 5395 O O . THR G 1 24 ? 6.461 -31.859 -54.176 1.00 47.42 20 THR G O 1
ATOM 5399 N N . VAL G 1 25 ? 5.149 -33.210 -52.940 1.00 47.84 21 VAL G N 1
ATOM 5400 C CA . VAL G 1 25 ? 4.799 -32.188 -51.958 1.00 49.24 21 VAL G CA 1
ATOM 5401 C C . VAL G 1 25 ? 5.035 -32.776 -50.571 1.00 50.60 21 VAL G C 1
ATOM 5402 O O . VAL G 1 25 ? 4.491 -33.832 -50.230 1.00 50.77 21 VAL G O 1
ATOM 5406 N N . ALA G 1 26 ? 5.853 -32.083 -49.783 1.00 43.91 22 ALA G N 1
ATOM 5407 C CA . ALA G 1 26 ? 6.359 -32.615 -48.525 1.00 43.53 22 ALA G CA 1
ATOM 5408 C C . ALA G 1 26 ? 6.113 -31.694 -47.341 1.00 44.95 22 ALA G C 1
ATOM 5409 O O . ALA G 1 26 ? 6.057 -30.470 -47.485 1.00 44.23 22 ALA G O 1
ATOM 5411 N N . TYR G 1 27 ? 5.969 -32.309 -46.171 1.00 44.32 23 TYR G N 1
ATOM 5412 C CA . TYR G 1 27 ? 5.979 -31.602 -44.905 1.00 43.06 23 TYR G CA 1
ATOM 5413 C C . TYR G 1 27 ? 7.424 -31.644 -44.422 1.00 46.40 23 TYR G C 1
ATOM 5414 O O . TYR G 1 27 ? 7.963 -32.723 -44.150 1.00 46.86 23 TYR G O 1
ATOM 5423 N N . VAL G 1 28 ? 8.054 -30.474 -44.340 1.00 41.19 24 VAL G N 1
ATOM 5424 C CA . VAL G 1 28 ? 9.469 -30.387 -43.979 1.00 35.62 24 VAL G CA 1
ATOM 5425 C C . VAL G 1 28 ? 9.736 -29.469 -42.785 1.00 41.09 24 VAL G C 1
ATOM 5426 O O . VAL G 1 28 ? 8.955 -28.557 -42.501 1.00 43.12 24 VAL G O 1
ATOM 5430 N N . THR G 1 29 ? 10.847 -29.731 -42.098 1.00 40.42 25 THR G N 1
ATOM 5431 C CA . THR G 1 29 ? 11.367 -28.857 -41.045 1.00 40.47 25 THR G CA 1
ATOM 5432 C C . THR G 1 29 ? 12.789 -28.430 -41.409 1.00 41.44 25 THR G C 1
ATOM 5433 O O . THR G 1 29 ? 13.601 -29.265 -41.809 1.00 39.21 25 THR G O 1
ATOM 5437 N N . VAL G 1 30 ? 13.081 -27.136 -41.269 1.00 40.61 26 VAL G N 1
ATOM 5438 C CA . VAL G 1 30 ? 14.437 -26.613 -41.463 1.00 38.70 26 VAL G CA 1
ATOM 5439 C C . VAL G 1 30 ? 15.339 -27.082 -40.315 1.00 41.78 26 VAL G C 1
ATOM 5440 O O . VAL G 1 30 ? 15.081 -26.767 -39.149 1.00 40.61 26 VAL G O 1
ATOM 5444 N N . THR G 1 31 ? 16.381 -27.843 -40.650 1.00 40.45 27 THR G N 1
ATOM 5445 C CA . THR G 1 31 ? 17.321 -28.365 -39.643 1.00 42.81 27 THR G CA 1
ATOM 5446 C C . THR G 1 31 ? 18.766 -27.923 -39.879 1.00 43.11 27 THR G C 1
ATOM 5447 O O . THR G 1 31 ? 19.665 -28.276 -39.107 1.00 34.95 27 THR G O 1
ATOM 5451 N N . GLY G 1 32 ? 18.978 -27.155 -40.945 1.00 44.97 28 GLY G N 1
ATOM 5452 C CA . GLY G 1 32 ? 20.300 -26.650 -41.292 1.00 47.67 28 GLY G CA 1
ATOM 5453 C C . GLY G 1 32 ? 20.238 -25.454 -42.221 1.00 48.26 28 GLY G C 1
ATOM 5454 O O . GLY G 1 32 ? 19.319 -25.339 -43.033 1.00 48.19 28 GLY G O 1
ATOM 5455 N N . LYS G 1 33 ? 21.217 -24.560 -42.092 1.00 45.69 29 LYS G N 1
ATOM 5456 C CA . LYS G 1 33 ? 21.290 -23.354 -42.917 1.00 46.91 29 LYS G CA 1
ATOM 5457 C C . LYS G 1 33 ? 22.723 -23.086 -43.354 1.00 48.18 29 LYS G C 1
ATOM 5458 O O . LYS G 1 33 ? 23.648 -23.180 -42.547 1.00 41.54 29 LYS G O 1
ATOM 5464 N N . THR G 1 34 ? 22.894 -22.781 -44.639 1.00 48.75 30 THR G N 1
ATOM 5465 C CA . THR G 1 34 ? 24.128 -22.187 -45.158 1.00 51.74 30 THR G CA 1
ATOM 5466 C C . THR G 1 34 ? 23.738 -20.899 -45.880 1.00 54.98 30 THR G C 1
ATOM 5467 O O . THR G 1 34 ? 22.553 -20.551 -45.924 1.00 47.06 30 THR G O 1
ATOM 5471 N N . ALA G 1 35 ? 24.723 -20.201 -46.445 1.00 53.72 31 ALA G N 1
ATOM 5472 C CA . ALA G 1 35 ? 24.481 -18.945 -47.164 1.00 60.72 31 ALA G CA 1
ATOM 5473 C C . ALA G 1 35 ? 23.404 -19.053 -48.252 1.00 62.06 31 ALA G C 1
ATOM 5474 O O . ALA G 1 35 ? 22.567 -18.157 -48.387 1.00 67.22 31 ALA G O 1
ATOM 5476 N N . ARG G 1 36 ? 23.422 -20.146 -49.016 1.00 64.98 32 ARG G N 1
ATOM 5477 C CA . ARG G 1 36 ? 22.483 -20.315 -50.130 1.00 68.32 32 ARG G CA 1
ATOM 5478 C C . ARG G 1 36 ? 21.762 -21.672 -50.170 1.00 64.94 32 ARG G C 1
ATOM 5479 O O . ARG G 1 36 ? 21.271 -22.087 -51.224 1.00 62.90 32 ARG G O 1
ATOM 5487 N N . SER G 1 37 ? 21.687 -22.351 -49.025 1.00 58.33 33 SER G N 1
ATOM 5488 C CA . SER G 1 37 ? 21.004 -23.647 -48.950 1.00 55.00 33 SER G CA 1
ATOM 5489 C C . SER G 1 37 ? 20.413 -23.944 -47.573 1.00 52.72 33 SER G C 1
ATOM 5490 O O . SER G 1 37 ? 20.789 -23.325 -46.569 1.00 43.50 33 SER G O 1
ATOM 5493 N N . TYR G 1 38 ? 19.494 -24.907 -47.549 1.00 48.38 34 TYR G N 1
ATOM 5494 C CA . TYR G 1 38 ? 18.869 -25.388 -46.324 1.00 45.64 34 TYR G CA 1
ATOM 5495 C C . TYR G 1 38 ? 18.941 -26.910 -46.259 1.00 49.39 34 TYR G C 1
ATOM 5496 O O . TYR G 1 38 ? 18.849 -27.586 -47.286 1.00 51.87 34 TYR G O 1
ATOM 5505 N N . ASN G 1 39 ? 19.116 -27.442 -45.053 1.00 49.94 35 ASN G N 1
ATOM 5506 C CA . ASN G 1 39 ? 18.931 -28.869 -44.827 1.00 46.31 35 ASN G CA 1
ATOM 5507 C C . ASN G 1 39 ? 17.548 -29.098 -44.237 1.00 45.15 35 ASN G C 1
ATOM 5508 O O . ASN G 1 39 ? 17.145 -28.406 -43.297 1.00 42.56 35 ASN G O 1
ATOM 5513 N N . LEU G 1 40 ? 16.828 -30.064 -44.798 1.00 44.96 36 LEU G N 1
ATOM 5514 C CA . LEU G 1 40 ? 15.443 -30.311 -44.415 1.00 41.72 36 LEU G CA 1
ATOM 5515 C C . LEU G 1 40 ? 15.242 -31.723 -43.891 1.00 50.31 36 LEU G C 1
ATOM 5516 O O . LEU G 1 40 ? 15.785 -32.677 -44.447 1.00 49.34 36 LEU G O 1
ATOM 5521 N N . GLN G 1 41 ? 14.457 -31.848 -42.823 1.00 45.46 37 GLN G N 1
ATOM 5522 C CA . GLN G 1 41 ? 13.994 -33.152 -42.360 1.00 45.72 37 GLN G CA 1
ATOM 5523 C C . GLN G 1 41 ? 12.602 -33.404 -42.917 1.00 47.96 37 GLN G C 1
ATOM 5524 O O . GLN G 1 41 ? 11.695 -32.584 -42.739 1.00 46.94 37 GLN G O 1
ATOM 5530 N N . TYR G 1 42 ? 12.444 -34.539 -43.594 1.00 49.72 38 TYR G N 1
ATOM 5531 C CA . TYR G 1 42 ? 11.171 -34.912 -44.201 1.00 54.11 38 TYR G CA 1
ATOM 5532 C C . TYR G 1 42 ? 10.341 -35.761 -43.239 1.00 57.83 38 TYR G C 1
ATOM 5533 O O . TYR G 1 42 ? 10.736 -36.872 -42.868 1.00 57.56 38 TYR G O 1
ATOM 5542 N N . TRP G 1 43 ? 9.198 -35.215 -42.833 1.00 53.29 39 TRP G N 1
ATOM 5543 C CA . TRP G 1 43 ? 8.303 -35.880 -41.888 1.00 49.33 39 TRP G CA 1
ATOM 5544 C C . TRP G 1 43 ? 7.169 -36.612 -42.597 1.00 51.98 39 TRP G C 1
ATOM 5545 O O . TRP G 1 43 ? 6.621 -37.580 -42.063 1.00 52.22 39 TRP G O 1
ATOM 5556 N N . ARG G 1 44 ? 6.826 -36.140 -43.795 1.00 51.56 40 ARG G N 1
ATOM 5557 C CA . ARG G 1 44 ? 5.721 -36.695 -44.580 1.00 55.49 40 ARG G CA 1
ATOM 5558 C C . ARG G 1 44 ? 5.748 -36.188 -46.022 1.00 55.87 40 ARG G C 1
ATOM 5559 O O . ARG G 1 44 ? 6.088 -35.032 -46.277 1.00 54.29 40 ARG G O 1
ATOM 5567 N N . LEU G 1 45 ? 5.395 -37.069 -46.956 1.00 48.31 41 LEU G N 1
ATOM 5568 C CA . LEU G 1 45 ? 5.164 -36.687 -48.343 1.00 54.96 41 LEU G CA 1
ATOM 5569 C C . LEU G 1 45 ? 3.670 -36.827 -48.622 1.00 52.60 41 LEU G C 1
ATOM 5570 O O . LEU G 1 45 ? 3.112 -37.923 -48.502 1.00 56.61 41 LEU G O 1
ATOM 5575 N N . TYR G 1 46 ? 3.029 -35.711 -48.971 1.00 51.89 42 TYR G N 1
ATOM 5576 C CA . TYR G 1 46 ? 1.593 -35.684 -49.278 1.00 53.82 42 TYR G CA 1
ATOM 5577 C C . TYR G 1 46 ? 1.275 -36.541 -50.506 1.00 58.28 42 TYR G C 1
ATOM 5578 O O . TYR G 1 46 ? 2.107 -36.679 -51.404 1.00 54.42 42 TYR G O 1
ATOM 5587 N N . ASP G 1 47 ? 0.072 -37.109 -50.543 1.00 61.61 43 ASP G N 1
ATOM 5588 C CA . ASP G 1 47 ? -0.338 -37.980 -51.652 1.00 63.90 43 ASP G CA 1
ATOM 5589 C C . ASP G 1 47 ? -0.854 -37.181 -52.855 1.00 62.16 43 ASP G C 1
ATOM 5590 O O . ASP G 1 47 ? -1.830 -37.563 -53.510 1.00 60.90 43 ASP G O 1
ATOM 5595 N N . VAL G 1 48 ? -0.166 -36.078 -53.143 1.00 58.26 44 VAL G N 1
ATOM 5596 C CA . VAL G 1 48 ? -0.548 -35.118 -54.176 1.00 61.34 44 VAL G CA 1
ATOM 5597 C C . VAL G 1 48 ? 0.744 -34.533 -54.777 1.00 60.31 44 VAL G C 1
ATOM 5598 O O . VAL G 1 48 ? 1.690 -34.263 -54.030 1.00 55.80 44 VAL G O 1
ATOM 5602 N N . PRO G 1 49 ? 0.804 -34.345 -56.118 1.00 62.16 45 PRO G N 1
ATOM 5603 C CA . PRO G 1 49 ? -0.199 -34.600 -57.171 1.00 65.63 45 PRO G CA 1
ATOM 5604 C C . PRO G 1 49 ? -0.415 -36.084 -57.489 1.00 70.67 45 PRO G C 1
ATOM 5605 O O . PRO G 1 49 ? -1.393 -36.438 -58.158 1.00 67.19 45 PRO G O 1
ATOM 5609 N N . LYS G 1 50 ? 0.506 -36.928 -57.028 1.00 68.92 46 LYS G N 1
ATOM 5610 C CA . LYS G 1 50 ? 0.379 -38.378 -57.141 1.00 76.21 46 LYS G CA 1
ATOM 5611 C C . LYS G 1 50 ? 0.670 -39.015 -55.783 1.00 78.35 46 LYS G C 1
ATOM 5612 O O . LYS G 1 50 ? 1.216 -38.358 -54.892 1.00 75.40 46 LYS G O 1
ATOM 5618 N N . THR G 1 51 ? 0.299 -40.286 -55.627 1.00 81.90 47 THR G N 1
ATOM 5619 C CA . THR G 1 51 ? 0.567 -41.037 -54.396 1.00 84.87 47 THR G CA 1
ATOM 5620 C C . THR G 1 51 ? 2.067 -41.041 -54.088 1.00 87.54 47 THR G C 1
ATOM 5621 O O . THR G 1 51 ? 2.890 -41.296 -54.974 1.00 88.87 47 THR G O 1
ATOM 5625 N N . ALA G 1 52 ? 2.404 -40.743 -52.834 1.00 88.20 48 ALA G N 1
ATOM 5626 C CA . ALA G 1 52 ? 3.792 -40.659 -52.377 1.00 89.25 48 ALA G CA 1
ATOM 5627 C C . ALA G 1 52 ? 4.564 -41.966 -52.602 1.00 94.67 48 ALA G C 1
ATOM 5628 O O . ALA G 1 52 ? 4.019 -43.049 -52.377 1.00 96.86 48 ALA G O 1
ATOM 5630 N N . PRO G 1 53 ? 5.834 -41.864 -53.050 1.00 97.95 49 PRO G N 1
ATOM 5631 C CA . PRO G 1 53 ? 6.655 -43.038 -53.376 1.00 101.82 49 PRO G CA 1
ATOM 5632 C C . PRO G 1 53 ? 7.034 -43.886 -52.159 1.00 101.79 49 PRO G C 1
ATOM 5633 O O . PRO G 1 53 ? 6.768 -43.499 -51.020 1.00 101.16 49 PRO G O 1
ATOM 5637 N N . PRO G 1 57 ? 13.482 -41.281 -47.196 1.00 77.73 53 PRO G N 1
ATOM 5638 C CA . PRO G 1 57 ? 14.638 -40.385 -47.252 1.00 75.31 53 PRO G CA 1
ATOM 5639 C C . PRO G 1 57 ? 14.527 -39.268 -46.209 1.00 66.35 53 PRO G C 1
ATOM 5640 O O . PRO G 1 57 ? 13.950 -38.214 -46.486 1.00 62.65 53 PRO G O 1
ATOM 5644 N N . SER G 1 58 ? 15.092 -39.513 -45.026 1.00 61.60 54 SER G N 1
ATOM 5645 C CA . SER G 1 58 ? 14.920 -38.647 -43.851 1.00 59.16 54 SER G CA 1
ATOM 5646 C C . SER G 1 58 ? 15.261 -37.171 -44.054 1.00 55.12 54 SER G C 1
ATOM 5647 O O . SER G 1 58 ? 14.502 -36.300 -43.629 1.00 56.47 54 SER G O 1
ATOM 5650 N N . PHE G 1 59 ? 16.395 -36.890 -44.692 1.00 51.13 55 PHE G N 1
ATOM 5651 C CA . PHE G 1 59 ? 16.817 -35.505 -44.921 1.00 53.77 55 PHE G CA 1
ATOM 5652 C C . PHE G 1 59 ? 17.119 -35.227 -46.390 1.00 57.14 55 PHE G C 1
ATOM 5653 O O . PHE G 1 59 ? 17.401 -36.145 -47.169 1.00 56.12 55 PHE G O 1
ATOM 5661 N N . GLY G 1 60 ? 17.054 -33.950 -46.754 1.00 55.04 56 GLY G N 1
ATOM 5662 C CA . GLY G 1 60 ? 17.357 -33.504 -48.108 1.00 57.06 56 GLY G CA 1
ATOM 5663 C C . GLY G 1 60 ? 17.806 -32.058 -48.116 1.00 56.04 56 GLY G C 1
ATOM 5664 O O . GLY G 1 60 ? 17.510 -31.298 -47.188 1.00 50.95 56 GLY G O 1
ATOM 5665 N N . THR G 1 61 ? 18.528 -31.684 -49.167 1.00 55.64 57 THR G N 1
ATOM 5666 C CA . THR G 1 61 ? 19.028 -30.326 -49.329 1.00 52.47 57 THR G CA 1
ATOM 5667 C C . THR G 1 61 ? 18.079 -29.508 -50.200 1.00 51.90 57 THR G C 1
ATOM 5668 O O . THR G 1 61 ? 17.665 -29.957 -51.271 1.00 46.26 57 THR G O 1
ATOM 5672 N N . LEU G 1 62 ? 17.730 -28.317 -49.720 1.00 49.55 58 LEU G N 1
ATOM 5673 C CA . LEU G 1 62 ? 17.013 -27.338 -50.525 1.00 50.64 58 LEU G CA 1
ATOM 5674 C C . LEU G 1 62 ? 17.946 -26.175 -50.838 1.00 55.14 58 LEU G C 1
ATOM 5675 O O . LEU G 1 62 ? 18.401 -25.471 -49.933 1.00 52.81 58 LEU G O 1
ATOM 5680 N N . ARG G 1 63 ? 18.236 -25.990 -52.120 1.00 53.41 59 ARG G N 1
ATOM 5681 C CA . ARG G 1 63 ? 19.084 -24.893 -52.561 1.00 62.31 59 ARG G CA 1
ATOM 5682 C C . ARG G 1 63 ? 18.260 -23.620 -52.735 1.00 63.18 59 ARG G C 1
ATOM 5683 O O . ARG G 1 63 ? 17.082 -23.672 -53.110 1.00 63.73 59 ARG G O 1
ATOM 5691 N N . ASP G 1 64 ? 18.882 -22.485 -52.430 1.00 61.36 60 ASP G N 1
ATOM 5692 C CA . ASP G 1 64 ? 18.326 -21.172 -52.742 1.00 64.56 60 ASP G CA 1
ATOM 5693 C C . ASP G 1 64 ? 19.450 -20.227 -53.169 1.00 67.27 60 ASP G C 1
ATOM 5694 O O . ASP G 1 64 ? 20.025 -19.518 -52.340 1.00 68.09 60 ASP G O 1
ATOM 5699 N N . ASP G 1 65 ? 19.756 -20.236 -54.466 1.00 74.97 61 ASP G N 1
ATOM 5700 C CA . ASP G 1 65 ? 20.802 -19.383 -55.041 1.00 82.54 61 ASP G CA 1
ATOM 5701 C C . ASP G 1 65 ? 20.455 -17.901 -54.934 1.00 85.86 61 ASP G C 1
ATOM 5702 O O . ASP G 1 65 ? 21.332 -17.056 -54.729 1.00 84.60 61 ASP G O 1
ATOM 5707 N N . CYS G 1 66 ? 19.160 -17.610 -55.068 1.00 90.06 62 CYS G N 1
ATOM 5708 C CA . CYS G 1 66 ? 18.642 -16.246 -55.140 1.00 95.43 62 CYS G CA 1
ATOM 5709 C C . CYS G 1 66 ? 18.423 -15.654 -53.748 1.00 95.69 62 CYS G C 1
ATOM 5710 O O . CYS G 1 66 ? 18.520 -14.441 -53.558 1.00 99.77 62 CYS G O 1
ATOM 5713 N N . ILE G 1 69 ? 13.909 -16.845 -50.714 1.00 82.64 65 ILE G N 1
ATOM 5714 C CA . ILE G 1 69 ? 13.285 -17.230 -49.449 1.00 78.46 65 ILE G CA 1
ATOM 5715 C C . ILE G 1 69 ? 14.263 -17.054 -48.284 1.00 77.53 65 ILE G C 1
ATOM 5716 O O . ILE G 1 69 ? 15.483 -17.122 -48.466 1.00 79.14 65 ILE G O 1
ATOM 5721 N N . GLN G 1 70 ? 13.718 -16.822 -47.093 1.00 72.11 66 GLN G N 1
ATOM 5722 C CA . GLN G 1 70 ? 14.525 -16.703 -45.883 1.00 66.24 66 GLN G CA 1
ATOM 5723 C C . GLN G 1 70 ? 13.879 -17.527 -44.770 1.00 58.58 66 GLN G C 1
ATOM 5724 O O . GLN G 1 70 ? 13.329 -16.984 -43.808 1.00 57.36 66 GLN G O 1
ATOM 5730 N N . LEU G 1 71 ? 13.948 -18.848 -44.925 1.00 48.99 67 LEU G N 1
ATOM 5731 C CA . LEU G 1 71 ? 13.327 -19.786 -43.987 1.00 43.41 67 LEU G CA 1
ATOM 5732 C C . LEU G 1 71 ? 13.980 -19.723 -42.610 1.00 46.76 67 LEU G C 1
ATOM 5733 O O . LEU G 1 71 ? 15.147 -19.345 -42.481 1.00 42.70 67 LEU G O 1
ATOM 5738 N N . THR G 1 72 ? 13.221 -20.100 -41.586 1.00 47.49 68 THR G N 1
ATOM 5739 C CA . THR G 1 72 ? 13.672 -19.952 -40.204 1.00 42.37 68 THR G CA 1
ATOM 5740 C C . THR G 1 72 ? 13.980 -21.294 -39.528 1.00 43.04 68 THR G C 1
ATOM 5741 O O . THR G 1 72 ? 13.469 -22.334 -39.947 1.00 37.76 68 THR G O 1
ATOM 5745 N N . ALA G 1 73 ? 14.827 -21.260 -38.493 1.00 41.55 69 ALA G N 1
ATOM 5746 C CA . ALA G 1 73 ? 15.303 -22.472 -37.815 1.00 44.85 69 ALA G CA 1
ATOM 5747 C C . ALA G 1 73 ? 14.184 -23.290 -37.170 1.00 40.27 69 ALA G C 1
ATOM 5748 O O . ALA G 1 73 ? 13.270 -22.731 -36.561 1.00 39.15 69 ALA G O 1
ATOM 5750 N N . ASP G 1 74 ? 14.271 -24.616 -37.312 1.00 36.73 70 ASP G N 1
ATOM 5751 C CA . ASP G 1 74 ? 13.323 -25.553 -36.692 1.00 40.52 70 ASP G CA 1
ATOM 5752 C C . ASP G 1 74 ? 11.864 -25.142 -36.936 1.00 42.43 70 ASP G C 1
ATOM 5753 O O . ASP G 1 74 ? 11.025 -25.171 -36.026 1.00 41.78 70 ASP G O 1
ATOM 5758 N N . THR G 1 75 ? 11.584 -24.759 -38.182 1.00 42.72 71 THR G N 1
ATOM 5759 C CA . THR G 1 75 ? 10.263 -24.291 -38.590 1.00 44.65 71 THR G CA 1
ATOM 5760 C C . THR G 1 75 ? 9.710 -25.205 -39.676 1.00 45.57 71 THR G C 1
ATOM 5761 O O . THR G 1 75 ? 10.439 -25.623 -40.578 1.00 40.36 71 THR G O 1
ATOM 5765 N N . ASP G 1 76 ? 8.419 -25.508 -39.574 1.00 43.17 72 ASP G N 1
ATOM 5766 C CA . ASP G 1 76 ? 7.760 -26.442 -40.485 1.00 41.54 72 ASP G CA 1
ATOM 5767 C C . ASP G 1 76 ? 7.197 -25.738 -41.714 1.00 41.97 72 ASP G C 1
ATOM 5768 O O . ASP G 1 76 ? 6.562 -24.683 -41.602 1.00 37.60 72 ASP G O 1
ATOM 5773 N N . TYR G 1 77 ? 7.444 -26.327 -42.883 1.00 37.56 73 TYR G N 1
ATOM 5774 C CA . TYR G 1 77 ? 6.962 -25.788 -44.153 1.00 37.85 73 TYR G CA 1
ATOM 5775 C C . TYR G 1 77 ? 6.319 -26.861 -45.016 1.00 44.80 73 TYR G C 1
ATOM 5776 O O . TYR G 1 77 ? 6.624 -28.051 -44.887 1.00 42.88 73 TYR G O 1
ATOM 5785 N N . VAL G 1 78 ? 5.424 -26.427 -45.897 1.00 43.89 74 VAL G N 1
ATOM 5786 C CA . VAL G 1 78 ? 4.974 -27.259 -47.003 1.00 43.66 74 VAL G CA 1
ATOM 5787 C C . VAL G 1 78 ? 5.863 -26.939 -48.199 1.00 50.19 74 VAL G C 1
ATOM 5788 O O . VAL G 1 78 ? 5.971 -25.781 -48.618 1.00 49.30 74 VAL G O 1
ATOM 5792 N N . LEU G 1 79 ? 6.512 -27.972 -48.725 1.00 49.99 75 LEU G N 1
ATOM 5793 C CA . LEU G 1 79 ? 7.448 -27.811 -49.824 1.00 49.37 75 LEU G CA 1
ATOM 5794 C C . LEU G 1 79 ? 7.041 -28.673 -51.007 1.00 47.91 75 LEU G C 1
ATOM 5795 O O . LEU G 1 79 ? 6.877 -29.889 -50.876 1.00 43.25 75 LEU G O 1
ATOM 5800 N N . GLY G 1 80 ? 6.875 -28.027 -52.158 1.00 48.14 76 GLY G N 1
ATOM 5801 C CA . GLY G 1 80 ? 6.580 -28.719 -53.406 1.00 50.61 76 GLY G CA 1
ATOM 5802 C C . GLY G 1 80 ? 7.718 -28.509 -54.380 1.00 54.98 76 GLY G C 1
ATOM 5803 O O . GLY G 1 80 ? 8.085 -27.368 -54.669 1.00 50.04 76 GLY G O 1
ATOM 5804 N N . CYS G 1 81 ? 8.284 -29.608 -54.875 1.00 54.10 77 CYS G N 1
ATOM 5805 C CA . CYS G 1 81 ? 9.417 -29.554 -55.800 1.00 59.41 77 CYS G CA 1
ATOM 5806 C C . CYS G 1 81 ? 9.312 -30.610 -56.893 1.00 58.84 77 CYS G C 1
ATOM 5807 O O . CYS G 1 81 ? 8.632 -31.628 -56.734 1.00 56.62 77 CYS G O 1
ATOM 5810 N N . LYS G 1 82 ? 9.997 -30.355 -58.002 1.00 60.08 78 LYS G N 1
ATOM 5811 C CA . LYS G 1 82 ? 10.223 -31.371 -59.024 1.00 69.85 78 LYS G CA 1
ATOM 5812 C C . LYS G 1 82 ? 11.456 -32.176 -58.612 1.00 71.10 78 LYS G C 1
ATOM 5813 O O . LYS G 1 82 ? 12.127 -31.826 -57.633 1.00 70.70 78 LYS G O 1
ATOM 5819 N N . SER G 1 83 ? 11.744 -33.254 -59.341 1.00 73.31 79 SER G N 1
ATOM 5820 C CA . SER G 1 83 ? 12.879 -34.127 -59.030 1.00 73.99 79 SER G CA 1
ATOM 5821 C C . SER G 1 83 ? 14.187 -33.348 -58.873 1.00 74.17 79 SER G C 1
ATOM 5822 O O . SER G 1 83 ? 14.498 -32.475 -59.684 1.00 79.80 79 SER G O 1
ATOM 5825 N N . GLY G 1 84 ? 14.933 -33.662 -57.816 1.00 72.29 80 GLY G N 1
ATOM 5826 C CA . GLY G 1 84 ? 16.210 -33.002 -57.532 1.00 73.73 80 GLY G CA 1
ATOM 5827 C C . GLY G 1 84 ? 16.079 -31.705 -56.748 1.00 72.39 80 GLY G C 1
ATOM 5828 O O . GLY G 1 84 ? 17.027 -30.915 -56.687 1.00 69.42 80 GLY G O 1
ATOM 5829 N N . ASN G 1 85 ? 14.906 -31.500 -56.145 1.00 66.01 81 ASN G N 1
ATOM 5830 C CA . ASN G 1 85 ? 14.579 -30.294 -55.364 1.00 68.15 81 ASN G CA 1
ATOM 5831 C C . ASN G 1 85 ? 14.758 -28.969 -56.119 1.00 67.53 81 ASN G C 1
ATOM 5832 O O . ASN G 1 85 ? 15.394 -28.036 -55.624 1.00 63.91 81 ASN G O 1
ATOM 5837 N N . GLN G 1 86 ? 14.174 -28.897 -57.313 1.00 70.02 82 GLN G N 1
ATOM 5838 C CA . GLN G 1 86 ? 14.228 -27.689 -58.140 1.00 72.36 82 GLN G CA 1
ATOM 5839 C C . GLN G 1 86 ? 12.830 -27.221 -58.554 1.00 70.50 82 GLN G C 1
ATOM 5840 O O . GLN G 1 86 ? 11.866 -27.992 -58.480 1.00 66.58 82 GLN G O 1
ATOM 5846 N N . ASP G 1 87 ? 12.737 -25.960 -58.984 1.00 67.54 83 ASP G N 1
ATOM 5847 C CA . ASP G 1 87 ? 11.462 -25.303 -59.330 1.00 68.86 83 ASP G CA 1
ATOM 5848 C C . ASP G 1 87 ? 10.449 -25.389 -58.182 1.00 64.69 83 ASP G C 1
ATOM 5849 O O . ASP G 1 87 ? 9.269 -25.693 -58.389 1.00 62.77 83 ASP G O 1
ATOM 5854 N N . CYS G 1 88 ? 10.929 -25.098 -56.975 1.00 60.39 84 CYS G N 1
ATOM 5855 C CA . CYS G 1 88 ? 10.169 -25.324 -55.746 1.00 62.53 84 CYS G CA 1
ATOM 5856 C C . CYS G 1 88 ? 9.234 -24.174 -55.370 1.00 56.48 84 CYS G C 1
ATOM 5857 O O . CYS G 1 88 ? 9.457 -23.025 -55.757 1.00 57.04 84 CYS G O 1
ATOM 5860 N N . PHE G 1 89 ? 8.178 -24.502 -54.628 1.00 53.36 85 PHE G N 1
ATOM 5861 C CA . PHE G 1 89 ? 7.388 -23.497 -53.918 1.00 50.39 85 PHE G CA 1
ATOM 5862 C C . PHE G 1 89 ? 7.414 -23.806 -52.423 1.00 46.12 85 PHE G C 1
ATOM 5863 O O . PHE G 1 89 ? 7.530 -24.969 -52.029 1.00 47.67 85 PHE G O 1
ATOM 5871 N N . VAL G 1 90 ? 7.320 -22.764 -51.599 1.00 49.40 86 VAL G N 1
ATOM 5872 C CA . VAL G 1 90 ? 7.406 -22.918 -50.144 1.00 52.50 86 VAL G CA 1
ATOM 5873 C C . VAL G 1 90 ? 6.287 -22.149 -49.447 1.00 52.01 86 VAL G C 1
ATOM 5874 O O . VAL G 1 90 ? 5.993 -21.003 -49.800 1.00 50.54 86 VAL G O 1
ATOM 5878 N N . LYS G 1 91 ? 5.678 -22.790 -48.450 1.00 50.83 87 LYS G N 1
ATOM 5879 C CA . LYS G 1 91 ? 4.615 -22.184 -47.653 1.00 54.17 87 LYS G CA 1
ATOM 5880 C C . LYS G 1 91 ? 4.774 -22.559 -46.178 1.00 52.43 87 LYS G C 1
ATOM 5881 O O . LYS G 1 91 ? 4.950 -23.734 -45.845 1.00 44.20 87 LYS G O 1
ATOM 5887 N N . LEU G 1 92 ? 4.720 -21.552 -45.306 1.00 50.28 88 LEU G N 1
ATOM 5888 C CA . LEU G 1 92 ? 4.734 -21.764 -43.859 1.00 51.54 88 LEU G CA 1
ATOM 5889 C C . LEU G 1 92 ? 3.529 -22.620 -43.473 1.00 50.84 88 LEU G C 1
ATOM 5890 O O . LEU G 1 92 ? 2.385 -22.241 -43.745 1.00 47.71 88 LEU G O 1
ATOM 5895 N N . HIS G 1 93 ? 3.789 -23.775 -42.859 1.00 48.54 89 HIS G N 1
ATOM 5896 C CA . HIS G 1 93 ? 2.722 -24.717 -42.507 1.00 50.70 89 HIS G CA 1
ATOM 5897 C C . HIS G 1 93 ? 1.727 -24.150 -41.487 1.00 50.17 89 HIS G C 1
ATOM 5898 O O . HIS G 1 93 ? 0.547 -24.499 -41.514 1.00 49.19 89 HIS G O 1
ATOM 5905 N N . ASP G 1 94 ? 2.206 -23.279 -40.600 1.00 55.83 90 ASP G N 1
ATOM 5906 C CA . ASP G 1 94 ? 1.344 -22.622 -39.606 1.00 63.00 90 ASP G CA 1
ATOM 5907 C C . ASP G 1 94 ? 0.390 -21.581 -40.203 1.00 66.28 90 ASP G C 1
ATOM 5908 O O . ASP G 1 94 ? -0.647 -21.276 -39.609 1.00 68.89 90 ASP G O 1
ATOM 5913 N N . GLY G 1 95 ? 0.745 -21.040 -41.369 1.00 69.42 91 GLY G N 1
ATOM 5914 C CA . GLY G 1 95 ? -0.100 -20.067 -42.071 1.00 71.87 91 GLY G CA 1
ATOM 5915 C C . GLY G 1 95 ? -0.985 -20.709 -43.125 1.00 70.84 91 GLY G C 1
ATOM 5916 O O . GLY G 1 95 ? -1.249 -20.119 -44.175 1.00 71.45 91 GLY G O 1
ATOM 5917 N N . LEU G 1 96 ? -1.458 -21.916 -42.826 1.00 67.63 92 LEU G N 1
ATOM 5918 C CA . LEU G 1 96 ? -2.192 -22.738 -43.779 1.00 65.19 92 LEU G CA 1
ATOM 5919 C C . LEU G 1 96 ? -3.699 -22.662 -43.529 1.00 61.16 92 LEU G C 1
ATOM 5920 O O . LEU G 1 96 ? -4.152 -22.784 -42.389 1.00 61.15 92 LEU G O 1
ATOM 5925 N N . SER G 1 97 ? -4.465 -22.452 -44.597 1.00 56.31 93 SER G N 1
ATOM 5926 C CA . SER G 1 97 ? -5.924 -22.360 -44.506 1.00 57.42 93 SER G CA 1
ATOM 5927 C C . SER G 1 97 ? -6.582 -23.723 -44.719 1.00 55.58 93 SER G C 1
ATOM 5928 O O . SER G 1 97 ? -5.924 -24.679 -45.140 1.00 55.45 93 SER G O 1
ATOM 5931 N N . GLN G 1 98 ? -7.880 -23.805 -44.428 1.00 54.94 94 GLN G N 1
ATOM 5932 C CA . GLN G 1 98 ? -8.647 -25.031 -44.650 1.00 53.11 94 GLN G CA 1
ATOM 5933 C C . GLN G 1 98 ? -8.649 -25.433 -46.130 1.00 51.67 94 GLN G C 1
ATOM 5934 O O . GLN G 1 98 ? -8.422 -26.600 -46.460 1.00 51.53 94 GLN G O 1
ATOM 5940 N N . LYS G 1 99 ? -8.888 -24.456 -47.007 1.00 54.86 95 LYS G N 1
ATOM 5941 C CA . LYS G 1 99 ? -8.848 -24.649 -48.461 1.00 57.57 95 LYS G CA 1
ATOM 5942 C C . LYS G 1 99 ? -7.519 -25.267 -48.907 1.00 56.86 95 LYS G C 1
ATOM 5943 O O . LYS G 1 99 ? -7.488 -26.122 -49.796 1.00 57.73 95 LYS G O 1
ATOM 5949 N N . GLU G 1 100 ? -6.429 -24.838 -48.272 1.00 49.89 96 GLU G N 1
ATOM 5950 C CA . GLU G 1 100 ? -5.101 -25.380 -48.555 1.00 53.97 96 GLU G CA 1
ATOM 5951 C C . GLU G 1 100 ? -4.951 -26.817 -48.038 1.00 52.74 96 GLU G C 1
ATOM 5952 O O . GLU G 1 100 ? -4.484 -27.692 -48.771 1.00 48.44 96 GLU G O 1
ATOM 5958 N N . LYS G 1 101 ? -5.359 -27.055 -46.788 1.00 47.73 97 LYS G N 1
ATOM 5959 C CA . LYS G 1 101 ? -5.355 -28.399 -46.195 1.00 47.01 97 LYS G CA 1
ATOM 5960 C C . LYS G 1 101 ? -6.115 -29.395 -47.074 1.00 52.60 97 LYS G C 1
ATOM 5961 O O . LYS G 1 101 ? -5.651 -30.517 -47.295 1.00 57.49 97 LYS G O 1
ATOM 5967 N N . ASP G 1 102 ? -7.275 -28.966 -47.573 1.00 53.89 98 ASP G N 1
ATOM 5968 C CA . ASP G 1 102 ? -8.128 -29.796 -48.424 1.00 53.60 98 ASP G CA 1
ATOM 5969 C C . ASP G 1 102 ? -7.428 -30.220 -49.725 1.00 54.48 98 ASP G C 1
ATOM 5970 O O . ASP G 1 102 ? -7.566 -31.366 -50.161 1.00 52.03 98 ASP G O 1
ATOM 5975 N N . LEU G 1 103 ? -6.671 -29.301 -50.329 1.00 54.33 99 LEU G N 1
ATOM 5976 C CA . LEU G 1 103 ? -5.877 -29.600 -51.528 1.00 59.11 99 LEU G CA 1
ATOM 5977 C C . LEU G 1 103 ? -4.740 -30.581 -51.241 1.00 60.46 99 LEU G C 1
ATOM 5978 O O . LEU G 1 103 ? -4.382 -31.395 -52.096 1.00 60.97 99 LEU G O 1
ATOM 5983 N N . LEU G 1 104 ? -4.177 -30.484 -50.038 1.00 59.99 100 LEU G N 1
ATOM 5984 C CA . LEU G 1 104 ? -3.074 -31.345 -49.612 1.00 61.44 100 LEU G CA 1
ATOM 5985 C C . LEU G 1 104 ? -3.553 -32.720 -49.147 1.00 67.24 100 LEU G C 1
ATOM 5986 O O . LEU G 1 104 ? -2.774 -33.678 -49.129 1.00 66.18 100 LEU G O 1
ATOM 5991 N N . LYS G 1 105 ? -4.835 -32.803 -48.783 1.00 68.83 101 LYS G N 1
ATOM 5992 C CA . LYS G 1 105 ? -5.441 -34.010 -48.204 1.00 72.19 101 LYS G CA 1
ATOM 5993 C C . LYS G 1 105 ? -4.711 -34.482 -46.946 1.00 70.42 101 LYS G C 1
ATOM 5994 O O . LYS G 1 105 ? -4.249 -33.668 -46.143 1.00 72.25 101 LYS G O 1
#

Sequence (730 aa):
GSSHMEYCPKMLSEIRQEDINDVETVAYVTVTGKTARSSYNLQYWRLYDVPKTAPSQWWPSSFGTLRDDCGNIQLTADTDYVLGCKSGNQQDCFVKLHDGLSQKKEKDLLKEGSHMEYCCPKMLSEIRQEDINDVETVAYVTVTGKTARSSYNLQYWRLYDVPKTAPSQWPSFGTLRDDCGNIQLTADTDYVLGCKSGNQDCFVKLHDGLSQKEKDLLKEEGSHMMEYCPKMLSSEIRQEDINDVETVAYVTVTGKTARSYNLQYWRLYDVPKTAPSQWWPSFGTLRDDCGNIQLTADTDYVLGCKSGNQDCFVKLLHDGLSQKEKDLLKEEGSHMEYCPKMLSEIRQEDINDVETVAYVTVTGKTARSSYNLQYWRLYDVPKTAPSQWPSFGTLRDDCGNIQLTADTTDYVLGCKSSSGNQDCFVKLHDGLSQKEKDLLLKEEGSHMMEYCCPKMLSEIRQEDINDVETVAYVTVTGKTARRSYNLQYWRLYDVPKTAPSQWPSFGTLRDDCGNIQLTADTDYVLGCKSGNQDCFVKLHDGLSQKEKDLLKEEGSHMMEYCPKKMLSEIRQEDINDVETVAYVTVTGKTARSYNLQYWRLYDVPKTAPSQWWPSFGTLRDDCGNIQLTADTDYVLGCKSSGNQDCFVKLLHDGLSQKKEKDLLKEEYCPKMLSEIRQDINDVETVAYVTVTGKTARSYNLQYWRLYDVPKTAPPSFGTLRDDCIQLTADTDYVLGCKSGNQDCFVKLHDGLSQKEKDLLK

Solvent-accessible surface area: 38148 Å² total; per-residue (Å²): 98,86,80,158,63,53,26,3,108,88,22,109,72,0,106,78,111,15,0,92,89,10,81,21,0,2,28,1,0,3,39,24,103,82,101,104,18,6,55,4,16,20,60,85,23,3,60,9,43,115,115,24,73,93,146,107,89,59,123,24,70,1,66,12,29,74,50,112,5,154,18,62,37,6,20,7,10,0,5,0,4,65,83,64,28,57,60,3,4,1,23,77,22,114,38,18,52,68,85,2,64,21,40,0,71,43,27,96,17,152,60,2,21,2,116,82,26,112,50,0,129,76,120,25,0,93,99,11,89,53,0,3,27,1,0,3,39,23,107,68,82,69,2,12,51,4,19,29,51,64,17,4,61,13,54,166,107,21,68,117,159,97,99,56,120,23,31,1,11,21,46,59,43,108,5,158,20,64,50,9,10,5,10,0,5,0,4,86,54,30,31,11,64,6,4,1,12,77,21,114,39,16,49,111,119,2,64,43,37,0,57,53,102,96,85,163,60,44,30,3,116,81,27,108,89,2,152,76,102,21,0,89,100,11,75,25,0,3,26,2,0,4,36,26,118,73,100,172,10,12,45,3,17,21,62,83,22,3,43,7,54,114,36,16,64,52,71,93,68,62,123,23,71,1,69,23,46,72,49,116,4,161,21,75,42,4,12,6,8,0,5,0,2,95,85,55,27,51,60,8,7,0,6,76,23,111,39,17,49,116,138,3,64,92,43,0,139,95,26,97,19,151,58,2,24,3,113,88,28,104,55,0,108,42,77,12,0,86,96,10,96,58,0,2,55,1,18,3,75,23,108,72,84,72,1,14,46,3,39,30,136,78,23,4,70,13,51,163,112,24,65,114,131,87,101,53,150,23,28,2,9,17,45,56,45,114,4,160,21,79,77,112,29,39,9,0,5,0,4,81,51,23,31,11,63,7,7,1,14,75,31,129,34,16,47,119,42,2,71,82,21,0,141,91,103,94,86,107,65,42,33,3,99,83,21,74,30,0,29,79,86,24,0,97,96,11,76,46,0,3,56,2,18,2,75,21,112,88,92,136,21,11,51,3,45,29,141,78,17,4,66,9,53,142,114,18,70,101,152,98,97,61,138,23,72,1,50,10,38,69,44,113,3,158,19,80,65,123,30,42,11,0,3,0,3,77,82,58,30,47,61,4,3,1,14,77,29,129,37,18,53,70,80,4,64,68,27,0,139,103,27,94,16,146,59,2,20,4,123,87,39,97,103,3,147,79,95,30,0,91,98,11,69,42,0,3,57,2,20,2,79,23,137,74,114,111,8,7,58,3,47,24,142,81,20,3,67,6,51,117,107,21,60,115,84,52,85,11,135,21,36,0,14,24,51,55,48,107,4,152,13,81,78,119,30,41,10,0,4,0,3,86,50,25,33,8,64,4,10,1,19,77,25,130,40,18,45,122,150,3,67,90,42,0,135,101,96,53,11,119,99,21,110,55,1,154,98,47,0,103,106,12,102,51,0,2,46,1,8,2,70,22,92,94,118,148,22,19,60,0,47,47,157,118,45,13,84,26,35,161,114,32,143,146,73,113,21,84,0,96,12,69,126,51,168,4,22,4,70,5,49,5,0,4,0,4,97,77,61,36,62,85,4,4,0,17,59,56,117,43,30,52,117,122,6,117,96,49,3,91

CATH classification: 2.40.50.780

Radius of gyration: 33.67 Å; Cα contacts (8 Å, |Δi|>4): 1674; chains: 7; bounding box: 62×87×94 Å

Foldseek 3Di:
DADPQLAEAEDPDDDLVQQQPFDWKFKWWFAQADDFKTKIATDDIFCPPHGDDPDDDRIDIRGHRDPNDDDDHRFIWIWGHHPPNTHIYIYGPVSDDVVRCVSSVD/DDDLQQAEAEDLADDLVQLVPFDWKFKWWFAQADVFKTKIATDDIFCPPHHDDPDDDRIDIGGHRDPNDDDDHRFIWIWGHHPPRTPIYIYGPVSYDPVRCVSRVD/DADLQQAEAEDLADDLVQQVPFDWKFKWWQAQADPFWTKIATDDIFCPPHHDDPDDDRIDIRGHRDPNDDDDHRFIWIWGHHPPNTHIYIYGPVSDDVVRCVSRVD/DDDLQQAEAEDLADDLVQLVPFDWKFKWWFAQDDDQKTKIATDDIFCPPHHDDPDDDRIDIGGHRDCNDDDDHGFIWIWGHHPPRTPIYIYGPVSYDPVRCVSSVD/DDDLQQAEAEDLADDLVQQVPFDWKFKWFFAQADDFKTKIATDDIFCPPHHDDPDDDRIDIRGHRDPNDDDDHRFIWIWGHHPPRTPIYIYGPVSDDVVRCVSSVD/DADLQQAEAEDLADDLVNQVVFDWKFKWWFAADDPFKTKIATDDIFCPPHHDDPDDDRIDIRGHRDPNDDDDHGFIWIWTHHPPNTPIYIYGPVSDDPVRCVSSVD/DAAAEDPDDDVLQVVFDWKFKWFFADDDPFKTKIATPDIFCPPHHDDDGIDMAGHPPDDDDHRFIWIKGHHPPNPPIYIYRPVSADPVRVVNRD

Secondary structure (DSSP, 8-state):
---GGG--EE-SS--HHHHHTSSEEEEEEEEEE-SSEEEEEEEEE---SSPPPS---SEEEEE-SS-S----TTEEEEEEEETTTEEEEEEEGGG--HHHHHHHT-/---GGG--EE-SS--HHHHHT-SEEEEEEEEEEETTEEEEEEEEE-S-SSPPPS---SEEEEE-SS----PPTTEEEEEEEETTTEEEEEEEGGG--HHHHHHHT-/---GGG--EE-SS--HHHHHT-SEEEEEEEEEE-SSEEEEEEEEEE--SSPPPS---SEEEEE-SS----PPTTEEEEEEEETTTEEEEEEEGGG--HHHHHHHT-/---GGG--EEESS--HHHHHT-SEEEEEEEEEEETTEEEEEEEEE-S-SSPPPS---SEEEEE-SS----PPTTEEEEEEEETTTEEEEEEEGGG--HHHHHHTT-/---GGG--EE-SS--HHHHHT-SEEEEEEEEEEETTEEEEEEEEE-S-SSPPPS---SEEEEE-SS------TTEEEEEEEETTTEEEEEEEGGG--HHHHHHTT-/---GGG--EE-SS--HHHHHTSSEEEEEEEEEE-SSEEEEEEEEE---SS---S---SEEEEE-SS----PPTT-EEEEEEETTTEEEEEEEGGG--HHHHHHTT-/---EE-SS----GGG-SEEEEEEEEEE-SSEEEEEEEEE-S-SS-----EEEEE-------TT-EEEEEEETTTEEEEEEEGGG--HHHHHHH-

B-factor: mean 35.25, std 16.36, range [6.37, 125.27]

Nearest PDB structures (foldseek):
  3nsw-assembly6_F  TM=1.003E+00  e=1.963E-21  Ancylostoma ceylanicum
  3nsw-assembly7_G  TM=9.838E-01  e=1.634E-16  Ancylostoma ceylanicum
  5okz-assembly1_m  TM=5.449E-01  e=1.355E-01  Saccharomyces cerevisiae S288C
  5k36-assembly1_I  TM=5.537E-01  e=2.067E-01  Saccharomyces cerevisiae S288C
  3m85-assembly1_C  TM=5.684E-01  e=9.324E-01  Archaeoglobus fulgidus

Organism: NCBI:txid53326

InterPro domains:
  IPR049084 Excretory-secretory protein 2 [PF21556] (2-101)